Protein AF-0000000078371633 (afdb_homodimer)

Secondary structure (DSSP, 8-state):
---EEEEE---TT-HHHHHHHHHHHTT---EEEE--HHHHHHHGGGSGGG-S-EEEETTTEEEE-HHHHHHHHHHHHT-S-SSHHHHHHHHHHHHHHHHHHHHTGGGTSPP-TTHHHHHHHIIIIIHHHHHHHHHHHHHHH--SBTTBSS--HHHHHHHHHHHHHTSS-STTS-TTGGGG-HHHHHHHHHHHTSHHHHHHHHHH--/---EEEEE---TT-HHHHHHHHHHHTT---EEEE--HHHHHHHGGGSGGG-S-EEEETTTEEEE-HHHHHHHHHHHHT-S-SSHHHHHHHHHHHHHHHHHHHHTGGGTSPP-TTHHHHHHHIIIIIHHHHHHHHHHHHHHH--SBTTBSS--HHHHHHHHHHHHHTSS-STTS-TTGGGG-HHHHHHHHHHHTSHHHHHHHHHH--

InterPro domains:
  IPR004045 Glutathione S-transferase, N-terminal [PF02798] (5-74)
  IPR004045 Glutathione S-transferase, N-terminal [PS50404] (2-81)
  IPR004046 Glutathione S-transferase, C-terminal [PF14497] (103-203)
  IPR010987 Glutathione S-transferase, C-terminal-like [PS50405] (82-206)
  IPR036249 Thioredoxin-like superfamily [SSF52833] (2-77)
  IPR036282 Glutathione S-transferase, C-terminal domain superfamily [SSF47616] (82-202)
  IPR040079 Glutathione transferase family [SFLDS00019] (1-203)
  IPR050213 Glutathione S-transferase superfamily [PTHR11571] (1-202)

Radius of gyration: 20.32 Å; Cα contacts (8 Å, |Δi|>4): 648; chains: 2; bounding box: 53×60×46 Å

Sequence (412 aa):
MPSYKLTYFDIKGGRGDSIRLALHHGGIPFTYERLSFEQFGKVKDSMPFGQLPVLTVDDKNAIPQEGAILRYVGRLTGAYSNDKEKALSQDIMLGFGDDMYTTASAFFGPEHPGKETLKKLSIEERIPKTFGNLDKYLAKKGTTFSAGNELSVADFKLYTIITLFKSGMLHGLSADIVEKYPHVSKLYQAIDTHETVTSWKENEAKMPSYKLTYFDIKGGRGDSIRLALHHGGIPFTYERLSFEQFGKVKDSMPFGQLPVLTVDDKNAIPQEGAILRYVGRLTGAYSNDKEKALSQDIMLGFGDDMYTTASAFFGPEHPGKETLKKLSIEERIPKTFGNLDKYLAKKGTTFSAGNELSVADFKLYTIITLFKSGMLHGLSADIVEKYPHVSKLYQAIDTHETVTSWKENEAK

Organism: NCBI:txid1165861

Nearest PDB structures (foldseek):
  2vct-assembly1_B  TM=7.884E-01  e=1.275E-10  Homo sapiens
  1gsd-assembly1_A  TM=7.695E-01  e=7.367E-11  Homo sapiens
  1ydk-assembly1_B  TM=7.737E-01  e=9.454E-11  Homo sapiens
  5ld0-assembly1_A-2  TM=7.828E-01  e=4.018E-10  Homo sapiens
  8bhc-assembly1_D  TM=7.524E-01  e=1.998E-10  Homo sapiens

Foldseek 3Di:
DKAKEWEDADAQLDLSQLLLLLCLLQVHDYHYHHDDPVRLVVCQVVAVVSDDTWMDINNPDTDHDSLRSQCVSCVVRVQQPPDPLLNVLLVVLQVLLVQLVVLLVLQPDDDDPCSVVSLVCSQPPRNLVSLVVQLVVLVVPPAQARRHPDHHSSLSSLLSSLCNQLVCPSPPHHNCSNVVRVSSVSNNVSVCPDPSNVVSCVVVVD/DKAKEWEDADAQLDLSQLLLLLCLLQVHDYHYHHDDPVRLVVCQVVAVVSDDTWMDINNHDTDHDSLRSQCVSCVVRVQQPPPPLLNVLLVVLQVLLVQLVVLLVLQPDDDDPCSVVSLVCSQPPRNLVSLVVQLVQLVVPPAQARRHPDHHSSLSSLLSSLCNQLVCPSPPHHNCSNVVRVSSVSNNVSVCPDPSNVVSCVVVVD

Structure (mmCIF, N/CA/C/O backbone):
data_AF-0000000078371633-model_v1
#
loop_
_entity.id
_entity.type
_entity.pdbx_description
1 polymer 'Glutathione S-transferase'
#
loop_
_atom_site.group_PDB
_atom_site.id
_atom_site.type_symbol
_atom_site.label_atom_id
_atom_site.label_alt_id
_atom_site.label_comp_id
_atom_site.label_asym_id
_atom_site.label_entity_id
_atom_site.label_seq_id
_atom_site.pdbx_PDB_ins_code
_atom_site.Cartn_x
_atom_site.Cartn_y
_atom_site.Cartn_z
_atom_site.occupancy
_atom_site.B_iso_or_equiv
_atom_site.auth_seq_id
_atom_site.auth_comp_id
_atom_site.auth_asym_id
_atom_site.auth_atom_id
_atom_site.pdbx_PDB_model_num
ATOM 1 N N . MET A 1 1 ? 6.848 19.656 -22.688 1 84.44 1 MET A N 1
ATOM 2 C CA . MET A 1 1 ? 6.695 19.062 -21.359 1 84.44 1 MET A CA 1
ATOM 3 C C . MET A 1 1 ? 5.406 18.266 -21.266 1 84.44 1 MET A C 1
ATOM 5 O O . MET A 1 1 ? 4.402 18.609 -21.891 1 84.44 1 MET A O 1
ATOM 9 N N . PRO A 1 2 ? 5.449 17.109 -20.578 1 93.31 2 PRO A N 1
ATOM 10 C CA . PRO A 1 2 ? 4.215 16.328 -20.5 1 93.31 2 PRO A CA 1
ATOM 11 C C . PRO A 1 2 ? 3.072 17.094 -19.828 1 93.31 2 PRO A C 1
ATOM 13 O O . PRO A 1 2 ? 3.318 18 -19.031 1 93.31 2 PRO A O 1
ATOM 16 N N . SER A 1 3 ? 1.892 16.828 -20.266 1 97.5 3 SER A N 1
ATOM 17 C CA . SER A 1 3 ? 0.713 17.312 -19.562 1 97.5 3 SER A CA 1
ATOM 18 C C . SER A 1 3 ? 0.245 16.328 -18.5 1 97.5 3 SER A C 1
ATOM 20 O O . SER A 1 3 ? 0.292 15.117 -18.703 1 97.5 3 SER A O 1
ATOM 22 N N . TYR A 1 4 ? -0.146 16.875 -17.375 1 98.38 4 TYR A N 1
ATOM 23 C CA . TYR A 1 4 ? -0.592 16.047 -16.266 1 98.38 4 TYR A CA 1
ATOM 24 C C . TYR A 1 4 ? -2.025 16.375 -15.875 1 98.38 4 TYR A C 1
ATOM 26 O O . TYR A 1 4 ? -2.387 17.547 -15.773 1 98.38 4 TYR A O 1
ATOM 34 N N . LYS A 1 5 ? -2.848 15.336 -15.703 1 98.69 5 LYS A N 1
ATOM 35 C CA . LYS A 1 5 ? -4.191 15.453 -15.148 1 98.69 5 LYS A CA 1
ATOM 36 C C . LYS A 1 5 ? -4.398 14.484 -13.984 1 98.69 5 LYS A C 1
ATOM 38 O O . LYS A 1 5 ? -4.266 13.266 -14.156 1 98.69 5 LYS A O 1
ATOM 43 N N . LEU A 1 6 ? -4.648 15.031 -12.836 1 98.69 6 LEU A N 1
ATOM 44 C CA . LEU A 1 6 ? -4.977 14.211 -11.68 1 98.69 6 LEU A CA 1
ATOM 45 C C . LEU A 1 6 ? -6.484 14.117 -11.484 1 98.69 6 LEU A C 1
ATOM 47 O O . LEU A 1 6 ? -7.172 15.141 -11.414 1 98.69 6 LEU A O 1
ATOM 51 N N . THR A 1 7 ? -7.012 12.914 -11.492 1 98.75 7 THR A N 1
ATOM 52 C CA . THR A 1 7 ? -8.43 12.664 -11.258 1 98.75 7 THR A CA 1
ATOM 53 C C . THR A 1 7 ? -8.641 12.047 -9.875 1 98.75 7 THR A C 1
ATOM 55 O O . THR A 1 7 ? -8.07 11 -9.562 1 98.75 7 THR A O 1
ATOM 58 N N . TYR A 1 8 ? -9.391 12.719 -9.047 1 98.31 8 TYR A N 1
ATOM 59 C CA . TYR A 1 8 ? -9.711 12.234 -7.711 1 98.31 8 TYR A CA 1
ATOM 60 C C . TYR A 1 8 ? -10.961 12.922 -7.168 1 98.31 8 TYR A C 1
ATOM 62 O O . TYR A 1 8 ? -11.68 13.594 -7.91 1 98.31 8 TYR A O 1
ATOM 70 N N . PHE A 1 9 ? -11.336 12.586 -5.941 1 97.12 9 PHE A N 1
ATOM 71 C CA . PHE A 1 9 ? -12.492 13.18 -5.281 1 97.12 9 PHE A CA 1
ATOM 72 C C . PHE A 1 9 ? -12.117 14.469 -4.57 1 97.12 9 PHE A C 1
ATOM 74 O O . PHE A 1 9 ? -10.938 14.82 -4.5 1 97.12 9 PHE A O 1
ATOM 81 N N . ASP A 1 10 ? -13.156 15.141 -4.172 1 92.25 10 ASP A N 1
ATOM 82 C CA . ASP A 1 10 ? -12.961 16.328 -3.344 1 92.25 10 ASP A CA 1
ATOM 83 C C . ASP A 1 10 ? -13 15.977 -1.858 1 92.25 10 ASP A C 1
ATOM 85 O O . ASP A 1 10 ? -13.953 16.328 -1.16 1 92.25 10 ASP A O 1
ATOM 89 N N . ILE A 1 11 ? -11.984 15.352 -1.382 1 93.25 11 ILE A N 1
ATOM 90 C CA . ILE A 1 11 ? -11.891 14.906 0.004 1 93.25 11 ILE A CA 1
ATOM 91 C C . ILE A 1 11 ? -10.648 15.523 0.659 1 93.25 11 ILE A C 1
ATOM 93 O O . ILE A 1 11 ? -9.523 15.289 0.214 1 93.25 11 ILE A O 1
ATOM 97 N N . LYS A 1 12 ? -10.898 16.297 1.702 1 93.69 12 LYS A N 1
ATOM 98 C CA . LYS A 1 12 ? -9.773 16.828 2.451 1 93.69 12 LYS A CA 1
ATOM 99 C C . LYS A 1 12 ? -8.961 15.719 3.102 1 93.69 12 LYS A C 1
ATOM 101 O O . LYS A 1 12 ? -9.492 14.93 3.883 1 93.69 12 LYS A O 1
ATOM 106 N N . GLY A 1 13 ? -7.758 15.609 2.713 1 96.5 13 GLY A N 1
ATOM 107 C CA . GLY A 1 13 ? -6.898 14.578 3.264 1 96.5 13 GLY A CA 1
ATOM 108 C C . GLY A 1 13 ? -6.969 13.273 2.494 1 96.5 13 GLY A C 1
ATOM 109 O O . GLY A 1 13 ? -6.383 12.266 2.906 1 96.5 13 GLY A O 1
ATOM 110 N N . GLY A 1 14 ? -7.711 13.289 1.4 1 97.19 14 GLY A N 1
ATOM 111 C CA . GLY A 1 14 ? -7.762 12.102 0.563 1 97.19 14 GLY A CA 1
ATOM 112 C C . GLY A 1 14 ? -6.453 11.82 -0.154 1 97.19 14 GLY A C 1
ATOM 113 O O . GLY A 1 14 ? -5.539 12.648 -0.131 1 97.19 14 GLY A O 1
ATOM 114 N N . ARG A 1 15 ? -6.395 10.688 -0.831 1 98.25 15 ARG A N 1
ATOM 115 C CA . ARG A 1 15 ? -5.176 10.203 -1.476 1 98.25 15 ARG A CA 1
ATOM 116 C C . ARG A 1 15 ? -4.746 11.133 -2.605 1 98.25 15 ARG A C 1
ATOM 118 O O . ARG A 1 15 ? -3.578 11.141 -2.996 1 98.25 15 ARG A O 1
ATOM 125 N N . GLY A 1 16 ? -5.66 11.906 -3.15 1 98.31 16 GLY A N 1
ATOM 126 C CA . GLY A 1 16 ? -5.309 12.875 -4.18 1 98.31 16 GLY A CA 1
ATOM 127 C C . GLY A 1 16 ? -4.453 14.016 -3.658 1 98.31 16 GLY A C 1
ATOM 128 O O . GLY A 1 16 ? -3.654 14.586 -4.402 1 98.31 16 GLY A O 1
ATOM 129 N N . ASP A 1 17 ? -4.598 14.367 -2.389 1 98.12 17 ASP A N 1
ATOM 130 C CA . ASP A 1 17 ? -3.932 15.531 -1.817 1 98.12 17 ASP A CA 1
ATOM 131 C C . ASP A 1 17 ? -2.422 15.32 -1.738 1 98.12 17 ASP A C 1
ATOM 133 O O . ASP A 1 17 ? -1.645 16.25 -1.928 1 98.12 17 ASP A O 1
ATOM 137 N N . SER A 1 18 ? -1.98 14.109 -1.413 1 98.75 18 SER A N 1
ATOM 138 C CA . SER A 1 18 ? -0.547 13.844 -1.363 1 98.75 18 SER A CA 1
ATOM 139 C C . SER A 1 18 ? 0.094 14.008 -2.738 1 98.75 18 SER A C 1
ATOM 141 O O . SER A 1 18 ? 1.216 14.508 -2.85 1 98.75 18 SER A O 1
ATOM 143 N N . ILE A 1 19 ? -0.622 13.617 -3.777 1 98.81 19 ILE A N 1
ATOM 144 C CA . ILE A 1 19 ? -0.132 13.727 -5.148 1 98.81 19 ILE A CA 1
ATOM 145 C C . ILE A 1 19 ? -0.083 15.195 -5.562 1 98.81 19 ILE A C 1
ATOM 147 O O . ILE A 1 19 ? 0.892 15.641 -6.172 1 98.81 19 ILE A O 1
ATOM 151 N N . ARG A 1 20 ? -1.123 15.938 -5.168 1 98.19 20 ARG A N 1
ATOM 152 C CA . ARG A 1 20 ? -1.128 17.375 -5.445 1 98.19 20 ARG A CA 1
ATOM 153 C C . ARG A 1 20 ? 0.054 18.062 -4.773 1 98.19 20 ARG A C 1
ATOM 155 O O . ARG A 1 20 ? 0.713 18.906 -5.383 1 98.19 20 ARG A O 1
ATOM 162 N N . LEU A 1 21 ? 0.318 17.734 -3.582 1 98.12 21 LEU A N 1
ATOM 163 C CA . LEU A 1 21 ? 1.449 18.281 -2.852 1 98.12 21 LEU A CA 1
ATOM 164 C C . LEU A 1 21 ? 2.764 17.953 -3.551 1 98.12 21 LEU A C 1
ATOM 166 O O . LEU A 1 21 ? 3.639 18.828 -3.672 1 98.12 21 LEU A O 1
ATOM 170 N N . ALA A 1 22 ? 2.928 16.688 -3.992 1 98.5 22 ALA A N 1
ATOM 171 C CA . ALA A 1 22 ? 4.148 16.266 -4.676 1 98.5 22 ALA A CA 1
ATOM 172 C C . ALA A 1 22 ? 4.352 17.062 -5.965 1 98.5 22 ALA A C 1
ATOM 174 O O . ALA A 1 22 ? 5.465 17.516 -6.254 1 98.5 22 ALA A O 1
ATOM 175 N N . LEU A 1 23 ? 3.26 17.219 -6.762 1 98.38 23 LEU A N 1
ATOM 176 C CA . LEU A 1 23 ? 3.334 17.984 -8 1 98.38 23 LEU A CA 1
ATOM 177 C C . LEU A 1 23 ? 3.674 19.438 -7.715 1 98.38 23 LEU A C 1
ATOM 179 O O . LEU A 1 23 ? 4.523 20.031 -8.391 1 98.38 23 LEU A O 1
ATOM 183 N N . HIS A 1 24 ? 3.078 19.984 -6.707 1 97.81 24 HIS A N 1
ATOM 184 C CA . HIS A 1 24 ? 3.336 21.359 -6.297 1 97.81 24 HIS A CA 1
ATOM 185 C C . HIS A 1 24 ? 4.785 21.547 -5.859 1 97.81 24 HIS A C 1
ATOM 187 O O . HIS A 1 24 ? 5.438 22.516 -6.25 1 97.81 24 HIS A O 1
ATOM 193 N N . HIS A 1 25 ? 5.234 20.625 -5.094 1 97.12 25 HIS A N 1
ATOM 194 C CA . HIS A 1 25 ? 6.613 20.656 -4.625 1 97.12 25 HIS A CA 1
ATOM 195 C C . HIS A 1 25 ? 7.59 20.75 -5.789 1 97.12 25 HIS A C 1
ATOM 197 O O . HIS A 1 25 ? 8.609 21.438 -5.688 1 97.12 25 HIS A O 1
ATOM 203 N N . GLY A 1 26 ? 7.312 20.094 -6.852 1 96.81 26 GLY A N 1
ATOM 204 C CA . GLY A 1 26 ? 8.18 20.062 -8.016 1 96.81 26 GLY A CA 1
ATOM 205 C C . GLY A 1 26 ? 7.898 21.188 -9 1 96.81 26 GLY A C 1
ATOM 206 O O . GLY A 1 26 ? 8.578 21.312 -10.016 1 96.81 26 GLY A O 1
ATOM 207 N N . GLY A 1 27 ? 6.879 22.016 -8.68 1 96.81 27 GLY A N 1
ATOM 208 C CA . GLY A 1 27 ? 6.496 23.062 -9.609 1 96.81 27 GLY A CA 1
ATOM 209 C C . GLY A 1 27 ? 5.914 22.531 -10.906 1 96.81 27 GLY A C 1
ATOM 210 O O . GLY A 1 27 ? 6.113 23.109 -11.969 1 96.81 27 GLY A O 1
ATOM 211 N N . ILE A 1 28 ? 5.281 21.406 -10.898 1 97.69 28 ILE A N 1
ATOM 212 C CA . ILE A 1 28 ? 4.734 20.766 -12.086 1 97.69 28 ILE A CA 1
ATOM 213 C C . ILE A 1 28 ? 3.273 21.172 -12.266 1 97.69 28 ILE A C 1
ATOM 215 O O . ILE A 1 28 ? 2.422 20.812 -11.445 1 97.69 28 ILE A O 1
ATOM 219 N N . PRO A 1 29 ? 2.975 21.906 -13.289 1 97.25 29 PRO A N 1
ATOM 220 C CA . PRO A 1 29 ? 1.57 22.234 -13.547 1 97.25 29 PRO A CA 1
ATOM 221 C C . PRO A 1 29 ? 0.725 21 -13.859 1 97.25 29 PRO A C 1
ATOM 223 O O . PRO A 1 29 ? 1.202 20.062 -14.516 1 97.25 29 PRO A O 1
ATOM 226 N N . PHE A 1 30 ? -0.494 21.078 -13.414 1 97.69 30 PHE A N 1
ATOM 227 C CA . PHE A 1 30 ? -1.407 19.969 -13.688 1 97.69 30 PHE A CA 1
ATOM 228 C C . PHE A 1 30 ? -2.855 20.438 -13.633 1 97.69 30 PHE A C 1
ATOM 230 O O . PHE A 1 30 ? -3.156 21.484 -13.047 1 97.69 30 PHE A O 1
ATOM 237 N N . THR A 1 31 ? -3.686 19.641 -14.273 1 97.62 31 THR A N 1
ATOM 238 C CA . THR A 1 31 ? -5.129 19.797 -14.133 1 97.62 31 THR A CA 1
ATOM 239 C C . THR A 1 31 ? -5.684 18.844 -13.086 1 97.62 31 THR A C 1
ATOM 241 O O . THR A 1 31 ? -5.285 17.672 -13.031 1 97.62 31 THR A O 1
ATOM 244 N N . TYR A 1 32 ? -6.512 19.391 -12.266 1 96.81 32 TYR A N 1
ATOM 245 C CA . TYR A 1 32 ? -7.168 18.547 -11.266 1 96.81 32 TYR A CA 1
ATOM 246 C C . TYR A 1 32 ? -8.633 18.328 -11.625 1 96.81 32 TYR A C 1
ATOM 248 O O . TYR A 1 32 ? -9.43 19.266 -11.633 1 96.81 32 TYR A O 1
ATOM 256 N N . GLU A 1 33 ? -8.953 17.125 -11.953 1 97.81 33 GLU A N 1
ATOM 257 C CA . GLU A 1 33 ? -10.344 16.734 -12.203 1 97.81 33 GLU A CA 1
ATOM 258 C C . GLU A 1 33 ? -10.984 16.156 -10.945 1 97.81 33 GLU A C 1
ATOM 260 O O . GLU A 1 33 ? -10.688 15.023 -10.555 1 97.81 33 GLU A O 1
ATOM 265 N N . ARG A 1 34 ? -11.828 16.938 -10.359 1 97.44 34 ARG A N 1
ATOM 266 C CA . ARG A 1 34 ? -12.562 16.516 -9.164 1 97.44 34 ARG A CA 1
ATOM 267 C C . ARG A 1 34 ? -13.875 15.836 -9.547 1 97.44 34 ARG A C 1
ATOM 269 O O . ARG A 1 34 ? -14.711 16.422 -10.234 1 97.44 34 ARG A O 1
ATOM 276 N N . LEU A 1 35 ? -14.031 14.602 -9.148 1 97.81 35 LEU A N 1
ATOM 277 C CA . LEU A 1 35 ? -15.25 13.867 -9.445 1 97.81 35 LEU A CA 1
ATOM 278 C C . LEU A 1 35 ? -16.094 13.688 -8.195 1 97.81 35 LEU A C 1
ATOM 280 O O . LEU A 1 35 ? -15.57 13.414 -7.113 1 97.81 35 LEU A O 1
ATOM 284 N N . SER A 1 36 ? -17.406 13.859 -8.375 1 96.31 36 SER A N 1
ATOM 285 C CA . SER A 1 36 ? -18.328 13.352 -7.363 1 96.31 36 SER A CA 1
ATOM 286 C C . SER A 1 36 ? -18.422 11.828 -7.41 1 96.31 36 SER A C 1
ATOM 288 O O . SER A 1 36 ? -18 11.203 -8.383 1 96.31 36 SER A O 1
ATOM 290 N N . PHE A 1 37 ? -18.969 11.266 -6.383 1 93.44 37 PHE A N 1
ATOM 291 C CA . PHE A 1 37 ? -19.156 9.82 -6.367 1 93.44 37 PHE A CA 1
ATOM 292 C C . PHE A 1 37 ? -20.078 9.383 -7.508 1 93.44 37 PHE A C 1
ATOM 294 O O . PHE A 1 37 ? -19.875 8.32 -8.094 1 93.44 37 PHE A O 1
ATOM 301 N N . GLU A 1 38 ? -21.047 10.195 -7.789 1 95 38 GLU A N 1
ATOM 302 C CA . GLU A 1 38 ? -21.953 9.906 -8.891 1 95 38 GLU A CA 1
ATOM 303 C C . GLU A 1 38 ? -21.234 9.93 -10.234 1 95 38 GLU A C 1
ATOM 305 O O . GLU A 1 38 ? -21.422 9.031 -11.055 1 95 38 GLU A O 1
ATOM 310 N N . GLN A 1 39 ? -20.438 10.953 -10.445 1 97.44 39 GLN A N 1
ATOM 311 C CA . GLN A 1 39 ? -19.656 11.055 -11.68 1 97.44 39 GLN A CA 1
ATOM 312 C C . GLN A 1 39 ? -18.688 9.883 -11.812 1 97.44 39 GLN A C 1
ATOM 314 O O . GLN A 1 39 ? -18.531 9.32 -12.898 1 97.44 39 GLN A O 1
ATOM 319 N N . PHE A 1 40 ? -18.094 9.555 -10.719 1 97.12 40 PHE A N 1
ATOM 320 C CA . PHE A 1 40 ? -17.156 8.43 -10.719 1 97.12 40 PHE A CA 1
ATOM 321 C C . PHE A 1 40 ? -17.859 7.141 -11.125 1 97.12 40 PHE A C 1
ATOM 323 O O . PHE A 1 40 ? -17.312 6.336 -11.875 1 97.12 40 PHE A O 1
ATOM 330 N N . GLY A 1 41 ? -19.047 6.902 -10.578 1 95.75 41 GLY A N 1
ATOM 331 C CA . GLY A 1 41 ? -19.828 5.723 -10.938 1 95.75 41 GLY A CA 1
ATOM 332 C C . GLY A 1 41 ? -19.984 5.555 -12.438 1 95.75 41 GLY A C 1
ATOM 333 O O . GLY A 1 41 ? -20.031 4.43 -12.938 1 95.75 41 GLY A O 1
ATOM 334 N N . LYS A 1 42 ? -19.984 6.641 -13.203 1 97.25 42 LYS A N 1
ATOM 335 C CA . LYS A 1 42 ? -20.203 6.625 -14.648 1 97.25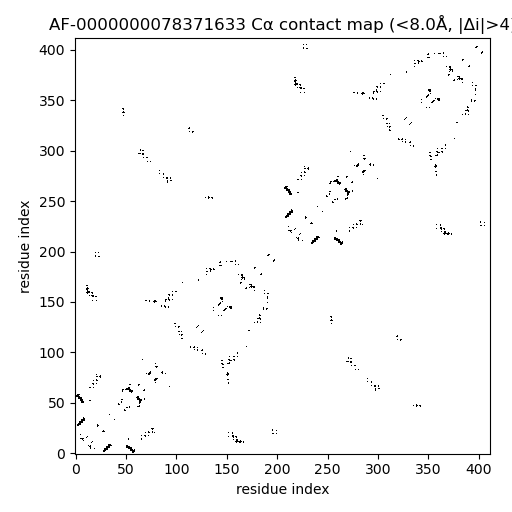 42 LYS A CA 1
ATOM 336 C C . LYS A 1 42 ? -18.922 6.312 -15.406 1 97.25 42 LYS A C 1
ATOM 338 O O . LYS A 1 42 ? -18.969 5.848 -16.547 1 97.25 42 LYS A O 1
ATOM 343 N N . VAL A 1 43 ? -17.766 6.582 -14.773 1 97 43 VAL A N 1
ATOM 344 C CA . VAL A 1 43 ? -16.516 6.457 -15.523 1 97 43 VAL A CA 1
ATOM 345 C C . VAL A 1 43 ? -15.633 5.387 -14.883 1 97 43 VAL A C 1
ATOM 347 O O . VAL A 1 43 ? -14.531 5.117 -15.359 1 97 43 VAL A O 1
ATOM 350 N N . LYS A 1 44 ? -16.094 4.762 -13.812 1 96.25 44 LYS A N 1
ATOM 351 C CA . LYS A 1 44 ? -15.32 3.822 -13.008 1 96.25 44 LYS A CA 1
ATOM 352 C C . LYS A 1 44 ? -14.727 2.717 -13.875 1 96.25 44 LYS A C 1
ATOM 354 O O . LYS A 1 44 ? -13.578 2.312 -13.672 1 96.25 44 LYS A O 1
ATOM 359 N N . ASP A 1 45 ? -15.438 2.223 -14.844 1 94.56 45 ASP A N 1
ATOM 360 C CA . ASP A 1 45 ? -15.008 1.098 -15.664 1 94.56 45 ASP A CA 1
ATOM 361 C C . ASP A 1 45 ? -13.883 1.51 -16.609 1 94.56 45 ASP A C 1
ATOM 363 O O . ASP A 1 45 ? -13.188 0.657 -17.172 1 94.56 45 ASP A O 1
ATOM 367 N N . SER A 1 46 ? -13.727 2.799 -16.797 1 95 46 SER A N 1
ATOM 368 C CA . SER A 1 46 ? -12.664 3.281 -17.672 1 95 46 SER A CA 1
ATOM 369 C C . SER A 1 46 ? -11.383 3.547 -16.875 1 95 46 SER A C 1
ATOM 371 O O . SER A 1 46 ? -10.312 3.746 -17.469 1 95 46 SER A O 1
ATOM 373 N N . MET A 1 47 ? -11.461 3.572 -15.578 1 97.31 47 MET A N 1
ATOM 374 C CA . MET A 1 47 ? -10.297 3.812 -14.734 1 97.31 47 MET A CA 1
ATOM 375 C C . MET A 1 47 ? -9.5 2.529 -14.539 1 97.31 47 MET A C 1
ATOM 377 O O . MET A 1 47 ? -10.07 1.448 -14.398 1 97.31 47 MET A O 1
ATOM 381 N N . PRO A 1 48 ? -8.172 2.688 -14.516 1 97.62 48 PRO A N 1
ATOM 382 C CA . PRO A 1 48 ? -7.406 1.506 -14.117 1 97.62 48 PRO A CA 1
ATOM 383 C C . PRO A 1 48 ? -7.867 0.925 -12.781 1 97.62 48 PRO A C 1
ATOM 385 O O . PRO A 1 48 ? -8.031 1.663 -11.805 1 97.62 48 PRO A O 1
ATOM 388 N N . PHE A 1 49 ? -8.164 -0.342 -12.75 1 97.94 49 PHE A N 1
ATOM 389 C CA . PHE A 1 49 ? -8.625 -1.107 -11.594 1 97.94 49 PHE A CA 1
ATOM 390 C C . PHE A 1 49 ? -9.938 -0.552 -11.062 1 97.94 49 PHE A C 1
ATOM 392 O O . PHE A 1 49 ? -10.32 -0.828 -9.922 1 97.94 49 PHE A O 1
ATOM 399 N N . GLY A 1 50 ? -10.586 0.39 -11.82 1 96.75 50 GLY A N 1
ATOM 400 C CA . GLY A 1 50 ? -11.852 0.957 -11.383 1 96.75 50 GLY A CA 1
ATOM 401 C C . GLY A 1 50 ? -11.719 1.816 -10.141 1 96.75 50 GLY A C 1
ATOM 402 O O . GLY A 1 50 ? -12.648 1.895 -9.336 1 96.75 50 GLY A O 1
ATOM 403 N N . GLN A 1 51 ? -10.562 2.41 -9.945 1 96.88 51 GLN A N 1
ATOM 404 C CA . GLN A 1 51 ? -10.312 3.158 -8.719 1 96.88 51 GLN A CA 1
ATOM 405 C C . GLN A 1 51 ? -9.68 4.516 -9.023 1 96.88 51 GLN A C 1
ATOM 407 O O . GLN A 1 51 ? -9.211 4.75 -10.133 1 96.88 51 GLN A O 1
ATOM 412 N N . LEU A 1 52 ? -9.742 5.379 -8.133 1 97.88 52 LEU A N 1
ATOM 413 C CA . LEU A 1 52 ? -9.016 6.641 -8.07 1 97.88 52 LEU A CA 1
ATOM 414 C C . LEU A 1 52 ? -8.078 6.672 -6.863 1 97.88 52 LEU A C 1
ATOM 416 O O . LEU A 1 52 ? -8.289 5.941 -5.891 1 97.88 52 LEU A O 1
ATOM 420 N N . PRO A 1 53 ? -6.996 7.441 -6.934 1 98.62 53 PRO A N 1
ATOM 421 C CA . PRO A 1 53 ? -6.582 8.461 -7.902 1 98.62 53 PRO A CA 1
ATOM 422 C C . PRO A 1 53 ? -5.965 7.859 -9.164 1 98.62 53 PRO A C 1
ATOM 424 O O . PRO A 1 53 ? -5.473 6.727 -9.133 1 98.62 53 PRO A O 1
ATOM 427 N N . VAL A 1 54 ? -6.074 8.633 -10.234 1 98.88 54 VAL A N 1
ATOM 428 C CA . VAL A 1 54 ? -5.395 8.336 -11.484 1 98.88 54 VAL A CA 1
ATOM 429 C C . VAL A 1 54 ? -4.664 9.586 -11.984 1 98.88 54 VAL A C 1
ATOM 431 O O . VAL A 1 54 ? -5.246 10.672 -12.047 1 98.88 54 VAL A O 1
ATOM 434 N N . LEU A 1 55 ? -3.381 9.516 -12.203 1 98.88 55 LEU A N 1
ATOM 435 C CA . LEU A 1 55 ? -2.609 10.547 -12.875 1 98.88 55 LEU A CA 1
ATOM 436 C C . LEU A 1 55 ? -2.43 10.227 -14.352 1 98.88 55 LEU A C 1
ATOM 438 O O . LEU A 1 55 ? -1.75 9.258 -14.703 1 98.88 55 LEU A O 1
ATOM 442 N N . THR A 1 56 ? -3.055 11 -15.203 1 98.69 56 THR A N 1
ATOM 443 C CA . THR A 1 56 ? -2.939 10.805 -16.641 1 98.69 56 THR A CA 1
ATOM 444 C C . THR A 1 56 ? -1.838 11.688 -17.219 1 98.69 56 THR A C 1
ATOM 446 O O . THR A 1 56 ? -1.821 12.898 -17 1 98.69 56 THR A O 1
ATOM 449 N N . VAL A 1 57 ? -0.889 11.047 -17.922 1 98.19 57 VAL A N 1
ATOM 450 C CA . VAL A 1 57 ? 0.237 11.75 -18.531 1 98.19 57 VAL A CA 1
ATOM 451 C C . VAL A 1 57 ? 0.037 11.828 -20.047 1 98.19 57 VAL A C 1
ATOM 453 O O . VAL A 1 57 ? -0.202 10.812 -20.703 1 98.19 57 VAL A O 1
ATOM 456 N N . ASP A 1 58 ? 0.127 12.977 -20.672 1 97.25 58 ASP A N 1
ATOM 457 C CA . ASP A 1 58 ? -0.014 13.266 -22.094 1 97.25 58 ASP A CA 1
ATOM 458 C C . ASP A 1 58 ? -1.325 12.703 -22.641 1 97.25 58 ASP A C 1
ATOM 460 O O . ASP A 1 58 ? -1.349 12.094 -23.719 1 97.25 58 ASP A O 1
ATOM 464 N N . ASP A 1 59 ? -2.311 12.695 -21.875 1 91.06 59 ASP A N 1
ATOM 465 C CA . ASP A 1 59 ? -3.684 12.328 -22.219 1 91.06 59 ASP A CA 1
ATOM 466 C C . ASP A 1 59 ? -3.773 10.859 -22.625 1 91.06 59 ASP A C 1
ATOM 468 O O . ASP A 1 59 ? -4.766 10.438 -23.219 1 91.06 59 ASP A O 1
ATOM 472 N N . LYS A 1 60 ? -2.838 10.078 -22.375 1 90.31 60 LYS A N 1
ATOM 473 C CA . LYS A 1 60 ? -2.854 8.695 -22.844 1 90.31 60 LYS A CA 1
ATOM 474 C C . LYS A 1 60 ? -2.436 7.727 -21.75 1 90.31 60 LYS A C 1
ATOM 476 O O . LYS A 1 60 ? -3.068 6.688 -21.547 1 90.31 60 LYS A O 1
ATOM 481 N N . ASN A 1 61 ? -1.456 8.094 -20.984 1 95.06 61 ASN A N 1
ATOM 482 C CA . ASN A 1 61 ? -0.9 7.172 -20 1 95.06 61 ASN A CA 1
ATOM 483 C C . ASN A 1 61 ? -1.512 7.383 -18.625 1 95.06 61 ASN A C 1
ATOM 485 O O . ASN A 1 61 ? -1.185 8.359 -17.938 1 95.06 61 ASN A O 1
ATOM 489 N N . ALA A 1 62 ? -2.43 6.5 -18.188 1 98 62 ALA A N 1
ATOM 490 C CA . ALA A 1 62 ? -3.102 6.598 -16.891 1 98 62 ALA A CA 1
ATOM 491 C C . ALA A 1 62 ? -2.363 5.789 -15.828 1 98 62 ALA A C 1
ATOM 493 O O . ALA A 1 62 ? -2.299 4.562 -15.906 1 98 62 ALA A O 1
ATOM 494 N N . ILE A 1 63 ? -1.851 6.465 -14.875 1 98.69 63 ILE A N 1
ATOM 495 C CA . ILE A 1 63 ? -1.121 5.84 -13.781 1 98.69 63 ILE A CA 1
ATOM 496 C C . ILE A 1 63 ? -2.029 5.719 -12.562 1 98.69 63 ILE A C 1
ATOM 498 O O . ILE A 1 63 ? -2.486 6.727 -12.016 1 98.69 63 ILE A O 1
ATOM 502 N N . PRO A 1 64 ? -2.324 4.473 -12.141 1 98.75 64 PRO A N 1
ATOM 503 C CA . PRO A 1 64 ? -3.104 4.254 -10.922 1 98.75 64 PRO A CA 1
ATOM 504 C C . PRO A 1 64 ? -2.227 4.086 -9.68 1 98.75 64 PRO A C 1
ATOM 506 O O . PRO A 1 64 ? -0.998 4.086 -9.789 1 98.75 64 PRO A O 1
ATOM 509 N N . GLN A 1 65 ? -2.859 3.887 -8.547 1 98.81 65 GLN A N 1
ATOM 510 C CA . GLN A 1 65 ? -2.209 3.598 -7.27 1 98.81 65 GLN A CA 1
ATOM 511 C C . GLN A 1 65 ? -1.46 4.82 -6.746 1 98.81 65 GLN A C 1
ATOM 513 O O . GLN A 1 65 ? -0.445 5.223 -7.316 1 98.81 65 GLN A O 1
ATOM 518 N N . GLU A 1 66 ? -1.912 5.336 -5.66 1 98.88 66 GLU A N 1
ATOM 519 C CA . GLU A 1 66 ? -1.325 6.527 -5.051 1 98.88 66 GLU A CA 1
ATOM 520 C C . GLU A 1 66 ? 0.179 6.359 -4.859 1 98.88 66 GLU A C 1
ATOM 522 O O . GLU A 1 66 ? 0.958 7.242 -5.227 1 98.88 66 GLU A O 1
ATOM 527 N N . GLY A 1 67 ? 0.59 5.172 -4.238 1 98.88 67 GLY A N 1
ATOM 528 C CA . GLY A 1 67 ? 2.004 4.949 -3.982 1 98.88 67 GLY A CA 1
ATOM 529 C C . GLY A 1 67 ? 2.848 4.965 -5.242 1 98.88 67 GLY A C 1
ATOM 530 O O . GLY A 1 67 ? 3.959 5.496 -5.246 1 98.88 67 GLY A O 1
ATOM 531 N N . ALA A 1 68 ? 2.348 4.387 -6.34 1 98.94 68 ALA A N 1
ATOM 532 C CA . ALA A 1 68 ? 3.043 4.402 -7.621 1 98.94 68 ALA A CA 1
ATOM 533 C C . ALA A 1 68 ? 3.152 5.82 -8.172 1 98.94 68 ALA A C 1
ATOM 535 O O . ALA A 1 68 ? 4.215 6.23 -8.648 1 98.94 68 ALA A O 1
ATOM 536 N N . ILE A 1 69 ? 2.064 6.582 -8.062 1 98.94 69 ILE A N 1
ATOM 537 C CA . ILE A 1 69 ? 2.033 7.957 -8.555 1 98.94 69 ILE A CA 1
ATOM 538 C C . ILE A 1 69 ? 3.023 8.812 -7.77 1 98.94 69 ILE A C 1
ATOM 540 O O . ILE A 1 69 ? 3.783 9.586 -8.352 1 98.94 69 ILE A O 1
ATOM 544 N N . LEU A 1 70 ? 3.039 8.617 -6.484 1 98.94 70 LEU A N 1
ATOM 545 C CA . LEU A 1 70 ? 3.926 9.406 -5.633 1 98.94 70 LEU A CA 1
ATOM 546 C C . LEU A 1 70 ? 5.387 9.109 -5.953 1 98.94 70 LEU A C 1
ATOM 548 O O . LEU A 1 70 ? 6.215 10.016 -6 1 98.94 70 LEU A O 1
ATOM 552 N N . ARG A 1 71 ? 5.727 7.855 -6.148 1 98.88 71 ARG A N 1
ATOM 553 C CA . ARG A 1 71 ? 7.102 7.523 -6.508 1 98.88 71 ARG A CA 1
ATOM 554 C C . ARG A 1 71 ? 7.445 8.062 -7.895 1 98.88 71 ARG A C 1
ATOM 556 O O . ARG A 1 71 ? 8.555 8.539 -8.117 1 98.88 71 ARG A O 1
ATOM 563 N N . TYR A 1 72 ? 6.5 7.996 -8.836 1 98.75 72 TYR A N 1
ATOM 564 C CA . TYR A 1 72 ? 6.695 8.547 -10.18 1 98.75 72 TYR A CA 1
ATOM 565 C C . TYR A 1 72 ? 6.977 10.039 -10.117 1 98.75 72 TYR A C 1
ATOM 567 O O . TYR A 1 72 ? 8.008 10.508 -10.609 1 98.75 72 TYR A O 1
ATOM 575 N N . VAL A 1 73 ? 6.133 10.805 -9.43 1 98.75 73 VAL A N 1
ATOM 576 C CA . VAL A 1 73 ? 6.281 12.25 -9.32 1 98.75 73 VAL A CA 1
ATOM 577 C C . VAL A 1 73 ? 7.52 12.578 -8.484 1 98.75 73 VAL A C 1
ATOM 579 O O . VAL A 1 73 ? 8.25 13.523 -8.797 1 98.75 73 VAL A O 1
ATOM 582 N N . GLY A 1 74 ? 7.656 11.781 -7.441 1 98.62 74 GLY A N 1
ATOM 583 C CA . GLY A 1 74 ? 8.812 11.984 -6.586 1 98.62 74 GLY A CA 1
ATOM 584 C C . GLY A 1 74 ? 10.133 11.875 -7.332 1 98.62 74 GLY A C 1
ATOM 585 O O . GLY A 1 74 ? 11.07 12.617 -7.055 1 98.62 74 GLY A O 1
ATOM 586 N N . ARG A 1 75 ? 10.266 10.891 -8.258 1 97.75 75 ARG A N 1
ATOM 587 C CA . ARG A 1 75 ? 11.469 10.742 -9.07 1 97.75 75 ARG A CA 1
ATOM 588 C C . ARG A 1 75 ? 11.672 11.961 -9.969 1 97.75 75 ARG A C 1
ATOM 590 O O . ARG A 1 75 ? 12.805 12.367 -10.227 1 97.75 75 ARG A O 1
ATOM 597 N N . LEU A 1 76 ? 10.562 12.578 -10.414 1 96.38 76 LEU A N 1
ATOM 598 C CA . LEU A 1 76 ? 10.641 13.758 -11.266 1 96.38 76 LEU A CA 1
ATOM 599 C C . LEU A 1 76 ? 11.109 14.977 -10.469 1 96.38 76 LEU A C 1
ATOM 601 O O . LEU A 1 76 ? 11.781 15.852 -11.016 1 96.38 76 LEU A O 1
ATOM 605 N N . THR A 1 77 ? 10.789 15.031 -9.18 1 96.31 77 THR A N 1
ATOM 606 C CA . THR A 1 77 ? 10.93 16.266 -8.414 1 96.31 77 THR A CA 1
ATOM 607 C C . THR A 1 77 ? 12.07 16.141 -7.41 1 96.31 77 THR A C 1
ATOM 609 O O . THR A 1 77 ? 12.445 17.141 -6.773 1 96.31 77 THR A O 1
ATOM 612 N N . GLY A 1 78 ? 12.555 14.945 -7.219 1 96.12 78 GLY A N 1
ATOM 613 C CA . GLY A 1 78 ? 13.578 14.695 -6.215 1 96.12 78 GLY A CA 1
ATOM 614 C C . GLY A 1 78 ? 13.008 14.383 -4.844 1 96.12 78 GLY A C 1
ATOM 615 O O . GLY A 1 78 ? 13.758 14.211 -3.883 1 96.12 78 GLY A O 1
ATOM 616 N N . ALA A 1 79 ? 11.734 14.266 -4.77 1 98.25 79 ALA A N 1
ATOM 617 C CA . ALA A 1 79 ? 11.078 14.031 -3.486 1 98.25 79 ALA A CA 1
ATOM 618 C C . ALA A 1 79 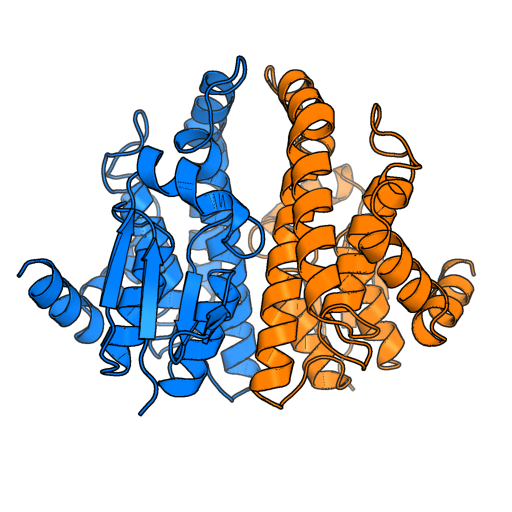? 11.039 12.539 -3.158 1 98.25 79 ALA A C 1
ATOM 620 O O . ALA A 1 79 ? 10.609 12.148 -2.07 1 98.25 79 ALA A O 1
ATOM 621 N N . TYR A 1 80 ? 11.391 11.688 -4.086 1 98.56 80 TYR A N 1
ATOM 622 C CA . TYR A 1 80 ? 11.711 10.281 -3.869 1 98.56 80 TYR A CA 1
ATOM 623 C C . TYR A 1 80 ? 13.18 10 -4.172 1 98.56 80 TYR A C 1
ATOM 625 O O . TYR A 1 80 ? 13.641 10.219 -5.297 1 98.56 80 TYR A O 1
ATOM 633 N N . SER A 1 81 ? 13.898 9.516 -3.213 1 97.69 81 SER A N 1
ATOM 634 C CA . SER A 1 81 ? 15.359 9.531 -3.264 1 97.69 81 SER A CA 1
ATOM 635 C C . SER A 1 81 ? 15.891 8.43 -4.18 1 97.69 81 SER A C 1
ATOM 637 O O . SER A 1 81 ? 15.336 7.332 -4.227 1 97.69 81 SER A O 1
ATOM 639 N N . ASN A 1 82 ? 16.984 8.734 -4.855 1 94.5 82 ASN A N 1
ATOM 640 C CA . ASN A 1 82 ? 17.734 7.73 -5.617 1 94.5 82 ASN A CA 1
ATOM 641 C C . ASN A 1 82 ? 18.703 6.969 -4.73 1 94.5 82 ASN A C 1
ATOM 643 O O . ASN A 1 82 ? 19.25 5.945 -5.145 1 94.5 82 ASN A O 1
ATOM 647 N N . ASP A 1 83 ? 18.922 7.516 -3.543 1 96.69 83 ASP A N 1
ATOM 648 C CA . ASP A 1 83 ? 19.719 6.789 -2.562 1 96.69 83 ASP A CA 1
ATOM 649 C C . ASP A 1 83 ? 18.938 5.617 -1.971 1 96.69 83 ASP A C 1
ATOM 651 O O . ASP A 1 83 ? 17.844 5.809 -1.433 1 96.69 83 ASP A O 1
ATOM 655 N N . LYS A 1 84 ? 19.484 4.441 -2.041 1 96.25 84 LYS A N 1
ATOM 656 C CA . LYS A 1 84 ? 18.766 3.219 -1.705 1 96.25 84 LYS A CA 1
ATOM 657 C C . LYS A 1 84 ? 18.328 3.219 -0.241 1 96.25 84 LYS A C 1
ATOM 659 O O . LYS A 1 84 ? 17.25 2.736 0.093 1 96.25 84 LYS A O 1
ATOM 664 N N . GLU A 1 85 ? 19.156 3.748 0.626 1 96.81 85 GLU A N 1
ATOM 665 C CA . GLU A 1 85 ? 18.812 3.777 2.045 1 96.81 85 GLU A CA 1
ATOM 666 C C . GLU A 1 85 ? 17.703 4.785 2.32 1 96.81 85 GLU A C 1
ATOM 668 O O . GLU A 1 85 ? 16.766 4.5 3.082 1 96.81 85 GLU A O 1
ATOM 673 N N . LYS A 1 86 ? 17.828 5.988 1.738 1 98 86 LYS A N 1
ATOM 674 C CA . LYS A 1 86 ? 16.781 7 1.882 1 98 86 LYS A CA 1
ATOM 675 C C . LYS A 1 86 ? 15.469 6.523 1.27 1 98 86 LYS A C 1
ATOM 677 O O . LYS A 1 86 ? 14.398 6.699 1.861 1 98 86 LYS A O 1
ATOM 682 N N . ALA A 1 87 ? 15.602 5.867 0.107 1 98.44 87 ALA A N 1
ATOM 683 C CA . ALA A 1 87 ? 14.406 5.336 -0.553 1 98.44 87 ALA A CA 1
ATOM 684 C C . ALA A 1 87 ? 13.734 4.277 0.311 1 98.44 87 ALA A C 1
ATOM 686 O O . ALA A 1 87 ? 12.5 4.234 0.401 1 98.44 87 ALA A O 1
ATOM 687 N N . LEU A 1 88 ? 14.508 3.43 0.951 1 98.62 88 LEU A N 1
ATOM 688 C CA . LEU A 1 88 ? 13.953 2.414 1.842 1 98.62 88 LEU A CA 1
ATOM 689 C C . LEU A 1 88 ? 13.164 3.057 2.975 1 98.62 88 LEU A C 1
ATOM 691 O O . LEU A 1 88 ? 12.039 2.637 3.268 1 98.62 88 LEU A O 1
ATOM 695 N N . SER A 1 89 ? 13.734 4.082 3.584 1 98.62 89 SER A N 1
ATOM 696 C CA . SER A 1 89 ? 13.047 4.785 4.66 1 98.62 89 SER A CA 1
ATOM 697 C C . SER A 1 89 ? 11.734 5.395 4.168 1 98.62 89 SER A C 1
ATOM 699 O O . SER A 1 89 ? 10.719 5.34 4.863 1 98.62 89 SER A O 1
ATOM 701 N N . GLN A 1 90 ? 11.766 5.93 2.98 1 98.94 90 GLN A N 1
ATOM 702 C CA . GLN A 1 90 ? 10.562 6.508 2.391 1 98.94 90 GLN A CA 1
ATOM 703 C C . GLN A 1 90 ? 9.531 5.43 2.086 1 98.94 90 GLN A C 1
ATOM 705 O O . GLN A 1 90 ? 8.336 5.613 2.352 1 98.94 90 GLN A O 1
ATOM 710 N N . ASP A 1 91 ? 9.969 4.281 1.578 1 98.94 91 ASP A N 1
ATOM 711 C CA . ASP A 1 91 ? 9.07 3.182 1.24 1 98.94 91 ASP A CA 1
ATOM 712 C C . ASP A 1 91 ? 8.383 2.631 2.488 1 98.94 91 ASP A C 1
ATOM 714 O O . ASP A 1 91 ? 7.207 2.256 2.443 1 98.94 91 ASP A O 1
ATOM 718 N N . ILE A 1 92 ? 9.125 2.582 3.584 1 98.88 92 ILE A N 1
ATOM 719 C CA . ILE A 1 92 ? 8.547 2.131 4.848 1 98.88 92 ILE A CA 1
ATOM 720 C C . ILE A 1 92 ? 7.395 3.049 5.246 1 98.88 92 ILE A C 1
ATOM 722 O O . ILE A 1 92 ? 6.293 2.578 5.535 1 98.88 92 ILE A O 1
ATOM 726 N N . MET A 1 93 ? 7.586 4.312 5.16 1 98.94 93 MET A N 1
ATOM 727 C CA . MET A 1 93 ? 6.594 5.273 5.637 1 98.94 93 MET A CA 1
ATOM 728 C C . MET A 1 93 ? 5.43 5.383 4.656 1 98.94 93 MET A C 1
ATOM 730 O O . MET A 1 93 ? 4.289 5.598 5.062 1 98.94 93 MET A O 1
ATOM 734 N N . LEU A 1 94 ? 5.727 5.23 3.307 1 98.94 94 LEU A N 1
ATOM 735 C CA . LEU A 1 94 ? 4.648 5.148 2.328 1 98.94 94 LEU A CA 1
ATOM 736 C C . LEU A 1 94 ? 3.729 3.969 2.629 1 98.94 94 LEU A C 1
ATOM 738 O O . LEU A 1 94 ? 2.504 4.109 2.6 1 98.94 94 LEU A O 1
ATOM 742 N N . GLY A 1 95 ? 4.359 2.836 2.924 1 98.81 95 GLY A N 1
ATOM 743 C CA . GLY A 1 95 ? 3.574 1.668 3.291 1 98.81 95 GLY A CA 1
ATOM 744 C C . GLY A 1 95 ? 2.74 1.88 4.539 1 98.81 95 GLY A C 1
ATOM 745 O O . GLY A 1 95 ? 1.571 1.489 4.586 1 98.81 95 GLY A O 1
ATOM 746 N N . PHE A 1 96 ? 3.336 2.555 5.523 1 98.88 96 PHE A N 1
ATOM 747 C CA . PHE A 1 96 ? 2.598 2.811 6.754 1 98.88 96 PHE A CA 1
ATOM 748 C C . PHE A 1 96 ? 1.441 3.771 6.504 1 98.88 96 PHE A C 1
ATOM 750 O O . PHE A 1 96 ? 0.38 3.645 7.117 1 98.88 96 PHE A O 1
ATOM 757 N N . GLY A 1 97 ? 1.636 4.758 5.652 1 98.81 97 GLY A N 1
ATOM 758 C CA . GLY A 1 97 ? 0.541 5.625 5.25 1 98.81 97 GLY A CA 1
ATOM 759 C C . GLY A 1 97 ? -0.65 4.863 4.699 1 98.81 97 GLY A C 1
ATOM 760 O O . GLY A 1 97 ? -1.8 5.215 4.977 1 98.81 97 GLY A O 1
ATOM 761 N N . ASP A 1 98 ? -0.385 3.838 3.879 1 98.62 98 ASP A N 1
ATOM 762 C CA . ASP A 1 98 ? -1.457 2.99 3.367 1 98.62 98 ASP A CA 1
ATOM 763 C C . ASP A 1 98 ? -2.209 2.309 4.508 1 98.62 98 ASP A C 1
ATOM 765 O O . ASP A 1 98 ? -3.432 2.166 4.453 1 98.62 98 ASP A O 1
ATOM 769 N N . ASP A 1 99 ? -1.444 1.86 5.539 1 98 99 ASP A N 1
ATOM 770 C CA . ASP A 1 99 ? -2.08 1.252 6.707 1 98 99 ASP A CA 1
ATOM 771 C C . ASP A 1 99 ? -3.045 2.229 7.375 1 98 99 ASP A C 1
ATOM 773 O O . ASP A 1 99 ? -4.141 1.841 7.789 1 98 99 ASP A O 1
ATOM 777 N N . MET A 1 100 ? -2.621 3.453 7.492 1 98.38 100 MET A N 1
ATOM 778 C CA . MET A 1 100 ? -3.469 4.457 8.133 1 98.38 100 MET A CA 1
ATOM 779 C C . MET A 1 100 ? -4.742 4.688 7.324 1 98.38 100 MET A C 1
ATOM 781 O O . MET A 1 100 ? -5.836 4.75 7.887 1 98.38 100 MET A O 1
ATOM 785 N N . TYR A 1 101 ? -4.621 4.781 5.996 1 98 101 TYR A N 1
ATOM 786 C CA . TYR A 1 101 ? -5.805 4.949 5.156 1 98 101 TYR A CA 1
ATOM 787 C C . TYR A 1 101 ? -6.746 3.76 5.297 1 98 101 TYR A C 1
ATOM 789 O O . TYR A 1 101 ? -7.969 3.924 5.281 1 98 101 TYR A O 1
ATOM 797 N N . THR A 1 102 ? -6.188 2.578 5.43 1 96.19 102 THR A N 1
ATOM 798 C CA . THR A 1 102 ? -6.996 1.374 5.578 1 96.19 102 THR A CA 1
ATOM 799 C C . THR A 1 102 ? -7.867 1.457 6.828 1 96.19 102 THR A C 1
ATOM 801 O O . THR A 1 102 ? -9.016 1.005 6.824 1 96.19 102 THR A O 1
ATOM 804 N N . THR A 1 103 ? -7.391 2.061 7.941 1 95.94 103 THR A N 1
ATOM 805 C CA . THR A 1 103 ? -8.156 2.156 9.18 1 95.94 103 THR A CA 1
ATOM 806 C C . THR A 1 103 ? -9.359 3.072 9 1 95.94 103 THR A C 1
ATOM 808 O O . THR A 1 103 ? -10.32 3.004 9.773 1 95.94 103 THR A O 1
ATOM 811 N N . ALA A 1 104 ? -9.305 3.959 7.98 1 96.25 104 ALA A N 1
ATOM 812 C CA . ALA A 1 104 ? -10.383 4.922 7.754 1 96.25 104 ALA A CA 1
ATOM 813 C C . ALA A 1 104 ? -11.359 4.418 6.691 1 96.25 104 ALA A C 1
ATOM 815 O O . ALA A 1 104 ? -12.359 5.07 6.402 1 96.25 104 ALA A O 1
ATOM 816 N N . SER A 1 105 ? -11.125 3.236 6.094 1 92.81 105 SER A N 1
ATOM 817 C CA . SER A 1 105 ? -11.828 2.775 4.902 1 92.81 105 SER A CA 1
ATOM 818 C C . SER A 1 105 ? -13.312 2.594 5.176 1 92.81 105 SER A C 1
ATOM 820 O O . SER A 1 105 ? -14.141 2.785 4.281 1 92.81 105 SER A O 1
ATOM 822 N N . ALA A 1 106 ? -13.703 2.24 6.418 1 90.75 106 ALA A N 1
ATOM 823 C CA . ALA A 1 106 ? -15.094 1.978 6.773 1 90.75 106 ALA A CA 1
ATOM 824 C C . ALA A 1 106 ? -15.945 3.232 6.605 1 90.75 106 ALA A C 1
ATOM 826 O O . ALA A 1 106 ? -17.172 3.143 6.438 1 90.75 106 ALA A O 1
ATOM 827 N N . PHE A 1 107 ? -15.32 4.422 6.586 1 94.06 107 PHE A N 1
ATOM 828 C CA . PHE A 1 107 ? -16.047 5.688 6.504 1 94.06 107 PHE A CA 1
ATOM 829 C C . PHE A 1 107 ? -16.422 6 5.062 1 94.06 107 PHE A C 1
ATOM 831 O O . PHE A 1 107 ? -17.312 6.816 4.812 1 94.06 107 PHE A O 1
ATOM 838 N N . PHE A 1 108 ? -15.789 5.41 4.047 1 89.44 108 PHE A N 1
ATOM 839 C CA . PHE A 1 108 ? -15.906 5.859 2.666 1 89.44 108 PHE A CA 1
ATOM 840 C C . PHE A 1 108 ? -16.5 4.766 1.792 1 89.44 108 PHE A C 1
ATOM 842 O O . PHE A 1 108 ? -16.891 5.016 0.648 1 89.44 108 PHE A O 1
ATOM 849 N N . GLY A 1 109 ? -16.734 3.576 2.248 1 81.31 109 GLY A N 1
ATOM 850 C CA . GLY A 1 109 ? -17.281 2.496 1.442 1 81.31 109 GLY A CA 1
ATOM 851 C C . GLY A 1 109 ? -18.797 2.48 1.417 1 81.31 109 GLY A C 1
ATOM 852 O O . GLY A 1 109 ? -19.438 3.311 2.059 1 81.31 109 GLY A O 1
ATOM 853 N N . PRO A 1 110 ? -19.297 1.665 0.569 1 83.56 110 PRO A N 1
ATOM 854 C CA . PRO A 1 110 ? -20.75 1.532 0.478 1 83.56 110 PRO A CA 1
ATOM 855 C C . PRO A 1 110 ? -21.375 1.077 1.79 1 83.56 110 PRO A C 1
ATOM 857 O O . PRO A 1 110 ? -20.703 0.492 2.639 1 83.56 110 PRO A O 1
ATOM 860 N N . GLU A 1 111 ? -22.688 1.373 1.871 1 88.62 111 GLU A N 1
ATOM 861 C CA . GLU A 1 111 ? -23.422 0.934 3.051 1 88.62 111 GLU A CA 1
ATOM 862 C C . GLU A 1 111 ? -23.578 -0.584 3.072 1 88.62 111 GLU A C 1
ATOM 864 O O . GLU A 1 111 ? -23.812 -1.204 2.033 1 88.62 111 GLU A O 1
ATOM 869 N N . HIS A 1 112 ? -23.359 -1.119 4.258 1 86.81 112 HIS A N 1
ATOM 870 C CA . HIS A 1 112 ? -23.594 -2.537 4.508 1 86.81 112 HIS A CA 1
ATOM 871 C C . HIS A 1 112 ? -23.844 -2.803 5.988 1 86.81 112 HIS A C 1
ATOM 873 O O . HIS A 1 112 ? -23.516 -1.966 6.836 1 86.81 112 HIS A O 1
ATOM 879 N N . PRO A 1 113 ? -24.516 -3.912 6.32 1 86.25 113 PRO A N 1
ATOM 880 C CA . PRO A 1 113 ? -24.938 -4.168 7.699 1 86.25 113 PRO A CA 1
ATOM 881 C C . PRO A 1 113 ? -23.781 -4.102 8.695 1 86.25 113 PRO A C 1
ATOM 883 O O . PRO A 1 113 ? -24 -3.816 9.875 1 86.25 113 PRO A O 1
ATOM 886 N N . GLY A 1 114 ? -22.625 -4.211 8.344 1 87.38 114 GLY A N 1
ATOM 887 C CA . GLY A 1 114 ? -21.484 -4.223 9.242 1 87.38 114 GLY A CA 1
ATOM 888 C C . GLY A 1 114 ? -20.719 -2.914 9.25 1 87.38 114 GLY A C 1
ATOM 889 O O . GLY A 1 114 ? -19.734 -2.768 9.992 1 87.38 114 GLY A O 1
ATOM 890 N N . LYS A 1 115 ? -21.203 -1.92 8.609 1 91.69 115 LYS A N 1
ATOM 891 C CA . LYS A 1 115 ? -20.438 -0.691 8.414 1 91.69 115 LYS A CA 1
ATOM 892 C C . LYS A 1 115 ? -20.297 0.078 9.719 1 91.69 115 LYS A C 1
ATOM 894 O O . LYS A 1 115 ? -19.188 0.515 10.07 1 91.69 115 LYS A O 1
ATOM 899 N N . GLU A 1 116 ? -21.375 0.234 10.461 1 93.12 116 GLU A N 1
ATOM 900 C CA . GLU A 1 116 ? -21.328 0.995 11.703 1 93.12 116 GLU A CA 1
ATOM 901 C C . GLU A 1 116 ? -20.438 0.309 12.734 1 93.12 116 GLU A C 1
ATOM 903 O O . GLU A 1 116 ? -19.719 0.975 13.477 1 93.12 116 GLU A O 1
ATOM 908 N N . THR A 1 117 ? -20.516 -0.99 12.758 1 91.25 117 THR A N 1
ATOM 909 C CA . THR A 1 117 ? -19.641 -1.747 13.648 1 91.25 117 THR A CA 1
ATOM 910 C C . THR A 1 117 ? -18.172 -1.522 13.289 1 91.25 117 THR A C 1
ATOM 912 O O . THR A 1 117 ? -17.328 -1.343 14.172 1 91.25 117 THR A O 1
ATOM 915 N N . LEU A 1 118 ? -17.906 -1.459 12.055 1 90.81 118 LEU A N 1
ATOM 916 C CA . LEU A 1 118 ? -16.547 -1.27 11.586 1 90.81 118 LEU A CA 1
ATOM 917 C C . LEU A 1 118 ? -16.047 0.137 11.898 1 90.81 118 LEU A C 1
ATOM 919 O O . LEU A 1 118 ? -14.883 0.322 12.266 1 90.81 118 LEU A O 1
ATOM 923 N N . LYS A 1 119 ? -16.906 1.064 11.703 1 95.25 119 LYS A N 1
ATOM 924 C CA . LYS A 1 119 ? -16.547 2.434 12.062 1 95.25 119 LYS A CA 1
ATOM 925 C C . LYS A 1 119 ? -16.188 2.543 13.539 1 95.25 119 LYS A C 1
ATOM 927 O O . LYS A 1 119 ? -15.188 3.156 13.898 1 95.25 119 LYS A O 1
ATOM 932 N N . LYS A 1 120 ? -17 1.926 14.336 1 95 120 LYS A N 1
ATOM 933 C CA . LYS A 1 120 ? -16.766 1.955 15.781 1 95 120 LYS A CA 1
ATOM 934 C C . LYS A 1 120 ? -15.438 1.29 16.141 1 95 120 LYS A C 1
ATOM 936 O O . LYS A 1 120 ? -14.664 1.829 16.922 1 95 120 LYS A O 1
ATOM 941 N N . LEU A 1 121 ? -15.195 0.153 15.531 1 93.19 121 LEU A N 1
ATOM 942 C CA . LEU A 1 121 ? -13.945 -0.56 15.758 1 93.19 121 LEU A CA 1
ATOM 943 C C . LEU A 1 121 ? -12.75 0.281 15.32 1 93.19 121 LEU A C 1
ATOM 945 O O . LEU A 1 121 ? -11.719 0.298 15.992 1 93.19 121 LEU A O 1
ATOM 949 N N . SER A 1 122 ? -12.922 0.954 14.195 1 95.5 122 SER A N 1
ATOM 950 C CA . SER A 1 122 ? -11.852 1.816 13.703 1 95.5 122 SER A CA 1
ATOM 951 C C . SER A 1 122 ? -11.547 2.945 14.68 1 95.5 122 SER A C 1
ATOM 953 O O . SER A 1 122 ? -10.391 3.188 15.016 1 95.5 122 SER A O 1
ATOM 955 N N . ILE A 1 123 ? -12.586 3.576 15.164 1 96.94 123 ILE A N 1
ATOM 956 C CA . ILE A 1 123 ? -12.461 4.734 16.047 1 96.94 123 ILE A CA 1
ATOM 957 C C . ILE A 1 123 ? -11.867 4.305 17.391 1 96.94 123 ILE A C 1
ATOM 959 O O . ILE A 1 123 ? -10.977 4.969 17.922 1 96.94 123 ILE A O 1
ATOM 963 N N . GLU A 1 124 ? -12.289 3.193 17.859 1 95.62 124 GLU A N 1
ATOM 964 C CA . GLU A 1 124 ? -11.977 2.811 19.234 1 95.62 124 GLU A CA 1
ATOM 965 C C . GLU A 1 124 ? -10.664 2.037 19.297 1 95.62 124 GLU A C 1
ATOM 967 O O . GLU A 1 124 ? -9.977 2.055 20.328 1 95.62 124 GLU A O 1
ATOM 972 N N . GLU A 1 125 ? -10.32 1.417 18.203 1 94.81 125 GLU A N 1
ATOM 973 C CA . GLU A 1 125 ? -9.203 0.489 18.328 1 94.81 125 GLU A CA 1
ATOM 974 C C . GLU A 1 125 ? -8.164 0.739 17.234 1 94.81 125 GLU A C 1
ATOM 976 O O . GLU A 1 125 ? -7.012 1.059 17.531 1 94.81 125 GLU A O 1
ATOM 981 N N . ARG A 1 126 ? -8.586 0.687 16.016 1 94.94 126 ARG A N 1
ATOM 982 C CA . ARG A 1 126 ? -7.621 0.608 14.914 1 94.94 126 ARG A CA 1
ATOM 983 C C . ARG A 1 126 ? -6.867 1.923 14.75 1 94.94 126 ARG A C 1
ATOM 985 O O . ARG A 1 126 ? -5.641 1.928 14.625 1 94.94 126 ARG A O 1
ATOM 992 N N . ILE A 1 127 ? -7.609 3.016 14.727 1 97.88 127 ILE A N 1
ATOM 993 C CA . ILE A 1 127 ? -6.992 4.32 14.516 1 97.88 127 ILE A CA 1
ATOM 994 C C . ILE A 1 127 ? -6.066 4.645 15.688 1 97.88 127 ILE A C 1
ATOM 996 O O . ILE A 1 127 ? -4.887 4.953 15.484 1 97.88 127 ILE A O 1
ATOM 1000 N N . PRO A 1 128 ? -6.469 4.492 16.953 1 97.69 128 PRO A N 1
ATOM 1001 C CA . PRO A 1 128 ? -5.555 4.746 18.078 1 97.69 128 PRO A CA 1
ATOM 1002 C C . PRO A 1 128 ? -4.316 3.855 18.031 1 97.69 128 PRO A C 1
ATOM 1004 O O . PRO A 1 128 ? -3.205 4.328 18.297 1 97.69 128 PRO A O 1
ATOM 1007 N N . LYS A 1 129 ? -4.5 2.611 17.688 1 96.62 129 LYS A N 1
ATOM 1008 C CA . LYS A 1 129 ? -3.377 1.683 17.625 1 96.62 129 LYS A CA 1
ATOM 1009 C C . LYS A 1 129 ? -2.355 2.125 16.578 1 96.62 129 LYS A C 1
ATOM 1011 O O . LYS A 1 129 ? -1.15 2.115 16.828 1 96.62 129 LYS A O 1
ATOM 1016 N N . THR A 1 130 ? -2.84 2.492 15.445 1 97.81 130 THR A N 1
ATOM 1017 C CA . THR A 1 130 ? -1.955 2.9 14.367 1 97.81 130 THR A CA 1
ATOM 1018 C C . THR A 1 130 ? -1.215 4.184 14.727 1 97.81 130 THR A 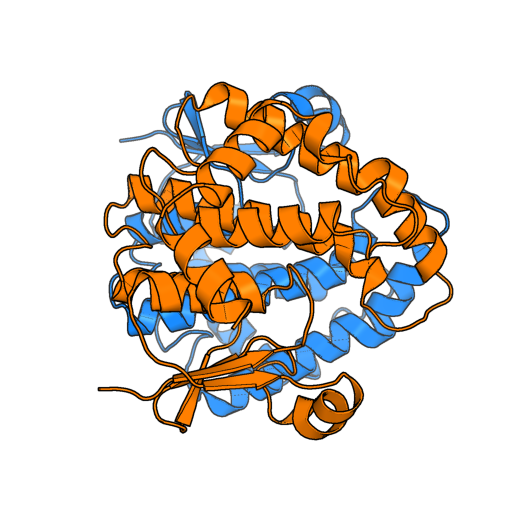C 1
ATOM 1020 O O . THR A 1 130 ? -0.022 4.32 14.445 1 97.81 130 THR A O 1
ATOM 1023 N N . PHE A 1 131 ? -1.875 5.129 15.352 1 98.5 131 PHE A N 1
ATOM 1024 C CA . PHE A 1 131 ? -1.214 6.344 15.812 1 98.5 131 PHE A CA 1
ATOM 1025 C C . PHE A 1 131 ? -0.174 6.02 16.875 1 98.5 131 PHE A C 1
ATOM 1027 O O . PHE A 1 131 ? 0.92 6.586 16.875 1 98.5 131 PHE A O 1
ATOM 1034 N N . GLY A 1 132 ? -0.539 5.137 17.781 1 98.38 132 GLY A N 1
ATOM 1035 C CA . GLY A 1 132 ? 0.417 4.715 18.797 1 98.38 132 GLY A CA 1
ATOM 1036 C C . GLY A 1 132 ? 1.671 4.094 18.203 1 98.38 132 GLY A C 1
ATOM 1037 O O . GLY A 1 132 ? 2.785 4.426 18.609 1 98.38 132 GLY A O 1
ATOM 1038 N N . ASN A 1 133 ? 1.469 3.199 17.281 1 98.12 133 ASN A N 1
ATOM 1039 C CA . ASN A 1 133 ? 2.592 2.557 16.609 1 98.12 133 ASN A CA 1
ATOM 1040 C C . ASN A 1 133 ? 3.469 3.574 15.883 1 98.12 133 ASN A C 1
ATOM 1042 O O . ASN A 1 133 ? 4.695 3.516 15.969 1 98.12 133 ASN A O 1
ATOM 1046 N N . LEU A 1 134 ? 2.828 4.508 15.188 1 98.5 134 LEU A N 1
ATOM 1047 C CA . LEU A 1 134 ? 3.576 5.539 14.477 1 98.5 134 LEU A CA 1
ATOM 1048 C C . LEU A 1 134 ? 4.371 6.402 15.445 1 98.5 134 LEU A C 1
ATOM 1050 O O . LEU A 1 134 ? 5.539 6.715 15.195 1 98.5 134 LEU A O 1
ATOM 1054 N N . ASP A 1 135 ? 3.732 6.773 16.5 1 98.56 135 ASP A N 1
ATOM 1055 C CA . ASP A 1 135 ? 4.371 7.629 17.5 1 98.56 135 ASP A CA 1
ATOM 1056 C C . ASP A 1 135 ? 5.617 6.961 18.078 1 98.56 135 ASP A C 1
ATOM 1058 O O . ASP A 1 135 ? 6.676 7.586 18.172 1 98.56 135 ASP A O 1
ATOM 1062 N N . LYS A 1 136 ? 5.477 5.691 18.406 1 97.62 136 LYS A N 1
ATOM 1063 C CA . LYS A 1 136 ? 6.602 4.922 18.938 1 97.62 136 LYS A CA 1
ATOM 1064 C C . LYS A 1 136 ? 7.719 4.816 17.906 1 97.62 136 LYS A C 1
ATOM 1066 O O . LYS A 1 136 ? 8.898 4.945 18.25 1 97.62 136 LYS A O 1
ATOM 1071 N N . TYR A 1 137 ? 7.352 4.574 16.688 1 97.81 137 TYR A N 1
ATOM 1072 C CA . TYR A 1 137 ? 8.336 4.438 15.617 1 97.81 137 TYR A CA 1
ATOM 1073 C C . TYR A 1 137 ? 9.102 5.734 15.414 1 97.81 137 TYR A C 1
ATOM 1075 O O . TYR A 1 137 ? 10.336 5.73 15.336 1 97.81 137 TYR A O 1
ATOM 1083 N N . LEU A 1 138 ? 8.414 6.852 15.344 1 98.06 138 LEU A N 1
ATOM 1084 C CA . LEU A 1 138 ? 9.016 8.164 15.109 1 98.06 138 LEU A CA 1
ATOM 1085 C C . LEU A 1 138 ? 9.906 8.57 16.281 1 98.06 138 LEU A C 1
ATOM 1087 O O . LEU A 1 138 ? 10.922 9.242 16.094 1 98.06 138 LEU A O 1
ATOM 1091 N N . ALA A 1 139 ? 9.516 8.18 17.469 1 97.31 139 ALA A N 1
ATOM 1092 C CA . ALA A 1 139 ? 10.281 8.5 18.672 1 97.31 139 ALA A CA 1
ATOM 1093 C C . ALA A 1 139 ? 11.695 7.934 18.578 1 97.31 139 ALA A C 1
ATOM 1095 O O . ALA A 1 139 ? 12.641 8.523 19.109 1 97.31 139 ALA A O 1
ATOM 1096 N N . LYS A 1 140 ? 11.883 6.863 17.891 1 95.19 140 LYS A N 1
ATOM 1097 C CA . LYS A 1 140 ? 13.156 6.164 17.812 1 95.19 140 LYS A CA 1
ATOM 1098 C C . LYS A 1 140 ? 14.031 6.738 16.688 1 95.19 140 LYS A C 1
ATOM 1100 O O . LYS A 1 140 ? 15.242 6.488 16.656 1 95.19 140 LYS A O 1
ATOM 1105 N N . LYS A 1 141 ? 13.539 7.418 15.727 1 92.69 141 LYS A N 1
ATOM 1106 C CA . LYS A 1 141 ? 14.266 7.867 14.539 1 92.69 141 LYS A CA 1
ATOM 1107 C C . LYS A 1 141 ? 15.023 9.164 14.812 1 92.69 141 LYS A C 1
ATOM 1109 O O . LYS A 1 141 ? 16.125 9.359 14.312 1 92.69 141 LYS A O 1
ATOM 1114 N N . GLY A 1 142 ? 14.422 10.094 15.547 1 89.06 142 GLY A N 1
ATOM 1115 C CA . GLY A 1 142 ? 15.078 11.359 15.852 1 89.06 142 GLY A CA 1
ATOM 1116 C C . GLY A 1 142 ? 15.258 12.25 14.633 1 89.06 142 GLY A C 1
ATOM 1117 O O . GLY A 1 142 ? 16.172 13.062 14.578 1 89.06 142 GLY A O 1
ATOM 1118 N N . THR A 1 143 ? 14.633 12.086 13.531 1 95.75 143 THR A N 1
ATOM 1119 C CA . THR A 1 143 ? 14.688 12.875 12.305 1 95.75 143 THR A CA 1
ATOM 1120 C C . THR A 1 143 ? 13.594 13.938 12.305 1 95.75 143 THR A C 1
ATOM 1122 O O . THR A 1 143 ? 12.641 13.859 13.078 1 95.75 143 THR A O 1
ATOM 1125 N N . THR A 1 144 ? 13.742 14.93 11.477 1 97.56 144 THR A N 1
ATOM 1126 C CA . THR A 1 144 ? 12.766 16 11.367 1 97.56 144 THR A CA 1
ATOM 1127 C C . THR A 1 144 ? 11.492 15.516 10.688 1 97.56 144 THR A C 1
ATOM 1129 O O . THR A 1 144 ? 10.383 15.852 11.102 1 97.56 144 THR A O 1
ATOM 1132 N N . PHE A 1 145 ? 11.719 14.758 9.641 1 98.69 145 PHE A N 1
ATOM 1133 C CA . PHE A 1 145 ? 10.586 14.242 8.875 1 98.69 145 PHE A CA 1
ATOM 1134 C C . PHE A 1 145 ? 10.484 12.727 9.008 1 98.69 145 PHE A C 1
ATOM 1136 O O . PHE A 1 145 ? 11.258 12.109 9.75 1 98.69 145 PHE A O 1
ATOM 1143 N N . SER A 1 146 ? 9.516 12.117 8.383 1 98.69 146 SER A N 1
ATOM 1144 C CA . SER A 1 146 ? 9.164 10.727 8.648 1 98.69 146 SER A CA 1
ATOM 1145 C C . SER A 1 146 ? 10.25 9.773 8.172 1 98.69 146 SER A C 1
ATOM 1147 O O . SER A 1 146 ? 10.43 8.695 8.734 1 98.69 146 SER A O 1
ATOM 1149 N N . ALA A 1 147 ? 10.938 10.164 7.078 1 98.38 147 ALA A N 1
ATOM 1150 C CA . ALA A 1 147 ? 11.922 9.266 6.469 1 98.38 147 ALA A CA 1
ATOM 1151 C C . ALA A 1 147 ? 13.305 9.898 6.453 1 98.38 147 ALA A C 1
ATOM 1153 O O . ALA A 1 147 ? 14.156 9.523 5.641 1 98.38 147 ALA A O 1
ATOM 1154 N N . GLY A 1 148 ? 13.586 10.828 7.281 1 97.88 148 GLY A N 1
ATOM 1155 C CA . GLY A 1 148 ? 14.852 11.531 7.34 1 97.88 148 GLY A CA 1
ATOM 1156 C C . GLY A 1 148 ? 14.703 13.016 7.617 1 97.88 148 GLY A C 1
ATOM 1157 O O . GLY A 1 148 ? 13.734 13.438 8.25 1 97.88 148 GLY A O 1
ATOM 1158 N N . ASN A 1 149 ? 15.727 13.758 7.176 1 97.88 149 ASN A N 1
ATOM 1159 C CA . ASN A 1 149 ? 15.727 15.18 7.52 1 97.88 149 ASN A CA 1
ATOM 1160 C C . ASN A 1 149 ? 15.383 16.047 6.316 1 97.88 149 ASN A C 1
ATOM 1162 O O . ASN A 1 149 ? 15.523 17.266 6.363 1 97.88 149 ASN A O 1
ATOM 1166 N N . GLU A 1 150 ? 14.992 15.43 5.246 1 97.12 150 GLU A N 1
ATOM 1167 C CA . GLU A 1 150 ? 14.484 16.125 4.066 1 97.12 150 GLU A CA 1
ATOM 1168 C C . GLU A 1 150 ? 13.055 15.703 3.752 1 97.12 150 GLU A C 1
ATOM 1170 O O . GLU A 1 150 ? 12.695 14.531 3.896 1 97.12 150 GLU A O 1
ATOM 1175 N N . LEU A 1 151 ? 12.281 16.734 3.352 1 98.06 151 LEU A N 1
ATOM 1176 C CA . LEU A 1 151 ? 10.898 16.469 2.965 1 98.06 151 LEU A CA 1
ATOM 1177 C C . LEU A 1 151 ? 10.844 15.5 1.786 1 98.06 151 LEU A C 1
ATOM 1179 O O . LEU A 1 151 ? 11.633 15.602 0.851 1 98.06 151 LEU A O 1
ATOM 1183 N N . SER A 1 152 ? 9.93 14.547 1.777 1 98.69 152 SER A N 1
ATOM 1184 C CA . SER A 1 152 ? 9.797 13.539 0.726 1 98.69 152 SER A CA 1
ATOM 1185 C C . SER A 1 152 ? 8.328 13.211 0.461 1 98.69 152 SER A C 1
ATOM 1187 O O . SER A 1 152 ? 7.441 13.719 1.145 1 98.69 152 SER A O 1
ATOM 1189 N N . VAL A 1 153 ? 8.062 12.328 -0.499 1 98.88 153 VAL A N 1
ATOM 1190 C CA . VAL A 1 153 ? 6.707 11.898 -0.841 1 98.88 153 VAL A CA 1
ATOM 1191 C C . VAL A 1 153 ? 6.086 11.156 0.341 1 98.88 153 VAL A C 1
ATOM 1193 O O . VAL A 1 153 ? 4.863 11.156 0.506 1 98.88 153 VAL A O 1
ATOM 1196 N N . ALA A 1 154 ? 6.93 10.516 1.184 1 98.94 154 ALA A N 1
ATOM 1197 C CA . ALA A 1 154 ? 6.418 9.859 2.389 1 98.94 154 ALA A CA 1
ATOM 1198 C C . ALA A 1 154 ? 5.746 10.867 3.314 1 98.94 154 ALA A C 1
ATOM 1200 O O . ALA A 1 154 ? 4.691 10.594 3.885 1 98.94 154 ALA A O 1
ATOM 1201 N N . ASP A 1 155 ? 6.328 12.016 3.426 1 98.94 155 ASP A N 1
ATOM 1202 C CA . ASP A 1 155 ? 5.777 13.055 4.285 1 98.94 155 ASP A CA 1
ATOM 1203 C C . ASP A 1 155 ? 4.477 13.617 3.707 1 98.94 155 ASP A C 1
ATOM 1205 O O . ASP A 1 155 ? 3.549 13.938 4.453 1 98.94 155 ASP A O 1
ATOM 1209 N N . PHE A 1 156 ? 4.398 13.75 2.385 1 98.88 156 PHE A N 1
ATOM 1210 C CA . PHE A 1 156 ? 3.166 14.219 1.765 1 98.88 156 PHE A CA 1
ATOM 1211 C C . PHE A 1 156 ? 2.012 13.273 2.064 1 98.88 156 PHE A C 1
ATOM 1213 O O . PHE A 1 156 ? 0.918 13.711 2.424 1 98.88 156 PHE A O 1
ATOM 1220 N N . LYS A 1 157 ? 2.24 11.984 1.962 1 98.88 157 LYS A N 1
ATOM 1221 C CA . LYS A 1 157 ? 1.195 11 2.23 1 98.88 157 LYS A CA 1
ATOM 1222 C C . LYS A 1 157 ? 0.773 11.031 3.697 1 98.88 157 LYS A C 1
ATOM 1224 O O . LYS A 1 157 ? -0.421 11.062 4.004 1 98.88 157 LYS A O 1
ATOM 1229 N N . LEU A 1 158 ? 1.79 11.039 4.598 1 98.94 158 LEU A N 1
ATOM 1230 C CA . LEU A 1 158 ? 1.477 11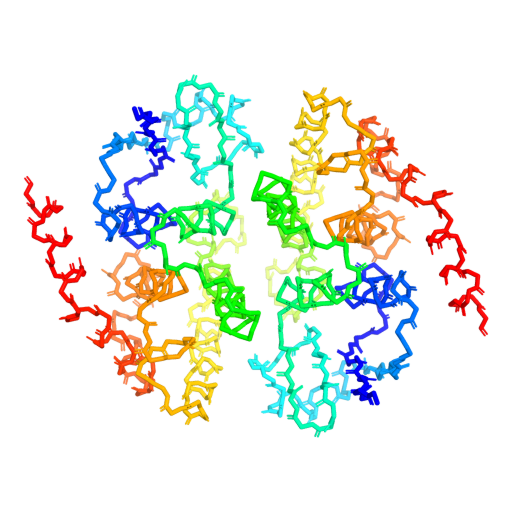.039 6.02 1 98.94 158 LEU A CA 1
ATOM 1231 C C . LEU A 1 158 ? 0.764 12.32 6.426 1 98.94 158 LEU A C 1
ATOM 1233 O O . LEU A 1 158 ? -0.179 12.289 7.219 1 98.94 158 LEU A O 1
ATOM 1237 N N . TYR A 1 159 ? 1.186 13.406 5.875 1 98.88 159 TYR A N 1
ATOM 1238 C CA . TYR A 1 159 ? 0.531 14.68 6.156 1 98.88 159 TYR A CA 1
ATOM 1239 C C . TYR A 1 159 ? -0.943 14.633 5.773 1 98.88 159 TYR A C 1
ATOM 1241 O O . TYR A 1 159 ? -1.807 15.055 6.551 1 98.88 159 TYR A O 1
ATOM 1249 N N . THR A 1 160 ? -1.254 14.125 4.641 1 98.62 160 THR A N 1
ATOM 1250 C CA . THR A 1 160 ? -2.611 14.141 4.105 1 98.62 160 THR A CA 1
ATOM 1251 C C . THR A 1 160 ? -3.51 13.188 4.895 1 98.62 160 THR A C 1
ATOM 1253 O O . THR A 1 160 ? -4.629 13.547 5.266 1 98.62 160 THR A O 1
ATOM 1256 N N . ILE A 1 161 ? -3.021 12 5.219 1 98.75 161 ILE A N 1
ATOM 1257 C CA . ILE A 1 161 ? -3.859 11.055 5.953 1 98.75 161 ILE A CA 1
ATOM 1258 C C . ILE A 1 161 ? -4.078 11.555 7.379 1 98.75 161 ILE A C 1
ATOM 1260 O O . ILE A 1 161 ? -5.168 11.398 7.938 1 98.75 161 ILE A O 1
ATOM 1264 N N . ILE A 1 162 ? -3.027 12.148 8.008 1 98.75 162 ILE A N 1
ATOM 1265 C CA . ILE A 1 162 ? -3.199 12.719 9.336 1 98.75 162 ILE A CA 1
ATOM 1266 C C . ILE A 1 162 ? -4.184 13.883 9.273 1 98.75 162 ILE A C 1
ATOM 1268 O O . ILE A 1 162 ? -5.027 14.039 10.164 1 98.75 162 ILE A O 1
ATOM 1272 N N . THR A 1 163 ? -4.109 14.711 8.219 1 98.31 163 THR A N 1
ATOM 1273 C CA . THR A 1 163 ? -5.07 15.789 7.996 1 98.31 163 THR A CA 1
ATOM 1274 C C . THR A 1 163 ? -6.492 15.242 7.906 1 98.31 163 THR A C 1
ATOM 1276 O O . THR A 1 163 ? -7.418 15.812 8.484 1 98.31 163 THR A O 1
ATOM 1279 N N . LEU A 1 164 ? -6.695 14.133 7.23 1 98.06 164 LEU A N 1
ATOM 1280 C CA . LEU A 1 164 ? -8.008 13.5 7.145 1 98.06 164 LEU A CA 1
ATOM 1281 C C . LEU A 1 164 ? -8.531 13.156 8.531 1 98.06 164 LEU A C 1
ATOM 1283 O O . LEU A 1 164 ? -9.68 13.477 8.859 1 98.06 164 LEU A O 1
ATOM 1287 N N . PHE A 1 165 ? -7.668 12.555 9.391 1 98.12 165 PHE A N 1
ATOM 1288 C CA . PHE A 1 165 ? -8.078 12.094 10.711 1 98.12 165 PHE A CA 1
ATOM 1289 C C . PHE A 1 165 ? -8.422 13.273 11.617 1 98.12 165 PHE A C 1
ATOM 1291 O O . PHE A 1 165 ? -9.289 13.156 12.484 1 98.12 165 PHE A O 1
ATOM 1298 N N . LYS A 1 166 ? -7.809 14.375 11.398 1 96.38 166 LYS A N 1
ATOM 1299 C CA . LYS A 1 166 ? -8.062 15.508 12.289 1 96.38 166 LYS A CA 1
ATOM 1300 C C . LYS A 1 166 ? -9.031 16.5 11.648 1 96.38 166 LYS A C 1
ATOM 1302 O O . LYS A 1 166 ? -9.266 17.578 12.195 1 96.38 166 LYS A O 1
ATOM 1307 N N . SER A 1 167 ? -9.609 16.203 10.539 1 95.62 167 SER A N 1
ATOM 1308 C CA . SER A 1 167 ? -10.414 17.125 9.742 1 95.62 167 SER A CA 1
ATOM 1309 C C . SER A 1 167 ? -11.789 17.344 10.375 1 95.62 167 SER A C 1
ATOM 1311 O O . SER A 1 167 ? -12.484 18.312 10.039 1 95.62 167 SER A O 1
ATOM 1313 N N . GLY A 1 168 ? -12.281 16.406 11.148 1 94.88 168 GLY A N 1
ATOM 1314 C CA . GLY A 1 168 ? -13.625 16.438 11.695 1 94.88 168 GLY A CA 1
ATOM 1315 C C . GLY A 1 168 ? -14.648 15.766 10.797 1 94.88 168 GLY A C 1
ATOM 1316 O O . GLY A 1 168 ? -15.82 15.633 11.164 1 94.88 168 GLY A O 1
ATOM 1317 N N . MET A 1 169 ? -14.211 15.234 9.688 1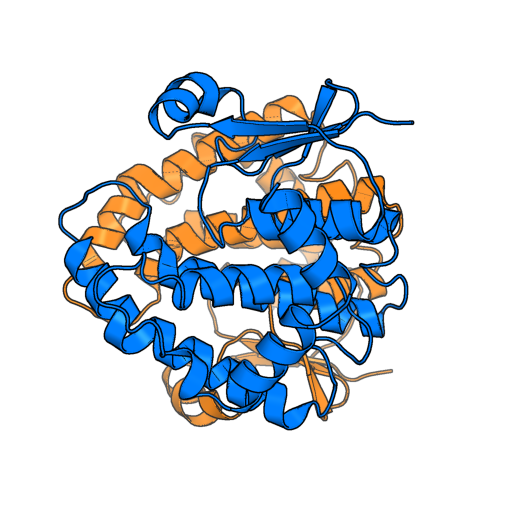 93.75 169 MET A N 1
ATOM 1318 C CA . MET A 1 169 ? -15.148 14.672 8.719 1 93.75 169 MET A CA 1
ATOM 1319 C C . MET A 1 169 ? -15.492 13.227 9.078 1 93.75 169 MET A C 1
ATOM 1321 O O . MET A 1 169 ? -16.5 12.695 8.609 1 93.75 169 MET A O 1
ATOM 1325 N N . LEU A 1 170 ? -14.602 12.594 9.844 1 95.75 170 LEU A N 1
ATOM 1326 C CA . LEU A 1 170 ? -14.875 11.227 10.281 1 95.75 170 LEU A CA 1
ATOM 1327 C C . LEU A 1 170 ? -15.719 11.219 11.547 1 95.75 170 LEU A C 1
ATOM 1329 O O . LEU A 1 170 ? -15.188 11.266 12.656 1 95.75 170 LEU A O 1
ATOM 1333 N N . HIS A 1 171 ? -17 11.117 11.328 1 93.81 171 HIS A N 1
ATOM 1334 C CA . HIS A 1 171 ? -17.953 11.234 12.43 1 93.81 171 HIS A CA 1
ATOM 1335 C C . HIS A 1 171 ? -17.609 10.266 13.555 1 93.81 171 HIS A C 1
ATOM 1337 O O . HIS A 1 171 ? -17.438 9.062 13.312 1 93.81 171 HIS A O 1
ATOM 1343 N N . GLY A 1 172 ? -17.531 10.812 14.742 1 95.19 172 GLY A N 1
ATOM 1344 C CA . GLY A 1 172 ? -17.25 10 15.914 1 95.19 172 GLY A CA 1
ATOM 1345 C C . GLY A 1 172 ? -15.781 10.039 16.328 1 95.19 172 GLY A C 1
ATOM 1346 O O . GLY A 1 172 ? -15.438 9.664 17.453 1 95.19 172 GLY A O 1
ATOM 1347 N N . LEU A 1 173 ? -14.945 10.438 15.43 1 96.25 173 LEU A N 1
ATOM 1348 C CA . LEU A 1 173 ? -13.523 10.57 15.742 1 96.25 173 LEU A CA 1
ATOM 1349 C C . LEU A 1 173 ? -13.195 11.984 16.188 1 96.25 173 LEU A C 1
ATOM 1351 O O . LEU A 1 173 ? -13.562 12.961 15.523 1 96.25 173 LEU A O 1
ATOM 1355 N N . SER A 1 174 ? -12.492 12.07 17.312 1 95.56 174 SER A N 1
ATOM 1356 C CA . SER A 1 174 ? -12.094 13.383 17.812 1 95.56 174 SER A CA 1
ATOM 1357 C C . SER A 1 174 ? -11.133 14.07 16.844 1 95.56 174 SER A C 1
ATOM 1359 O O . SER A 1 174 ? -10.148 13.469 16.406 1 95.56 174 SER A O 1
ATOM 1361 N N . ALA A 1 175 ? -11.32 15.328 16.594 1 94.75 175 ALA A N 1
ATOM 1362 C CA . ALA A 1 175 ? -10.445 16.109 15.719 1 94.75 175 ALA A CA 1
ATOM 1363 C C . ALA A 1 175 ? -9.094 16.359 16.375 1 94.75 175 ALA A C 1
ATOM 1365 O O . ALA A 1 175 ? -8.133 16.766 15.711 1 94.75 175 ALA A O 1
ATOM 1366 N N . ASP A 1 176 ? -8.977 16.094 17.688 1 95.94 176 ASP A N 1
ATOM 1367 C CA . ASP A 1 176 ? -7.734 16.328 18.422 1 95.94 176 ASP A CA 1
ATOM 1368 C C . ASP A 1 176 ? -6.969 15.031 18.625 1 95.94 176 ASP A C 1
ATOM 1370 O O . ASP A 1 176 ? -6.066 14.969 19.469 1 95.94 176 ASP A O 1
ATOM 1374 N N . ILE A 1 177 ? -7.297 14.031 17.906 1 96.25 177 ILE A N 1
ATOM 1375 C CA . ILE A 1 177 ? -6.738 12.703 18.094 1 96.25 177 ILE A CA 1
ATOM 1376 C C . ILE A 1 177 ? -5.215 12.766 18.016 1 96.25 177 ILE A C 1
ATOM 1378 O O . ILE A 1 177 ? -4.516 12.078 18.766 1 96.25 177 ILE A O 1
ATOM 1382 N N . VAL A 1 178 ? -4.684 13.578 17.172 1 97.12 178 VAL A N 1
ATOM 1383 C CA . VAL A 1 178 ? -3.258 13.641 16.891 1 97.12 178 VAL A CA 1
ATOM 1384 C C . VAL A 1 178 ? -2.504 14.188 18.094 1 97.12 178 VAL A C 1
ATOM 1386 O O . VAL A 1 178 ? -1.351 13.82 18.328 1 97.12 178 VAL A O 1
ATOM 1389 N N . GLU A 1 179 ? -3.139 15.016 18.891 1 96.94 179 GLU A N 1
ATOM 1390 C CA . GLU A 1 179 ? -2.512 15.672 20.031 1 96.94 179 GLU A CA 1
ATOM 1391 C C . GLU A 1 179 ? -2.1 14.656 21.094 1 96.94 179 GLU A C 1
ATOM 1393 O O . GLU A 1 179 ? -1.241 14.938 21.938 1 96.94 179 GLU A O 1
ATOM 1398 N N . LYS A 1 180 ? -2.662 13.5 21.094 1 97.38 180 LYS A N 1
ATOM 1399 C CA . LYS A 1 180 ? -2.363 12.453 22.062 1 97.38 180 LYS A CA 1
ATOM 1400 C C . LYS A 1 180 ? -1.038 11.766 21.75 1 97.38 180 LYS A C 1
ATOM 1402 O O . LYS A 1 180 ? -0.516 11 22.562 1 97.38 180 LYS A O 1
ATOM 1407 N N . TYR A 1 181 ? -0.506 12.07 20.594 1 98.5 181 TYR A N 1
ATOM 1408 C CA . TYR A 1 181 ? 0.705 11.422 20.094 1 98.5 181 TYR A CA 1
ATOM 1409 C C . TYR A 1 181 ? 1.771 12.453 19.75 1 98.5 181 TYR A C 1
ATOM 1411 O O . TYR A 1 181 ? 1.853 12.906 18.609 1 98.5 181 TYR A O 1
ATOM 1419 N N . PRO A 1 182 ? 2.627 12.734 20.688 1 98.31 182 PRO A N 1
ATOM 1420 C CA . PRO A 1 182 ? 3.506 13.906 20.594 1 98.31 182 PRO A CA 1
ATOM 1421 C C . PRO A 1 182 ? 4.434 13.844 19.391 1 98.31 182 PRO A C 1
ATOM 1423 O O . PRO A 1 182 ? 4.703 14.875 18.766 1 98.31 182 PRO A O 1
ATOM 1426 N N . HIS A 1 183 ? 5.012 12.688 19.062 1 98.62 183 HIS A N 1
ATOM 1427 C CA . HIS A 1 183 ? 5.945 12.617 17.938 1 98.62 183 HIS A CA 1
ATOM 1428 C C . HIS A 1 183 ? 5.215 12.711 16.609 1 98.62 183 HIS A C 1
ATOM 1430 O O . HIS A 1 183 ? 5.77 13.211 15.625 1 98.62 183 HIS A O 1
ATOM 1436 N N . VAL A 1 184 ? 3.963 12.211 16.562 1 98.69 184 VAL A N 1
ATOM 1437 C CA . VAL A 1 184 ? 3.141 12.391 15.375 1 98.69 184 VAL A CA 1
ATOM 1438 C C . VAL A 1 184 ? 2.783 13.867 15.203 1 98.69 184 VAL A C 1
ATOM 1440 O O . VAL A 1 184 ? 2.85 14.398 14.094 1 98.69 184 VAL A O 1
ATOM 1443 N N . SER A 1 185 ? 2.383 14.469 16.312 1 98.5 185 SER A N 1
ATOM 1444 C CA . SER A 1 185 ? 2.064 15.891 16.297 1 98.5 185 SER A CA 1
ATOM 1445 C C . SER A 1 185 ? 3.254 16.719 15.812 1 98.5 185 SER A C 1
ATOM 1447 O O . SER A 1 185 ? 3.098 17.625 15 1 98.5 185 SER A O 1
ATOM 1449 N N . LYS A 1 186 ? 4.41 16.406 16.312 1 98.44 186 LYS A N 1
ATOM 1450 C CA . LYS A 1 186 ? 5.629 17.109 15.906 1 98.44 186 LYS A CA 1
ATOM 1451 C C . LYS A 1 186 ? 5.895 16.953 14.414 1 98.44 186 LYS A C 1
ATOM 1453 O O . LYS A 1 186 ? 6.238 17.922 13.734 1 98.44 186 LYS A O 1
ATOM 1458 N N . LEU A 1 187 ? 5.777 15.734 13.906 1 98.75 187 LEU A N 1
ATOM 1459 C CA . LEU A 1 187 ? 5.953 15.492 12.477 1 98.75 187 LEU A CA 1
ATOM 1460 C C . LEU A 1 187 ? 4.969 16.328 11.656 1 98.75 187 LEU A C 1
ATOM 1462 O O . LEU A 1 187 ? 5.363 17 10.703 1 98.75 187 LEU A O 1
ATOM 1466 N N . TYR A 1 188 ? 3.705 16.25 12.047 1 98.69 188 TYR A N 1
ATOM 1467 C CA . TYR A 1 188 ? 2.67 16.984 11.32 1 98.69 188 TYR A CA 1
ATOM 1468 C C . TYR A 1 188 ? 2.99 18.469 11.273 1 98.69 188 TYR A C 1
ATOM 1470 O O . TYR A 1 188 ? 2.893 19.094 10.219 1 98.69 188 TYR A O 1
ATOM 1478 N N . GLN A 1 189 ? 3.334 19.016 12.352 1 98.5 189 GLN A N 1
ATOM 1479 C CA . GLN A 1 189 ? 3.645 20.438 12.438 1 98.5 189 GLN A CA 1
ATOM 1480 C C . GLN A 1 189 ? 4.848 20.797 11.57 1 98.5 189 GLN A C 1
ATOM 1482 O O . GLN A 1 189 ? 4.863 21.844 10.914 1 98.5 189 GLN A O 1
ATOM 1487 N N . ALA A 1 190 ? 5.891 19.953 11.609 1 98.62 190 ALA A N 1
ATOM 1488 C CA . ALA A 1 190 ? 7.07 20.172 10.781 1 98.62 190 ALA A CA 1
ATOM 1489 C C . ALA A 1 190 ? 6.699 20.25 9.305 1 98.62 190 ALA A C 1
ATOM 1491 O O . ALA A 1 190 ? 7.195 21.125 8.578 1 98.62 190 ALA A O 1
ATOM 1492 N N . ILE A 1 191 ? 5.809 19.375 8.867 1 98.75 191 ILE A N 1
ATOM 1493 C CA . ILE A 1 191 ? 5.391 19.359 7.465 1 98.75 191 ILE A CA 1
ATOM 1494 C C . ILE A 1 191 ? 4.477 20.562 7.191 1 98.75 191 ILE A C 1
ATOM 1496 O O . ILE A 1 191 ? 4.645 21.25 6.188 1 98.75 191 ILE A O 1
ATOM 1500 N N . ASP A 1 192 ? 3.562 20.812 8.07 1 98.38 192 ASP A N 1
ATOM 1501 C CA . ASP A 1 192 ? 2.531 21.828 7.922 1 98.38 192 ASP A CA 1
ATOM 1502 C C . ASP A 1 192 ? 3.154 23.219 7.785 1 98.38 192 ASP A C 1
ATOM 1504 O O . ASP A 1 192 ? 2.598 24.094 7.117 1 98.38 192 ASP A O 1
ATOM 1508 N N . THR A 1 193 ? 4.258 23.422 8.383 1 98.19 193 THR A N 1
ATOM 1509 C CA . THR A 1 193 ? 4.883 24.734 8.398 1 98.19 193 THR A CA 1
ATOM 1510 C C . THR A 1 193 ? 5.984 24.828 7.344 1 98.19 193 THR A C 1
ATOM 1512 O O . THR A 1 193 ? 6.605 25.875 7.176 1 98.19 193 THR A O 1
ATOM 1515 N N . HIS A 1 194 ? 6.324 23.719 6.73 1 98.06 194 HIS A N 1
ATOM 1516 C CA . HIS A 1 194 ? 7.301 23.75 5.648 1 98.06 194 HIS A CA 1
ATOM 1517 C C . HIS A 1 194 ? 6.824 24.641 4.5 1 98.06 194 HIS A C 1
ATOM 1519 O O . HIS A 1 194 ? 5.637 24.656 4.176 1 98.06 194 HIS A O 1
ATOM 1525 N N . GLU A 1 195 ? 7.715 25.312 3.809 1 97 195 GLU A N 1
ATOM 1526 C CA . GLU A 1 195 ? 7.398 26.281 2.77 1 97 195 GLU A CA 1
ATOM 1527 C C . GLU A 1 195 ? 6.578 25.656 1.649 1 97 195 GLU A C 1
ATOM 1529 O O . GLU A 1 195 ? 5.68 26.297 1.098 1 97 195 GLU A O 1
ATOM 1534 N N . THR A 1 196 ? 6.875 24.422 1.273 1 96.69 196 THR A N 1
ATOM 1535 C CA . THR A 1 196 ? 6.137 23.734 0.227 1 96.69 196 THR A CA 1
ATOM 1536 C C . THR A 1 196 ? 4.656 23.641 0.583 1 96.69 196 THR A C 1
ATOM 1538 O O . THR A 1 196 ? 3.793 23.906 -0.253 1 96.69 196 THR A O 1
ATOM 1541 N N . VAL A 1 197 ? 4.371 23.281 1.782 1 97.81 197 VAL A N 1
ATOM 1542 C CA . VAL A 1 197 ? 3 23.016 2.203 1 97.81 197 VAL A CA 1
ATOM 1543 C C . VAL A 1 197 ? 2.275 24.344 2.453 1 97.81 197 VAL A C 1
ATOM 1545 O O . VAL A 1 197 ? 1.112 24.5 2.076 1 97.81 197 VAL A O 1
ATOM 1548 N N . THR A 1 198 ? 2.949 25.281 3.043 1 97.62 198 THR A N 1
ATOM 1549 C CA . THR A 1 198 ? 2.318 26.578 3.27 1 97.62 198 THR A CA 1
ATOM 1550 C C . THR A 1 198 ? 1.976 27.25 1.943 1 97.62 198 THR A C 1
ATOM 1552 O O . THR A 1 198 ? 0.895 27.828 1.795 1 97.62 198 THR A O 1
ATOM 1555 N N . SER A 1 199 ? 2.875 27.172 0.999 1 97.12 199 SER A N 1
ATOM 1556 C CA . SER A 1 199 ? 2.611 27.734 -0.318 1 97.12 199 SER A CA 1
ATOM 1557 C C . SER A 1 199 ? 1.476 27 -1.021 1 97.12 199 SER A C 1
ATOM 1559 O O . SER A 1 199 ? 0.653 27.625 -1.699 1 97.12 199 SER A O 1
ATOM 1561 N N . TRP A 1 200 ? 1.465 25.703 -0.878 1 96.69 200 TRP A N 1
ATOM 1562 C CA . TRP A 1 200 ? 0.397 24.906 -1.458 1 96.69 200 TRP A CA 1
ATOM 1563 C C . TRP A 1 200 ? -0.96 25.312 -0.893 1 96.69 200 TRP A C 1
ATOM 1565 O O . TRP A 1 200 ? -1.927 25.469 -1.641 1 96.69 200 TRP A O 1
ATOM 1575 N N . LYS A 1 201 ? -1.052 25.469 0.417 1 95.56 201 LYS A N 1
ATOM 1576 C CA . LYS A 1 201 ? -2.293 25.859 1.084 1 95.56 201 LYS A CA 1
ATOM 1577 C C . LYS A 1 201 ? -2.764 27.234 0.626 1 95.56 201 LYS A C 1
ATOM 1579 O O . LYS A 1 201 ? -3.965 27.469 0.488 1 95.56 201 LYS A O 1
ATOM 1584 N N . GLU A 1 202 ? -1.85 28.078 0.365 1 92.69 202 GLU A N 1
ATOM 1585 C CA . GLU A 1 202 ? -2.178 29.406 -0.105 1 92.69 202 GLU A CA 1
ATOM 1586 C C . GLU A 1 202 ? -2.744 29.375 -1.521 1 92.69 202 GLU A C 1
ATOM 1588 O O . GLU A 1 202 ? -3.643 30.156 -1.856 1 92.69 202 GLU A O 1
ATOM 1593 N N . ASN A 1 203 ? -2.236 28.438 -2.295 1 87.5 203 ASN A N 1
ATOM 1594 C CA . ASN A 1 203 ? -2.697 28.297 -3.674 1 87.5 203 ASN A CA 1
ATOM 1595 C C . ASN A 1 203 ? -4.051 27.594 -3.744 1 87.5 203 ASN A C 1
ATOM 1597 O O . ASN A 1 203 ? -4.84 27.859 -4.656 1 87.5 203 ASN A O 1
ATOM 1601 N N . GLU A 1 204 ? -4.199 26.547 -2.926 1 76.31 204 GLU A N 1
ATOM 1602 C CA . GLU A 1 204 ? -5.465 25.828 -2.889 1 76.31 204 GLU A CA 1
ATOM 1603 C C . GLU A 1 204 ? -6.586 26.703 -2.336 1 76.31 204 GLU A C 1
ATOM 1605 O O . GLU A 1 204 ? -7.75 26.531 -2.705 1 76.31 204 GLU A O 1
ATOM 1610 N N . ALA A 1 205 ? -6.18 27.375 -1.295 1 59.09 205 ALA A N 1
ATOM 1611 C CA . ALA A 1 205 ? -7.109 28.344 -0.716 1 59.09 205 ALA A CA 1
ATOM 1612 C C . ALA A 1 205 ? -7.508 29.406 -1.739 1 59.09 205 ALA A C 1
ATOM 1614 O O . ALA A 1 205 ? -8.586 29.984 -1.646 1 59.09 205 ALA A O 1
ATOM 1615 N N . LYS A 1 206 ? -6.746 29.547 -2.809 1 51.25 206 LYS A N 1
ATOM 1616 C CA . LYS A 1 206 ? -7.121 30.5 -3.842 1 51.25 206 LYS A CA 1
ATOM 1617 C C . LYS A 1 206 ? -8.039 29.859 -4.879 1 51.25 206 LYS A C 1
ATOM 1619 O O . LYS A 1 206 ? -8.969 30.5 -5.367 1 51.25 206 LYS A O 1
ATOM 1624 N N . MET B 1 1 ? 29.156 -10.516 4.262 1 84.62 1 MET B N 1
ATOM 1625 C CA . MET B 1 1 ? 27.812 -10.336 3.727 1 84.62 1 MET B CA 1
ATOM 1626 C C . MET B 1 1 ? 26.797 -10.172 4.848 1 84.62 1 MET B C 1
ATOM 1628 O O . MET B 1 1 ? 26.953 -10.758 5.922 1 84.62 1 MET B O 1
ATOM 1632 N N . PRO B 1 2 ? 25.797 -9.281 4.656 1 93.5 2 PRO B N 1
ATOM 1633 C CA . PRO B 1 2 ? 24.828 -9.117 5.742 1 93.5 2 PRO B CA 1
ATOM 1634 C C . PRO B 1 2 ? 24.062 -10.398 6.051 1 93.5 2 PRO B C 1
ATOM 1636 O O . PRO B 1 2 ? 23.938 -11.273 5.191 1 93.5 2 PRO B O 1
ATOM 1639 N N . SER B 1 3 ? 23.719 -10.555 7.285 1 97.56 3 SER B N 1
ATOM 1640 C CA . SER B 1 3 ? 22.812 -11.625 7.668 1 97.56 3 SER B CA 1
ATOM 1641 C C . SER B 1 3 ? 21.359 -11.164 7.594 1 97.56 3 SER B C 1
ATOM 1643 O O . SER B 1 3 ? 21.047 -10.023 7.934 1 97.56 3 SER B O 1
ATOM 1645 N N . TYR B 1 4 ? 20.516 -12.047 7.113 1 98.38 4 TYR B N 1
ATOM 1646 C CA . TYR B 1 4 ? 19.109 -11.719 6.969 1 98.38 4 TYR B CA 1
ATOM 1647 C C . TYR B 1 4 ? 18.234 -12.688 7.77 1 98.38 4 TYR B C 1
ATOM 1649 O O . TYR B 1 4 ? 18.453 -13.906 7.734 1 98.38 4 TYR B O 1
ATOM 1657 N N . LYS B 1 5 ? 17.281 -12.148 8.523 1 98.69 5 LYS B N 1
ATOM 1658 C CA . LYS B 1 5 ? 16.234 -12.914 9.203 1 98.69 5 LYS B CA 1
ATOM 1659 C C . LYS B 1 5 ? 14.852 -12.383 8.867 1 98.69 5 LYS B C 1
ATOM 1661 O O . LYS B 1 5 ? 14.547 -11.219 9.117 1 98.69 5 LYS B O 1
ATOM 1666 N N . LEU B 1 6 ? 14.062 -13.211 8.266 1 98.69 6 LEU B N 1
ATOM 1667 C CA . LEU B 1 6 ? 12.672 -12.867 7.992 1 98.69 6 LEU B CA 1
ATOM 1668 C C . LEU B 1 6 ? 11.75 -13.445 9.062 1 98.69 6 LEU B C 1
ATOM 1670 O O . LEU B 1 6 ? 11.789 -14.648 9.336 1 98.69 6 LEU B O 1
ATOM 1674 N N . THR B 1 7 ? 11.016 -12.586 9.727 1 98.75 7 THR B N 1
ATOM 1675 C CA . THR B 1 7 ? 10.039 -13 10.734 1 98.75 7 THR B CA 1
ATOM 1676 C C . THR B 1 7 ? 8.617 -12.836 10.203 1 98.75 7 THR B C 1
ATOM 1678 O O . THR B 1 7 ? 8.227 -11.734 9.789 1 98.75 7 THR B O 1
ATOM 1681 N N . TYR B 1 8 ? 7.895 -13.914 10.148 1 98.25 8 TYR B N 1
ATOM 1682 C CA . TYR B 1 8 ? 6.508 -13.906 9.688 1 98.25 8 TYR B CA 1
ATOM 1683 C C . TYR B 1 8 ? 5.762 -15.133 10.18 1 98.25 8 TYR B C 1
ATOM 1685 O O . TYR B 1 8 ? 6.254 -15.859 11.055 1 98.25 8 TYR B O 1
ATOM 1693 N N . PHE B 1 9 ? 4.504 -15.266 9.789 1 97.06 9 PHE B N 1
ATOM 1694 C CA . PHE B 1 9 ? 3.668 -16.406 10.172 1 97.06 9 PHE B CA 1
ATOM 1695 C C . PHE B 1 9 ? 3.828 -17.547 9.18 1 97.06 9 PHE B C 1
ATOM 1697 O O . PHE B 1 9 ? 4.504 -17.406 8.156 1 97.06 9 PHE B O 1
ATOM 1704 N N . ASP B 1 10 ? 3.273 -18.641 9.602 1 92.19 10 ASP B N 1
ATOM 1705 C CA . ASP B 1 10 ? 3.213 -19.797 8.703 1 92.19 10 ASP B CA 1
ATOM 1706 C C . ASP B 1 10 ? 1.901 -19.812 7.918 1 92.19 10 ASP B C 1
ATOM 1708 O O . ASP B 1 10 ? 1.036 -20.656 8.164 1 92.19 10 ASP B O 1
ATOM 1712 N N . ILE B 1 11 ? 1.784 -18.938 6.984 1 93.12 11 ILE B N 1
ATOM 1713 C CA . ILE B 1 11 ? 0.581 -18.781 6.172 1 93.12 11 ILE B CA 1
ATOM 1714 C C . ILE B 1 11 ? 0.93 -18.969 4.695 1 93.12 11 ILE B C 1
ATOM 1716 O O . ILE B 1 11 ? 1.731 -18.203 4.145 1 93.12 11 ILE B O 1
ATOM 1720 N N . LYS B 1 12 ? 0.313 -19.969 4.109 1 93.62 12 LYS B N 1
ATOM 1721 C CA . LYS B 1 12 ? 0.506 -20.156 2.674 1 93.62 12 LYS B CA 1
ATOM 1722 C C . LYS B 1 12 ? -0.057 -18.969 1.893 1 93.62 12 LYS B C 1
ATOM 1724 O O . LYS B 1 12 ? -1.241 -18.656 2.01 1 93.62 12 LYS B O 1
ATOM 1729 N N . GLY B 1 13 ? 0.784 -18.312 1.213 1 96.38 13 GLY B N 1
ATOM 1730 C CA . GLY B 1 13 ? 0.35 -17.156 0.438 1 96.38 13 GLY B CA 1
ATOM 1731 C C . GLY B 1 13 ? 0.377 -15.859 1.228 1 96.38 13 GLY B C 1
ATOM 1732 O O . GLY B 1 13 ? -0.072 -14.82 0.74 1 96.38 13 GLY B O 1
ATOM 1733 N N . GLY B 1 14 ? 0.871 -15.945 2.451 1 97.12 14 GLY B N 1
ATOM 1734 C CA . GLY B 1 14 ? 1.007 -14.734 3.242 1 97.12 14 GLY B CA 1
ATOM 1735 C C . GLY B 1 14 ? 2.084 -13.805 2.721 1 97.12 14 GLY B C 1
ATOM 1736 O O . GLY B 1 14 ? 2.85 -14.164 1.826 1 97.12 14 GLY B O 1
ATOM 1737 N N . ARG B 1 15 ? 2.166 -12.625 3.309 1 98.19 15 ARG B N 1
ATOM 1738 C CA . ARG B 1 15 ? 3.059 -11.562 2.861 1 98.19 15 ARG B CA 1
ATOM 1739 C C . ARG B 1 15 ? 4.52 -11.969 3.01 1 98.19 15 ARG B C 1
ATOM 1741 O O . ARG B 1 15 ? 5.395 -11.43 2.334 1 98.19 15 ARG B O 1
ATOM 1748 N N . GLY B 1 16 ? 4.812 -12.914 3.881 1 98.31 16 GLY B N 1
ATOM 1749 C CA . GLY B 1 16 ? 6.172 -13.406 4.023 1 98.31 16 GLY B CA 1
ATOM 1750 C C . GLY B 1 16 ? 6.656 -14.188 2.814 1 98.31 16 GLY B C 1
ATOM 1751 O O . GLY B 1 16 ? 7.852 -14.211 2.523 1 98.31 16 GLY B O 1
ATOM 1752 N N . ASP B 1 17 ? 5.746 -14.828 2.092 1 98.06 17 ASP B N 1
ATOM 1753 C CA . ASP B 1 17 ? 6.105 -15.711 0.987 1 98.06 17 ASP B CA 1
ATOM 1754 C C . ASP B 1 17 ? 6.695 -14.922 -0.179 1 98.06 17 ASP B C 1
ATOM 1756 O O . ASP B 1 17 ? 7.605 -15.398 -0.863 1 98.06 17 ASP B O 1
ATOM 1760 N N . SER B 1 18 ? 6.168 -13.742 -0.448 1 98.69 18 SER B N 1
ATOM 1761 C CA . SE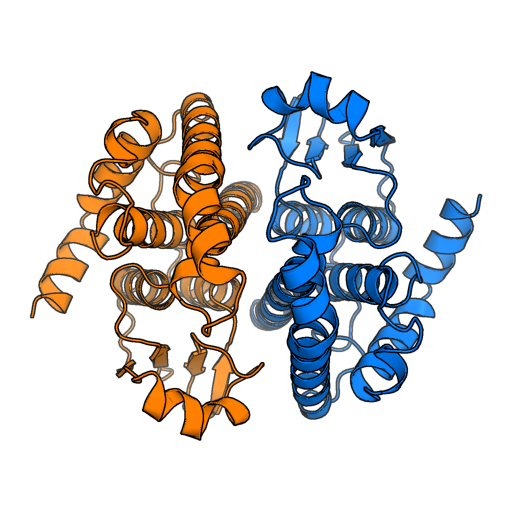R B 1 18 ? 6.719 -12.93 -1.526 1 98.69 18 SER B CA 1
ATOM 1762 C C . SER B 1 18 ? 8.156 -12.516 -1.231 1 98.69 18 SER B C 1
ATOM 1764 O O . SER B 1 18 ? 8.992 -12.477 -2.135 1 98.69 18 SER B O 1
ATOM 1766 N N . ILE B 1 19 ? 8.445 -12.234 0.029 1 98.75 19 ILE B N 1
ATOM 1767 C CA . ILE B 1 19 ? 9.789 -11.844 0.448 1 98.75 19 ILE B CA 1
ATOM 1768 C C . ILE B 1 19 ? 10.734 -13.039 0.345 1 98.75 19 ILE B C 1
ATOM 1770 O O . ILE B 1 19 ? 11.859 -12.906 -0.138 1 98.75 19 ILE B O 1
ATOM 1774 N N . ARG B 1 20 ? 10.227 -14.211 0.75 1 98.12 20 ARG B N 1
ATOM 1775 C CA . ARG B 1 20 ? 11.023 -15.422 0.616 1 98.12 20 ARG B CA 1
ATOM 1776 C C . ARG B 1 20 ? 11.359 -15.695 -0.846 1 98.12 20 ARG B C 1
ATOM 1778 O O . ARG B 1 20 ? 12.5 -16.047 -1.17 1 98.12 20 ARG B O 1
ATOM 1785 N N . LEU B 1 21 ? 10.438 -15.547 -1.696 1 98.12 21 LEU B N 1
ATOM 1786 C CA . LEU B 1 21 ? 10.648 -15.734 -3.127 1 98.12 21 LEU B CA 1
ATOM 1787 C C . LEU B 1 21 ? 11.695 -14.758 -3.652 1 98.12 21 LEU B C 1
ATOM 1789 O O . LEU B 1 21 ? 12.57 -15.141 -4.438 1 98.12 21 LEU B O 1
ATOM 1793 N N . ALA B 1 22 ? 11.609 -13.477 -3.242 1 98.5 22 ALA B N 1
ATOM 1794 C CA . ALA B 1 22 ? 12.562 -12.461 -3.686 1 98.5 22 ALA B CA 1
ATOM 1795 C C . ALA B 1 22 ? 13.977 -12.805 -3.238 1 98.5 22 ALA B C 1
ATOM 1797 O O . ALA B 1 22 ? 14.93 -12.688 -4.02 1 98.5 22 ALA B O 1
ATOM 1798 N N . LEU B 1 23 ? 14.117 -13.211 -1.95 1 98.31 23 LEU B N 1
ATOM 1799 C CA . LEU B 1 23 ? 15.422 -13.602 -1.427 1 98.31 23 LEU B CA 1
ATOM 1800 C C . LEU B 1 23 ? 15.969 -14.82 -2.168 1 98.31 23 LEU B C 1
ATOM 1802 O O . LEU B 1 23 ? 17.141 -14.852 -2.543 1 98.31 23 LEU B O 1
ATOM 1806 N N . HIS B 1 24 ? 15.117 -15.758 -2.436 1 97.75 24 HIS B N 1
ATOM 1807 C CA . HIS B 1 24 ? 15.492 -16.969 -3.172 1 97.75 24 HIS B CA 1
ATOM 1808 C C . HIS B 1 24 ? 15.93 -16.625 -4.59 1 97.75 24 HIS B C 1
ATOM 1810 O O . HIS B 1 24 ? 16.953 -17.141 -5.066 1 97.75 24 HIS B O 1
ATOM 1816 N N . HIS B 1 25 ? 15.18 -15.789 -5.191 1 97.12 25 HIS B N 1
ATOM 1817 C CA . HIS B 1 25 ? 15.5 -15.344 -6.543 1 97.12 25 HIS B CA 1
ATOM 1818 C C . HIS B 1 25 ? 16.922 -14.789 -6.621 1 97.12 25 HIS B C 1
ATOM 1820 O O . HIS B 1 25 ? 17.609 -14.992 -7.613 1 97.12 25 HIS B O 1
ATOM 1826 N N . GLY B 1 26 ? 17.328 -14.086 -5.629 1 96.75 26 GLY B N 1
ATOM 1827 C CA . GLY B 1 26 ? 18.641 -13.453 -5.594 1 96.75 26 GLY B CA 1
ATOM 1828 C C . GLY B 1 26 ? 19.719 -14.359 -5.031 1 96.75 26 GLY B C 1
ATOM 1829 O O . GLY B 1 26 ? 20.891 -13.969 -4.973 1 96.75 26 GLY B O 1
ATOM 1830 N N . GLY B 1 27 ? 19.312 -15.57 -4.609 1 96.81 27 GLY B N 1
ATOM 1831 C CA . GLY B 1 27 ? 20.281 -16.453 -3.979 1 96.81 27 GLY B CA 1
ATOM 1832 C C . GLY B 1 27 ? 20.781 -15.938 -2.641 1 96.81 27 GLY B C 1
ATOM 1833 O O . GLY B 1 27 ? 21.938 -16.156 -2.283 1 96.81 27 GLY B O 1
ATOM 1834 N N . ILE B 1 28 ? 20.016 -15.211 -1.919 1 97.69 28 ILE B N 1
ATOM 1835 C CA . ILE B 1 28 ? 20.391 -14.609 -0.648 1 97.69 28 ILE B CA 1
ATOM 1836 C C . ILE B 1 28 ? 19.984 -15.523 0.502 1 97.69 28 ILE B C 1
ATOM 1838 O O . ILE B 1 28 ? 18.797 -15.734 0.749 1 97.69 28 ILE B O 1
ATOM 1842 N N . PRO B 1 29 ? 20.938 -16.078 1.185 1 97.25 29 PRO B N 1
ATOM 1843 C CA . PRO B 1 29 ? 20.594 -16.891 2.354 1 97.25 29 PRO B CA 1
ATOM 1844 C C . PRO B 1 29 ? 19.922 -16.078 3.459 1 97.25 29 PRO B C 1
ATOM 1846 O O . PRO B 1 29 ? 20.281 -14.922 3.68 1 97.25 29 PRO B O 1
ATOM 1849 N N . PHE B 1 30 ? 19.016 -16.75 4.113 1 97.69 30 PHE B N 1
ATOM 1850 C CA . PHE B 1 30 ? 18.328 -16.094 5.219 1 97.69 30 PHE B CA 1
ATOM 1851 C C . PHE B 1 30 ? 17.781 -17.109 6.207 1 97.69 30 PHE B C 1
ATOM 1853 O O . PHE B 1 30 ? 17.609 -18.281 5.867 1 97.69 30 PHE B O 1
ATOM 1860 N N . THR B 1 31 ? 17.531 -16.594 7.395 1 97.62 31 THR B N 1
ATOM 1861 C CA . THR B 1 31 ? 16.797 -17.359 8.391 1 97.62 31 THR B CA 1
ATOM 1862 C C . THR B 1 31 ? 15.32 -16.969 8.398 1 97.62 31 THR B C 1
ATOM 1864 O O . THR B 1 31 ? 14.992 -15.781 8.305 1 97.62 31 THR B O 1
ATOM 1867 N N . TYR B 1 32 ? 14.516 -17.953 8.438 1 96.81 32 TYR B N 1
ATOM 1868 C CA . TYR B 1 32 ? 13.086 -17.703 8.523 1 96.81 32 TYR B CA 1
ATOM 1869 C C . TYR B 1 32 ? 12.555 -18.016 9.914 1 96.81 32 TYR B C 1
ATOM 1871 O O . TYR B 1 32 ? 12.57 -19.172 10.344 1 96.81 32 TYR B O 1
ATOM 1879 N N . GLU B 1 33 ? 12.156 -17.016 10.617 1 97.75 33 GLU B N 1
ATOM 1880 C CA . GLU B 1 33 ? 11.516 -17.172 11.914 1 97.75 33 GLU B CA 1
ATOM 1881 C C . GLU B 1 33 ? 10 -17.203 11.781 1 97.75 33 GLU B C 1
ATOM 1883 O O . GLU B 1 33 ? 9.375 -16.156 11.555 1 97.75 33 GLU B O 1
ATOM 1888 N N . ARG B 1 34 ? 9.453 -18.359 11.906 1 97.38 34 ARG B N 1
ATOM 1889 C CA . ARG B 1 34 ? 8.008 -18.562 11.852 1 97.38 34 ARG B CA 1
ATOM 1890 C C . ARG B 1 34 ? 7.383 -18.406 13.234 1 97.38 34 ARG B C 1
ATOM 1892 O O . ARG B 1 34 ? 7.75 -19.125 14.164 1 97.38 34 ARG B O 1
ATOM 1899 N N . LEU B 1 35 ? 6.488 -17.453 13.375 1 97.81 35 LEU B N 1
ATOM 1900 C CA . LEU B 1 35 ? 5.82 -17.234 14.656 1 97.81 35 LEU B CA 1
ATOM 1901 C C . LEU B 1 35 ? 4.367 -17.688 14.594 1 97.81 35 LEU B C 1
ATOM 1903 O O . LEU B 1 35 ? 3.684 -17.469 13.594 1 97.81 35 LEU B O 1
ATOM 1907 N N . SER B 1 36 ? 3.932 -18.344 15.672 1 96.25 36 SER B N 1
ATOM 1908 C CA . SER B 1 36 ? 2.496 -18.484 15.883 1 96.25 36 SER B CA 1
ATOM 1909 C C . SER B 1 36 ? 1.866 -17.172 16.312 1 96.25 36 SER B C 1
ATOM 1911 O O . SER B 1 36 ? 2.572 -16.234 16.688 1 96.25 36 SER B O 1
ATOM 1913 N N . PHE B 1 37 ? 0.589 -17.109 16.234 1 93.31 37 PHE B N 1
ATOM 1914 C CA . PHE B 1 37 ? -0.107 -15.906 16.672 1 93.31 37 PHE B CA 1
ATOM 1915 C C . PHE B 1 37 ? 0.145 -15.648 18.156 1 93.31 37 PHE B C 1
ATOM 1917 O O . PHE B 1 37 ? 0.261 -14.5 18.578 1 93.31 37 PHE B O 1
ATOM 1924 N N . GLU B 1 38 ? 0.211 -16.719 18.906 1 95 38 GLU B N 1
ATOM 1925 C CA . GLU B 1 38 ? 0.497 -16.594 20.328 1 95 38 GLU B CA 1
ATOM 1926 C C . GLU B 1 38 ? 1.896 -16.031 20.562 1 95 38 GLU B C 1
ATOM 1928 O O . GLU B 1 38 ? 2.078 -15.133 21.391 1 95 38 GLU B O 1
ATOM 1933 N N . GLN B 1 39 ? 2.867 -16.578 19.875 1 97.44 39 GLN B N 1
ATOM 1934 C CA . GLN B 1 39 ? 4.238 -16.094 19.984 1 97.44 39 GLN B CA 1
ATOM 1935 C C . GLN B 1 39 ? 4.336 -14.625 19.562 1 97.44 39 GLN B C 1
ATOM 1937 O O . GLN B 1 39 ? 5.023 -13.836 20.219 1 97.44 39 GLN B O 1
ATOM 1942 N N . PHE B 1 40 ? 3.656 -14.312 18.5 1 97 40 PHE B N 1
ATOM 1943 C CA . PHE B 1 40 ? 3.652 -12.938 18.031 1 97 40 PHE B CA 1
ATOM 1944 C C . PHE B 1 40 ? 3.094 -11.992 19.094 1 97 40 PHE B C 1
ATOM 1946 O O . PHE B 1 40 ? 3.613 -10.898 19.297 1 97 40 PHE B O 1
ATOM 1953 N N . GLY B 1 41 ? 1.991 -12.383 19.75 1 95.69 41 GLY B N 1
ATOM 1954 C CA . GLY B 1 41 ? 1.412 -11.578 20.797 1 95.69 41 GLY B CA 1
ATOM 1955 C C . GLY B 1 41 ? 2.416 -11.18 21.875 1 95.69 41 GLY B C 1
ATOM 1956 O O . GLY B 1 41 ? 2.324 -10.094 22.438 1 95.69 41 GLY B O 1
ATOM 1957 N N . LYS B 1 42 ? 3.463 -11.969 22.078 1 97.19 42 LYS B N 1
ATOM 1958 C CA . LYS B 1 42 ? 4.457 -11.742 23.125 1 97.19 42 LYS B CA 1
ATOM 1959 C C . LYS B 1 42 ? 5.547 -10.789 22.656 1 97.19 42 LYS B C 1
ATOM 1961 O O . LYS B 1 42 ? 6.215 -10.148 23.469 1 97.19 42 LYS B O 1
ATOM 1966 N N . VAL B 1 43 ? 5.73 -10.695 21.328 1 96.94 43 VAL B N 1
ATOM 1967 C CA . VAL B 1 43 ? 6.867 -9.922 20.828 1 96.94 43 VAL B CA 1
ATOM 1968 C C . VAL B 1 43 ? 6.371 -8.742 20 1 96.94 43 VAL B C 1
ATOM 1970 O O . VAL B 1 43 ? 7.172 -7.957 19.484 1 96.94 43 VAL B O 1
ATOM 1973 N N . LYS B 1 44 ? 5.066 -8.594 19.844 1 96.19 44 LYS B N 1
ATOM 1974 C CA . LYS B 1 44 ? 4.441 -7.609 18.969 1 96.19 44 LYS B CA 1
ATOM 1975 C C . LYS B 1 44 ? 4.953 -6.203 19.266 1 96.19 44 LYS B C 1
ATOM 1977 O O . LYS B 1 44 ? 5.191 -5.414 18.344 1 96.19 44 LYS B O 1
ATOM 1982 N N . ASP B 1 45 ? 5.156 -5.855 20.5 1 94.44 45 ASP B N 1
ATOM 1983 C CA . ASP B 1 45 ? 5.551 -4.508 20.891 1 94.44 45 ASP B CA 1
ATOM 1984 C C . ASP B 1 45 ? 7 -4.219 20.516 1 94.44 45 ASP B C 1
ATOM 1986 O O . ASP B 1 45 ? 7.422 -3.062 20.5 1 94.44 45 ASP B O 1
ATOM 1990 N N . SER B 1 46 ? 7.734 -5.273 20.219 1 94.88 46 SER B N 1
ATOM 1991 C CA . SER B 1 46 ? 9.125 -5.086 19.812 1 94.88 46 SER B CA 1
ATOM 1992 C C . SER B 1 46 ? 9.25 -4.957 18.297 1 94.88 46 SER B C 1
ATOM 1994 O O . SER B 1 46 ? 10.297 -4.574 17.781 1 94.88 46 SER B O 1
ATOM 1996 N N . MET B 1 47 ? 8.219 -5.285 17.578 1 97.25 47 MET B N 1
ATOM 1997 C CA . MET B 1 47 ? 8.227 -5.184 16.109 1 97.25 47 MET B CA 1
ATOM 1998 C C . MET B 1 47 ? 7.969 -3.75 15.672 1 97.25 47 MET B C 1
ATOM 2000 O O . MET B 1 47 ? 7.172 -3.039 16.281 1 97.25 47 MET B O 1
ATOM 2004 N N . PRO B 1 48 ? 8.633 -3.379 14.547 1 97.31 48 PRO B N 1
ATOM 2005 C CA . PRO B 1 48 ? 8.219 -2.092 13.984 1 97.31 48 PRO B CA 1
ATOM 2006 C C . PRO B 1 48 ? 6.719 -2.031 13.695 1 97.31 48 PRO B C 1
ATOM 2008 O O . PRO B 1 48 ? 6.164 -2.959 13.094 1 97.31 48 PRO B O 1
ATOM 2011 N N . PHE B 1 49 ? 6.055 -1.042 14.164 1 97.81 49 PHE B N 1
ATOM 2012 C CA . PHE B 1 49 ? 4.629 -0.779 14.008 1 97.81 49 PHE B CA 1
ATOM 2013 C C . PHE B 1 49 ? 3.799 -1.918 14.586 1 97.81 49 PHE B C 1
ATOM 2015 O O . PHE B 1 49 ? 2.625 -2.076 14.242 1 97.81 49 PHE B O 1
ATOM 2022 N N . GLY B 1 50 ? 4.449 -2.857 15.328 1 96.62 50 GLY B N 1
ATOM 2023 C CA . GLY B 1 50 ? 3.719 -3.967 15.922 1 96.62 50 GLY B CA 1
ATOM 2024 C C . GLY B 1 50 ? 3.162 -4.934 14.891 1 96.62 50 GLY B C 1
ATOM 2025 O O . GLY B 1 50 ? 2.121 -5.555 15.109 1 96.62 50 GLY B O 1
ATOM 2026 N N . GLN B 1 51 ? 3.805 -5.043 13.75 1 96.81 51 GLN B N 1
ATOM 2027 C CA . GLN B 1 51 ? 3.279 -5.859 12.664 1 96.81 51 GLN B CA 1
ATOM 2028 C C . GLN B 1 51 ? 4.367 -6.746 12.062 1 96.81 51 GLN B C 1
ATOM 2030 O O . GLN B 1 51 ? 5.555 -6.535 12.312 1 96.81 51 GLN B O 1
ATOM 2035 N N . LEU B 1 52 ? 3.994 -7.723 11.406 1 97.81 52 LEU B N 1
ATOM 2036 C CA . LEU B 1 52 ? 4.812 -8.562 10.539 1 97.81 52 LEU B CA 1
ATOM 2037 C C . LEU B 1 52 ? 4.34 -8.469 9.086 1 97.81 52 LEU B C 1
ATOM 2039 O O . LEU B 1 52 ? 3.189 -8.125 8.828 1 97.81 52 LEU B O 1
ATOM 2043 N N . PRO B 1 53 ? 5.25 -8.695 8.133 1 98.62 53 PRO B N 1
ATOM 2044 C CA . PRO B 1 53 ? 6.617 -9.219 8.18 1 98.62 53 PRO B CA 1
ATOM 2045 C C . PRO B 1 53 ? 7.641 -8.164 8.578 1 98.62 53 PRO B C 1
ATOM 2047 O O . PRO B 1 53 ? 7.395 -6.969 8.422 1 98.62 53 PRO B O 1
ATOM 2050 N N . VAL B 1 54 ? 8.734 -8.664 9.141 1 98.88 54 VAL B N 1
ATOM 2051 C CA . VAL B 1 54 ? 9.914 -7.859 9.43 1 98.88 54 VAL B CA 1
ATOM 2052 C C . VAL B 1 54 ? 11.164 -8.562 8.898 1 98.88 54 VAL B C 1
ATOM 2054 O O . VAL B 1 54 ? 11.375 -9.75 9.164 1 98.88 54 VAL B O 1
ATOM 2057 N N . LEU B 1 55 ? 11.922 -7.934 8.055 1 98.88 55 LEU B N 1
ATOM 2058 C CA . LEU B 1 55 ? 13.242 -8.398 7.645 1 98.88 55 LEU B CA 1
ATOM 2059 C C . LEU B 1 55 ? 14.336 -7.715 8.461 1 98.88 55 LEU B C 1
ATOM 2061 O O . LEU B 1 55 ? 14.539 -6.504 8.352 1 98.88 55 LEU B O 1
ATOM 2065 N N . THR B 1 56 ? 15.016 -8.477 9.281 1 98.69 56 THR B N 1
ATOM 2066 C CA . THR B 1 56 ? 16.094 -7.945 10.102 1 98.69 56 THR B CA 1
ATOM 2067 C C . THR B 1 56 ? 17.453 -8.156 9.414 1 98.69 56 THR B C 1
ATOM 2069 O O . THR B 1 56 ? 17.766 -9.273 9.008 1 98.69 56 THR B O 1
ATOM 2072 N N . VAL B 1 57 ? 18.188 -7.062 9.234 1 98.19 57 VAL B N 1
ATOM 2073 C CA . VAL B 1 57 ? 19.5 -7.094 8.586 1 98.19 57 VAL B CA 1
ATOM 2074 C C . VAL B 1 57 ? 20.609 -6.926 9.633 1 98.19 57 VAL B C 1
ATOM 2076 O O . VAL B 1 57 ? 20.578 -5.98 10.422 1 98.19 57 VAL B O 1
ATOM 2079 N N . ASP B 1 58 ? 21.594 -7.77 9.695 1 97.25 58 ASP B N 1
ATOM 2080 C CA . ASP B 1 58 ? 22.734 -7.781 10.602 1 97.25 58 ASP B CA 1
ATOM 2081 C C . ASP B 1 58 ? 22.297 -7.703 12.055 1 97.25 58 ASP B C 1
ATOM 2083 O O . ASP B 1 58 ? 22.859 -6.945 12.844 1 97.25 58 ASP B O 1
ATOM 2087 N N . ASP B 1 59 ? 21.234 -8.258 12.352 1 91.25 59 ASP B N 1
ATOM 2088 C CA . ASP B 1 59 ? 20.672 -8.422 13.695 1 91.25 59 ASP B CA 1
ATOM 2089 C C . ASP B 1 59 ? 20.344 -7.062 14.312 1 91.25 59 ASP B C 1
ATOM 2091 O O . ASP B 1 59 ? 20.156 -6.961 15.531 1 91.25 59 ASP B O 1
ATOM 2095 N N . LYS B 1 60 ? 20.266 -6.039 13.602 1 90.44 60 LYS B N 1
ATOM 2096 C CA . LYS B 1 60 ? 20.078 -4.715 14.18 1 90.44 60 LYS B CA 1
ATOM 2097 C C . LYS B 1 60 ? 19.031 -3.924 13.398 1 90.44 60 LYS B C 1
ATOM 2099 O O . LYS B 1 60 ? 18.156 -3.293 13.992 1 90.44 60 LYS B O 1
ATOM 2104 N N . ASN B 1 61 ? 19.062 -4.016 12.117 1 95 61 ASN B N 1
ATOM 2105 C CA . ASN B 1 61 ? 18.188 -3.184 11.289 1 95 61 ASN B CA 1
ATOM 2106 C C . ASN B 1 61 ? 16.922 -3.92 10.898 1 95 61 ASN B C 1
ATOM 2108 O O . ASN B 1 61 ? 16.938 -4.789 10.023 1 95 61 ASN B O 1
ATOM 2112 N N . ALA B 1 62 ? 15.781 -3.598 11.547 1 98 62 ALA B N 1
ATOM 2113 C CA . ALA B 1 62 ? 14.492 -4.234 11.281 1 98 62 ALA B CA 1
ATOM 2114 C C . ALA B 1 62 ? 13.695 -3.447 10.25 1 98 62 ALA B C 1
ATOM 2116 O O . ALA B 1 62 ? 13.266 -2.32 10.516 1 98 62 ALA B O 1
ATOM 2117 N N . ILE B 1 63 ? 13.492 -4.039 9.133 1 98.69 63 ILE B N 1
ATOM 2118 C CA . ILE B 1 63 ? 12.742 -3.418 8.047 1 98.69 63 ILE B CA 1
ATOM 2119 C C . ILE B 1 63 ? 11.305 -3.943 8.039 1 98.69 63 ILE B C 1
ATOM 2121 O O . ILE B 1 63 ? 11.078 -5.141 7.848 1 98.69 63 ILE B O 1
ATOM 2125 N N . PRO B 1 64 ? 10.328 -3.035 8.281 1 98.75 64 PRO B N 1
ATOM 2126 C CA . PRO B 1 64 ? 8.914 -3.42 8.195 1 98.75 64 PRO B CA 1
ATOM 2127 C C . PRO B 1 64 ? 8.32 -3.176 6.809 1 98.75 64 PRO B C 1
ATOM 2129 O O . PRO B 1 64 ? 9 -2.652 5.922 1 98.75 64 PRO B O 1
ATOM 2132 N N . GLN B 1 65 ? 7.059 -3.5 6.656 1 98.75 65 GLN B N 1
ATOM 2133 C CA . GLN B 1 65 ? 6.273 -3.248 5.453 1 98.75 65 GLN B CA 1
ATOM 2134 C C . GLN B 1 65 ? 6.734 -4.137 4.301 1 98.75 65 GLN B C 1
ATOM 2136 O O . GLN B 1 65 ? 7.832 -3.955 3.768 1 98.75 65 GLN B O 1
ATOM 2141 N N . GLU B 1 66 ? 5.883 -5.016 3.895 1 98.88 66 GLU B N 1
ATOM 2142 C CA . GLU B 1 66 ? 6.188 -5.961 2.822 1 98.88 66 GLU B CA 1
ATOM 2143 C C . GLU B 1 66 ? 6.703 -5.238 1.581 1 98.88 66 GLU B C 1
ATOM 2145 O O . GLU B 1 66 ? 7.723 -5.625 1.011 1 98.88 66 GLU B O 1
ATOM 2150 N N . GLY B 1 67 ? 5.941 -4.152 1.15 1 98.88 67 GLY B N 1
ATOM 2151 C CA . GLY B 1 67 ? 6.34 -3.428 -0.047 1 98.88 67 GLY B CA 1
ATOM 2152 C C . GLY B 1 67 ? 7.73 -2.83 0.052 1 98.88 67 GLY B C 1
ATOM 2153 O O . GLY B 1 67 ? 8.492 -2.848 -0.918 1 98.88 67 GLY B O 1
ATOM 2154 N N . ALA B 1 68 ? 8.094 -2.287 1.214 1 98.94 68 ALA B N 1
ATOM 2155 C CA . ALA B 1 68 ? 9.43 -1.744 1.441 1 98.94 68 ALA B CA 1
ATOM 2156 C C . ALA B 1 68 ? 10.484 -2.846 1.385 1 98.94 68 ALA B C 1
ATOM 2158 O O . ALA B 1 68 ? 11.539 -2.676 0.764 1 98.94 68 ALA B O 1
ATOM 2159 N N . ILE B 1 69 ? 10.188 -3.988 1.999 1 98.94 69 ILE B N 1
ATOM 2160 C CA . ILE B 1 69 ? 11.117 -5.117 2.027 1 98.94 69 ILE B CA 1
ATOM 2161 C C . ILE B 1 69 ? 11.336 -5.637 0.609 1 98.94 69 ILE B C 1
ATOM 2163 O O . ILE B 1 69 ? 12.477 -5.891 0.206 1 98.94 69 ILE B O 1
ATOM 2167 N N . LEU B 1 70 ? 10.273 -5.734 -0.132 1 98.94 70 LEU B N 1
ATOM 2168 C CA . LEU B 1 70 ? 10.375 -6.25 -1.493 1 98.94 70 LEU B CA 1
ATOM 2169 C C . LEU B 1 70 ? 11.203 -5.32 -2.369 1 98.94 70 LEU B C 1
ATOM 2171 O O . LEU B 1 70 ? 12.016 -5.781 -3.174 1 98.94 70 LEU B O 1
ATOM 2175 N N . ARG B 1 71 ? 11.008 -4.023 -2.25 1 98.88 71 ARG B N 1
ATOM 2176 C CA . ARG B 1 71 ? 11.82 -3.092 -3.023 1 98.88 71 ARG B CA 1
ATOM 2177 C C . ARG B 1 71 ? 13.273 -3.131 -2.572 1 98.88 71 ARG B C 1
ATOM 2179 O O . ARG B 1 71 ? 14.188 -3.059 -3.396 1 98.88 71 ARG B O 1
ATOM 2186 N N . TYR B 1 72 ? 13.516 -3.262 -1.258 1 98.75 72 TYR B N 1
ATOM 2187 C CA . TYR B 1 72 ? 14.867 -3.381 -0.722 1 98.75 72 TYR B CA 1
ATOM 2188 C C . TYR B 1 72 ? 15.57 -4.605 -1.293 1 98.75 72 TYR B C 1
ATOM 2190 O O . TYR B 1 72 ? 16.641 -4.488 -1.889 1 98.75 72 TYR B O 1
ATOM 2198 N N . VAL B 1 73 ? 14.945 -5.781 -1.217 1 98.75 73 VAL B N 1
ATOM 2199 C CA . VAL B 1 73 ? 15.523 -7.027 -1.707 1 98.75 73 VAL B CA 1
ATOM 2200 C C . VAL B 1 73 ? 15.617 -6.992 -3.23 1 98.75 73 VAL B C 1
ATOM 2202 O O . VAL B 1 73 ? 16.609 -7.461 -3.811 1 98.75 73 VAL B O 1
ATOM 2205 N N . GLY B 1 74 ? 14.555 -6.445 -3.793 1 98.62 74 GLY B N 1
ATOM 2206 C CA . GLY B 1 74 ? 14.547 -6.332 -5.242 1 98.62 74 GLY B CA 1
ATOM 2207 C C . GLY B 1 74 ? 15.719 -5.535 -5.789 1 98.62 74 GLY B C 1
ATOM 2208 O O . GLY B 1 74 ? 16.266 -5.871 -6.84 1 98.62 74 GLY B O 1
ATOM 2209 N N . ARG B 1 75 ? 16.078 -4.414 -5.121 1 97.75 75 ARG B N 1
ATOM 2210 C CA . ARG B 1 75 ? 17.234 -3.617 -5.531 1 97.75 75 ARG B CA 1
ATOM 2211 C C . ARG B 1 75 ? 18.531 -4.422 -5.41 1 97.75 75 ARG B C 1
ATOM 2213 O O . ARG B 1 75 ? 19.438 -4.262 -6.219 1 97.75 75 ARG B O 1
ATOM 2220 N N . LEU B 1 76 ? 18.594 -5.32 -4.41 1 96.31 76 LEU B N 1
ATOM 2221 C CA . LEU B 1 76 ? 19.766 -6.156 -4.207 1 96.31 76 LEU B CA 1
ATOM 2222 C C . LEU B 1 76 ? 19.891 -7.211 -5.305 1 96.31 76 LEU B C 1
ATOM 2224 O O . LEU B 1 76 ? 21 -7.594 -5.688 1 96.31 76 LEU B O 1
ATOM 2228 N N . THR B 1 77 ? 18.75 -7.664 -5.848 1 96.31 77 THR B N 1
ATOM 2229 C CA . THR B 1 77 ? 18.75 -8.867 -6.676 1 96.31 77 THR B CA 1
ATOM 2230 C C . THR B 1 77 ? 18.469 -8.516 -8.141 1 96.31 77 THR B C 1
ATOM 2232 O O . THR B 1 77 ? 18.562 -9.367 -9.016 1 96.31 77 THR B O 1
ATOM 2235 N N . GLY B 1 78 ? 18.062 -7.285 -8.359 1 96.12 78 GLY B N 1
ATOM 2236 C CA . GLY B 1 78 ? 17.688 -6.863 -9.703 1 96.12 78 GLY B CA 1
ATOM 2237 C C . GLY B 1 78 ? 16.219 -7.117 -10.023 1 96.12 78 GLY B C 1
ATOM 2238 O O . GLY B 1 78 ? 15.781 -6.871 -11.148 1 96.12 78 GLY B O 1
ATOM 2239 N N . ALA B 1 79 ? 15.5 -7.555 -9.062 1 98.25 79 ALA B N 1
ATOM 2240 C CA . ALA B 1 79 ? 14.094 -7.887 -9.273 1 98.25 79 ALA B CA 1
ATOM 2241 C C . ALA B 1 79 ? 13.211 -6.652 -9.125 1 98.25 79 ALA B C 1
ATOM 2243 O O . ALA B 1 79 ? 12 -6.719 -9.359 1 98.25 79 ALA B O 1
ATOM 2244 N N . TYR B 1 80 ? 13.75 -5.555 -8.672 1 98.56 80 TYR B N 1
ATOM 2245 C CA . TYR B 1 80 ? 13.156 -4.223 -8.75 1 98.56 80 TYR B CA 1
ATOM 2246 C C . TYR B 1 80 ? 13.992 -3.312 -9.648 1 98.56 80 TYR B C 1
ATOM 2248 O O . TYR B 1 80 ? 15.172 -3.08 -9.375 1 98.56 80 TYR B O 1
ATOM 2256 N N . SER B 1 81 ? 13.406 -2.789 -10.664 1 97.69 81 SER B N 1
ATOM 2257 C CA . SER B 1 81 ? 14.156 -2.193 -11.758 1 97.69 81 SER B CA 1
ATOM 2258 C C . SER B 1 81 ? 14.672 -0.809 -11.391 1 97.69 81 SER B C 1
ATOM 2260 O O . SER B 1 81 ? 13.992 -0.049 -10.695 1 97.69 81 SER B O 1
ATOM 2262 N N . ASN B 1 82 ? 15.859 -0.49 -11.891 1 94.56 82 ASN B N 1
ATOM 2263 C CA . ASN B 1 82 ? 16.391 0.862 -11.789 1 94.56 82 ASN B CA 1
ATOM 2264 C C . ASN B 1 82 ? 15.883 1.755 -12.914 1 94.56 82 ASN B C 1
ATOM 2266 O O . ASN B 1 82 ? 16.047 2.975 -12.875 1 94.56 82 ASN B O 1
ATOM 2270 N N . ASP B 1 83 ? 15.297 1.116 -13.922 1 96.69 83 ASP B N 1
ATOM 2271 C CA . ASP B 1 83 ? 14.633 1.881 -14.977 1 96.69 83 ASP B CA 1
ATOM 2272 C C . ASP B 1 83 ? 13.312 2.473 -14.477 1 96.69 83 ASP B C 1
ATOM 2274 O O . ASP B 1 83 ? 12.445 1.744 -14 1 96.69 83 ASP B O 1
ATOM 2278 N N . LYS B 1 84 ? 13.156 3.748 -14.602 1 96.31 84 LYS B N 1
ATOM 2279 C CA . LYS B 1 84 ? 12.047 4.465 -13.984 1 96.31 84 LYS B CA 1
ATOM 2280 C C . LYS B 1 84 ? 10.703 3.979 -14.531 1 96.31 84 LYS B C 1
ATOM 2282 O O . LYS B 1 84 ? 9.719 3.893 -13.797 1 96.31 84 LYS B O 1
ATOM 2287 N N . GLU B 1 85 ? 10.648 3.668 -15.797 1 96.81 85 GLU B N 1
ATOM 2288 C CA . GLU B 1 85 ? 9.398 3.203 -16.391 1 96.81 85 GLU B CA 1
ATOM 2289 C C . GLU B 1 85 ? 9.055 1.793 -15.906 1 96.81 85 GLU B C 1
ATOM 2291 O O . GLU B 1 85 ? 7.898 1.503 -15.594 1 96.81 85 GLU B O 1
ATOM 2296 N N . LYS B 1 86 ? 10.062 0.907 -15.922 1 98 86 LYS B N 1
ATOM 2297 C CA . LYS B 1 86 ? 9.852 -0.449 -15.422 1 98 86 LYS B CA 1
ATOM 2298 C C . LYS B 1 86 ? 9.492 -0.439 -13.938 1 98 86 LYS B C 1
ATOM 2300 O O . LYS B 1 86 ? 8.586 -1.16 -13.508 1 98 86 LYS B O 1
ATOM 2305 N N . ALA B 1 87 ? 10.18 0.445 -13.195 1 98.44 87 ALA B N 1
ATOM 2306 C CA . ALA B 1 87 ? 9.891 0.568 -11.766 1 98.44 87 ALA B CA 1
ATOM 2307 C C . ALA B 1 87 ? 8.461 1.045 -11.539 1 98.44 87 ALA B C 1
ATOM 2309 O O . ALA B 1 87 ? 7.777 0.56 -10.633 1 98.44 87 ALA B O 1
ATOM 2310 N N . LEU B 1 88 ? 7.996 1.975 -12.344 1 98.62 88 LEU B N 1
ATOM 2311 C CA . LEU B 1 88 ? 6.625 2.463 -12.234 1 98.62 88 LEU B CA 1
ATOM 2312 C C . LEU B 1 88 ? 5.629 1.326 -12.438 1 98.62 88 LEU B C 1
ATOM 2314 O O . LEU B 1 88 ? 4.684 1.179 -11.656 1 98.62 88 LEU B O 1
ATOM 2318 N N . SER B 1 89 ? 5.852 0.528 -13.461 1 98.62 89 SER B N 1
ATOM 2319 C CA . SER B 1 89 ? 4.973 -0.608 -13.719 1 98.62 89 SER B CA 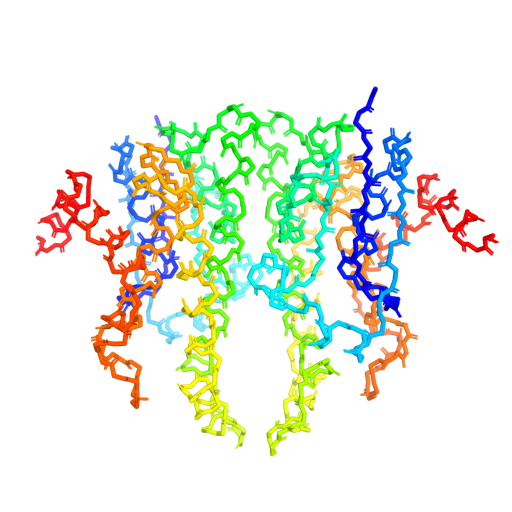1
ATOM 2320 C C . SER B 1 89 ? 4.965 -1.58 -12.539 1 98.62 89 SER B C 1
ATOM 2322 O O . SER B 1 89 ? 3.912 -2.096 -12.164 1 98.62 89 SER B O 1
ATOM 2324 N N . GLN B 1 90 ? 6.117 -1.792 -11.969 1 98.88 90 GLN B N 1
ATOM 2325 C CA . GLN B 1 90 ? 6.227 -2.672 -10.812 1 98.88 90 GLN B CA 1
ATOM 2326 C C . GLN B 1 90 ? 5.516 -2.074 -9.602 1 98.88 90 GLN B C 1
ATOM 2328 O O . GLN B 1 90 ? 4.805 -2.779 -8.883 1 98.88 90 GLN B O 1
ATOM 2333 N N . ASP B 1 91 ? 5.656 -0.761 -9.391 1 98.94 91 ASP B N 1
ATOM 2334 C CA . ASP B 1 91 ? 5.031 -0.081 -8.258 1 98.94 91 ASP B CA 1
ATOM 2335 C C . ASP B 1 91 ? 3.508 -0.136 -8.359 1 98.94 91 ASP B C 1
ATOM 2337 O O . ASP B 1 91 ? 2.818 -0.273 -7.348 1 98.94 91 ASP B O 1
ATOM 2341 N N . ILE B 1 92 ? 3.002 -0.025 -9.578 1 98.88 92 ILE B N 1
ATOM 2342 C CA . ILE B 1 92 ? 1.563 -0.126 -9.797 1 98.88 92 ILE B CA 1
ATOM 2343 C C . ILE B 1 92 ? 1.067 -1.496 -9.344 1 98.88 92 ILE B C 1
ATOM 2345 O O . ILE B 1 92 ? 0.116 -1.59 -8.562 1 98.88 92 ILE B O 1
ATOM 2349 N N . MET B 1 93 ? 1.745 -2.523 -9.703 1 98.94 93 MET B N 1
ATOM 2350 C CA . MET B 1 93 ? 1.287 -3.883 -9.422 1 98.94 93 MET B CA 1
ATOM 2351 C C . MET B 1 93 ? 1.523 -4.246 -7.961 1 98.94 93 MET B C 1
ATOM 2353 O O . MET B 1 93 ? 0.742 -4.992 -7.367 1 98.94 93 MET B O 1
ATOM 2357 N N . LEU B 1 94 ? 2.645 -3.703 -7.352 1 98.94 94 LEU B N 1
ATOM 2358 C CA . LEU B 1 94 ? 2.844 -3.861 -5.918 1 98.94 94 LEU B CA 1
ATOM 2359 C C . LEU B 1 94 ? 1.683 -3.254 -5.137 1 98.94 94 LEU B C 1
ATOM 2361 O O . LEU B 1 94 ? 1.167 -3.873 -4.203 1 98.94 94 LEU B O 1
ATOM 2365 N N . GLY B 1 95 ? 1.294 -2.055 -5.555 1 98.81 95 GLY B N 1
ATOM 2366 C CA . GLY B 1 95 ? 0.15 -1.415 -4.926 1 98.81 95 GLY B CA 1
ATOM 2367 C C . GLY B 1 95 ? -1.134 -2.209 -5.074 1 98.81 95 GLY B C 1
ATOM 2368 O O . GLY B 1 95 ? -1.895 -2.352 -4.113 1 98.81 95 GLY B O 1
ATOM 2369 N N . PHE B 1 96 ? -1.326 -2.771 -6.266 1 98.88 96 PHE B N 1
ATOM 2370 C CA . PHE B 1 96 ? -2.533 -3.559 -6.488 1 98.88 96 PHE B CA 1
ATOM 2371 C C . PHE B 1 96 ? -2.51 -4.832 -5.652 1 98.88 96 PHE B C 1
ATOM 2373 O O . PHE B 1 96 ? -3.551 -5.285 -5.172 1 98.88 96 PHE B O 1
ATOM 2380 N N . GLY B 1 97 ? -1.35 -5.449 -5.496 1 98.81 97 GLY B N 1
ATOM 2381 C CA . GLY B 1 97 ? -1.216 -6.582 -4.594 1 98.81 97 GLY B CA 1
ATOM 2382 C C . GLY B 1 97 ? -1.679 -6.277 -3.182 1 98.81 97 GLY B C 1
ATOM 2383 O O . GLY B 1 97 ? -2.309 -7.121 -2.535 1 98.81 97 GLY B O 1
ATOM 2384 N N . ASP B 1 98 ? -1.339 -5.086 -2.684 1 98.62 98 ASP B N 1
ATOM 2385 C CA . ASP B 1 98 ? -1.815 -4.664 -1.369 1 98.62 98 ASP B CA 1
ATOM 2386 C C . ASP B 1 98 ? -3.34 -4.613 -1.329 1 98.62 98 ASP B C 1
ATOM 2388 O O . ASP B 1 98 ? -3.953 -4.98 -0.325 1 98.62 98 ASP B O 1
ATOM 2392 N N . ASP B 1 99 ? -3.947 -4.117 -2.443 1 98 99 ASP B N 1
ATOM 2393 C CA . ASP B 1 99 ? -5.406 -4.086 -2.521 1 98 99 ASP B CA 1
ATOM 2394 C C . ASP B 1 99 ? -5.992 -5.488 -2.387 1 98 99 ASP B C 1
ATOM 2396 O O . ASP B 1 99 ? -7 -5.684 -1.706 1 98 99 ASP B O 1
ATOM 2400 N N . MET B 1 100 ? -5.375 -6.426 -3.045 1 98.38 100 MET B N 1
ATOM 2401 C CA . MET B 1 100 ? -5.871 -7.797 -2.988 1 98.38 100 MET B CA 1
ATOM 2402 C C . MET B 1 100 ? -5.773 -8.352 -1.572 1 98.38 100 MET B C 1
ATOM 2404 O O . MET B 1 100 ? -6.715 -8.977 -1.078 1 98.38 100 MET B O 1
ATOM 2408 N N . TYR B 1 101 ? -4.648 -8.109 -0.883 1 98 101 TYR B N 1
ATOM 2409 C CA . TYR B 1 101 ? -4.504 -8.57 0.495 1 98 101 TYR B CA 1
ATOM 2410 C C . TYR B 1 101 ? -5.559 -7.934 1.394 1 98 101 TYR B C 1
ATOM 2412 O O . TYR B 1 101 ? -6.074 -8.578 2.311 1 98 101 TYR B O 1
ATOM 2420 N N . THR B 1 102 ? -5.879 -6.684 1.138 1 96.19 102 THR B N 1
ATOM 2421 C CA . THR B 1 102 ? -6.879 -5.977 1.933 1 96.19 102 THR B CA 1
ATOM 2422 C C . THR B 1 102 ? -8.234 -6.676 1.84 1 96.19 102 THR B C 1
ATOM 2424 O O . THR B 1 102 ? -8.977 -6.742 2.824 1 96.19 102 THR B O 1
ATOM 2427 N N . THR B 1 103 ? -8.609 -7.254 0.676 1 96.06 103 THR B N 1
ATOM 2428 C CA . THR B 1 103 ? -9.898 -7.918 0.508 1 96.06 103 THR B CA 1
ATOM 2429 C C . THR B 1 103 ? -9.969 -9.188 1.356 1 96.06 103 THR B C 1
ATOM 2431 O O . THR B 1 103 ? -11.055 -9.68 1.653 1 96.06 103 THR B O 1
ATOM 2434 N N . ALA B 1 104 ? -8.797 -9.727 1.736 1 96.38 104 ALA B N 1
ATOM 2435 C CA . ALA B 1 104 ? -8.742 -10.977 2.498 1 96.38 104 ALA B CA 1
ATOM 2436 C C . ALA B 1 104 ? -8.602 -10.695 3.992 1 96.38 104 ALA B C 1
ATOM 2438 O O . ALA B 1 104 ? -8.602 -11.625 4.805 1 96.38 104 ALA B O 1
ATOM 2439 N N . SER B 1 105 ? -8.508 -9.438 4.422 1 92.75 105 SER B N 1
ATOM 2440 C CA . SER B 1 105 ? -8.117 -9.062 5.777 1 92.75 105 SER B CA 1
ATOM 2441 C C . SER B 1 105 ? -9.117 -9.57 6.805 1 92.75 105 SER B C 1
ATOM 2443 O O . SER B 1 105 ? -8.75 -9.891 7.938 1 92.75 105 SER B O 1
ATOM 2445 N N . ALA B 1 106 ? -10.414 -9.672 6.438 1 90.75 106 ALA B N 1
ATOM 2446 C CA . ALA B 1 106 ? -11.469 -10.086 7.359 1 90.75 106 ALA B CA 1
ATOM 2447 C C . ALA B 1 106 ? -11.242 -11.508 7.848 1 90.75 106 ALA B C 1
ATOM 2449 O O . ALA B 1 106 ? -11.734 -11.898 8.906 1 90.75 106 ALA B O 1
ATOM 2450 N N . PHE B 1 107 ? -10.438 -12.312 7.121 1 94.06 107 PHE B N 1
ATOM 2451 C CA . PHE B 1 107 ? -10.211 -13.711 7.453 1 94.06 107 PHE B CA 1
ATOM 2452 C C . PHE B 1 107 ? -9.148 -13.844 8.539 1 94.06 107 PHE B C 1
ATOM 2454 O O . PHE B 1 107 ? -9.055 -14.883 9.195 1 94.06 107 PHE B O 1
ATOM 2461 N N . PHE B 1 108 ? -8.305 -12.836 8.781 1 89.56 108 PHE B N 1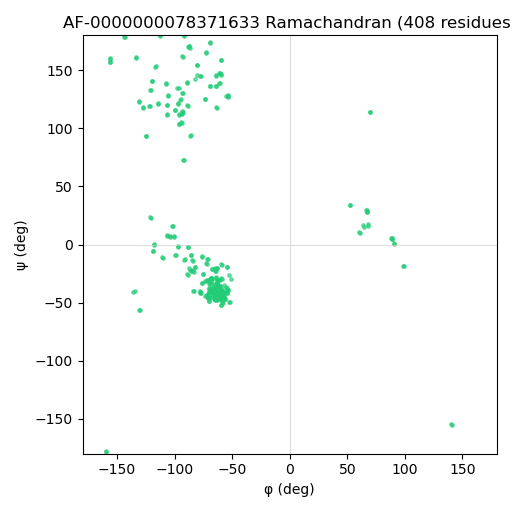
ATOM 2462 C CA . PHE B 1 108 ? -7.113 -12.992 9.609 1 89.56 108 PHE B CA 1
ATOM 2463 C C . PHE B 1 108 ? -7.172 -12.078 10.828 1 89.56 108 PHE B C 1
ATOM 2465 O O . PHE B 1 108 ? -6.367 -12.219 11.75 1 89.56 108 PHE B O 1
ATOM 2472 N N . GLY B 1 109 ? -8.109 -11.219 10.984 1 81.25 109 GLY B N 1
ATOM 2473 C CA . GLY B 1 109 ? -8.188 -10.312 12.117 1 81.25 109 GLY B CA 1
ATOM 2474 C C . GLY B 1 109 ? -8.914 -10.906 13.305 1 81.25 109 GLY B C 1
ATOM 2475 O O . GLY B 1 109 ? -9.391 -12.047 13.242 1 81.25 109 GLY B O 1
ATOM 2476 N N . PRO B 1 110 ? -8.828 -10.203 14.367 1 83.38 110 PRO B N 1
ATOM 2477 C CA . PRO B 1 110 ? -9.523 -10.656 15.578 1 83.38 110 PRO B CA 1
ATOM 2478 C C . PRO B 1 110 ? -11.031 -10.781 15.375 1 83.38 110 PRO B C 1
ATOM 2480 O O . PRO B 1 110 ? -11.586 -10.172 14.469 1 83.38 110 PRO B O 1
ATOM 2483 N N . GLU B 1 111 ? -11.609 -11.586 16.266 1 88.56 111 GLU B N 1
ATOM 2484 C CA . GLU B 1 111 ? -13.062 -11.742 16.219 1 88.56 111 GLU B CA 1
ATOM 2485 C C . GLU B 1 111 ? -13.773 -10.461 16.656 1 88.56 111 GLU B C 1
ATOM 2487 O O . GLU B 1 111 ? -13.328 -9.789 17.578 1 88.56 111 GLU B O 1
ATOM 2492 N N . HIS B 1 112 ? -14.797 -10.156 15.883 1 86.75 112 HIS B N 1
ATOM 2493 C CA . HIS B 1 112 ? -15.68 -9.047 16.219 1 86.75 112 HIS B CA 1
ATOM 2494 C C . HIS B 1 112 ? -17.062 -9.219 15.578 1 86.75 112 HIS B C 1
ATOM 2496 O O . HIS B 1 112 ? -17.219 -10.016 14.656 1 86.75 112 HIS B O 1
ATOM 2502 N N . PRO B 1 113 ? -18.094 -8.57 16.141 1 86.31 113 PRO B N 1
ATOM 2503 C CA . PRO B 1 113 ? -19.469 -8.805 15.703 1 86.31 113 PRO B CA 1
ATOM 2504 C C . PRO B 1 113 ? -19.656 -8.609 14.203 1 86.31 113 PRO B C 1
ATOM 2506 O O . PRO B 1 113 ? -20.547 -9.203 13.602 1 86.31 113 PRO B O 1
ATOM 2509 N N . GLY B 1 114 ? -18.859 -7.977 13.531 1 87.44 114 GLY B N 1
ATOM 2510 C CA . GLY B 1 114 ? -19 -7.695 12.109 1 87.44 114 GLY B CA 1
ATOM 2511 C C . GLY B 1 114 ? -18.109 -8.547 11.234 1 87.44 114 GLY B C 1
ATOM 2512 O O . GLY B 1 114 ? -18.141 -8.438 10.008 1 87.44 114 GLY B O 1
ATOM 2513 N N . LYS B 1 115 ? -17.438 -9.492 11.797 1 91.5 115 LYS B N 1
ATOM 2514 C CA . LYS B 1 115 ? -16.422 -10.227 11.062 1 91.5 115 LYS B CA 1
ATOM 2515 C C . LYS B 1 115 ? -17.047 -11.133 10.008 1 91.5 115 LYS B C 1
ATOM 2517 O O . LYS B 1 115 ? -16.594 -11.148 8.852 1 91.5 115 LYS B O 1
ATOM 2522 N N . GLU B 1 116 ? -18.078 -11.875 10.367 1 93.06 116 GLU B N 1
ATOM 2523 C CA . GLU B 1 116 ? -18.703 -12.797 9.422 1 93.06 116 GLU B CA 1
ATOM 2524 C C . GLU B 1 116 ? -19.344 -12.039 8.266 1 93.06 116 GLU B C 1
ATOM 2526 O O . GLU B 1 116 ? -19.297 -12.492 7.117 1 93.06 116 GLU B O 1
ATOM 2531 N N . THR B 1 117 ? -19.938 -10.922 8.586 1 91.25 117 THR B N 1
ATOM 2532 C CA . THR B 1 117 ? -20.516 -10.086 7.535 1 91.25 117 THR B CA 1
ATOM 2533 C C . THR B 1 117 ? -19.422 -9.602 6.57 1 91.25 117 THR B C 1
ATOM 2535 O O . THR B 1 117 ? -19.625 -9.609 5.355 1 91.25 117 THR B O 1
ATOM 2538 N N . LEU B 1 118 ? -18.312 -9.289 7.09 1 90.88 118 LEU B N 1
ATOM 2539 C CA . LEU B 1 118 ? -17.219 -8.797 6.277 1 90.88 118 LEU B CA 1
ATOM 2540 C C . LEU B 1 118 ? -16.641 -9.914 5.406 1 90.88 118 LEU B C 1
ATOM 2542 O O . LEU B 1 118 ? -16.281 -9.68 4.25 1 90.88 118 LEU B O 1
ATOM 2546 N N . LYS B 1 119 ? -16.531 -11.047 5.984 1 95.31 119 LYS B N 1
ATOM 2547 C CA . LYS B 1 119 ? -16.078 -12.188 5.207 1 95.31 119 LYS B CA 1
ATOM 2548 C C . LYS B 1 119 ? -17 -12.453 4.02 1 95.31 119 LYS B C 1
ATOM 2550 O O . LYS B 1 119 ? -16.531 -12.664 2.898 1 95.31 119 LYS B O 1
ATOM 2555 N N . LYS B 1 120 ? -18.266 -12.406 4.293 1 95.06 120 LYS B N 1
ATOM 2556 C CA . LYS B 1 120 ? -19.25 -12.641 3.244 1 95.06 120 LYS B CA 1
ATOM 2557 C C . LYS B 1 120 ? -19.156 -11.586 2.148 1 95.06 120 LYS B C 1
ATOM 2559 O O . LYS B 1 120 ? -19.172 -11.914 0.96 1 95.06 120 LYS B O 1
ATOM 2564 N N . LEU B 1 121 ? -19.031 -10.352 2.568 1 93.25 121 LEU B N 1
ATOM 2565 C CA . LEU B 1 121 ? -18.891 -9.258 1.614 1 93.25 121 LEU B CA 1
ATOM 2566 C C . LEU B 1 121 ? -17.625 -9.422 0.775 1 93.25 121 LEU B C 1
ATOM 2568 O O . LEU B 1 121 ? -17.641 -9.156 -0.429 1 93.25 121 LEU B O 1
ATOM 2572 N N . SER B 1 122 ? -16.578 -9.852 1.439 1 95.56 122 SER B N 1
ATOM 2573 C CA . SER B 1 122 ? -15.32 -10.07 0.73 1 95.56 122 SER B CA 1
ATOM 2574 C C . SER B 1 122 ? -15.469 -11.156 -0.33 1 95.56 122 SER B C 1
ATOM 2576 O O . SER B 1 122 ? -15.062 -10.969 -1.48 1 95.56 122 SER B O 1
ATOM 2578 N N . ILE B 1 123 ? -16.094 -12.242 0.034 1 97 123 ILE B N 1
ATOM 2579 C CA . ILE B 1 123 ? -16.234 -13.406 -0.833 1 97 123 ILE B CA 1
ATOM 2580 C C . ILE B 1 123 ? -17.156 -13.062 -2 1 97 123 ILE B C 1
ATOM 2582 O O . ILE B 1 123 ? -16.859 -13.398 -3.15 1 97 123 ILE B O 1
ATOM 2586 N N . GLU B 1 124 ? -18.172 -12.359 -1.713 1 95.69 124 GLU B N 1
ATOM 2587 C CA . GLU B 1 124 ? -19.25 -12.18 -2.695 1 95.69 124 GLU B CA 1
ATOM 2588 C C . GLU B 1 124 ? -18.969 -10.977 -3.59 1 95.69 124 GLU B C 1
ATOM 2590 O O . GLU B 1 124 ? -19.438 -10.93 -4.734 1 95.69 124 GLU B O 1
ATOM 2595 N N . GLU B 1 125 ? -18.219 -10.055 -3.078 1 94.88 125 GLU B N 1
ATOM 2596 C CA . GLU B 1 125 ? -18.141 -8.797 -3.816 1 94.88 125 GLU B CA 1
ATOM 2597 C C . GLU B 1 125 ? -16.703 -8.359 -4.02 1 94.88 125 GLU B C 1
ATOM 2599 O O . GLU B 1 125 ? -16.234 -8.234 -5.156 1 94.88 125 GLU B O 1
ATOM 2604 N N . ARG B 1 126 ? -15.977 -8.227 -2.947 1 95.06 126 ARG B N 1
ATOM 2605 C CA . ARG B 1 126 ? -14.695 -7.527 -3.014 1 95.06 126 ARG B CA 1
ATOM 2606 C C . ARG B 1 126 ? -13.664 -8.352 -3.781 1 95.06 126 ARG B C 1
ATOM 2608 O O . ARG B 1 126 ? -12.969 -7.824 -4.652 1 95.06 126 ARG B O 1
ATOM 2615 N N . ILE B 1 127 ? -13.562 -9.625 -3.424 1 97.94 127 ILE B N 1
ATOM 2616 C CA . ILE B 1 127 ? -12.562 -10.477 -4.055 1 97.94 127 ILE B CA 1
ATOM 2617 C C . ILE B 1 127 ? -12.883 -10.641 -5.539 1 97.94 127 ILE B C 1
ATOM 2619 O O . ILE B 1 127 ? -12.031 -10.391 -6.395 1 97.94 127 ILE B O 1
ATOM 2623 N N . PRO B 1 128 ? -14.117 -10.938 -5.957 1 97.75 128 PRO B N 1
ATOM 2624 C CA . PRO B 1 128 ? -14.438 -11.031 -7.383 1 97.75 128 PRO B CA 1
ATOM 2625 C C . PRO B 1 128 ? -14.172 -9.727 -8.133 1 97.75 128 PRO B C 1
ATOM 2627 O O . PRO B 1 128 ? -13.641 -9.742 -9.242 1 97.75 128 PRO B O 1
ATOM 2630 N N . LYS B 1 129 ? -14.5 -8.625 -7.512 1 96.81 129 LYS B N 1
ATOM 2631 C CA . LYS B 1 129 ? -14.289 -7.328 -8.148 1 96.81 129 LYS B CA 1
ATOM 2632 C C . LYS B 1 129 ? -12.805 -7.078 -8.398 1 96.81 129 LYS B C 1
ATOM 2634 O O . LYS B 1 129 ? -12.422 -6.633 -9.484 1 96.81 129 LYS B O 1
ATOM 2639 N N . THR B 1 130 ? -12.016 -7.363 -7.43 1 97.88 130 THR B N 1
ATOM 2640 C CA . THR B 1 130 ? -10.578 -7.133 -7.551 1 97.88 130 THR B CA 1
ATOM 2641 C C . THR B 1 130 ? -9.969 -8.047 -8.609 1 97.88 130 THR B C 1
ATOM 2643 O O . THR B 1 130 ? -9.117 -7.617 -9.391 1 97.88 130 THR B O 1
ATOM 2646 N N . PHE B 1 131 ? -10.391 -9.289 -8.68 1 98.56 131 PHE B N 1
ATOM 2647 C CA . PHE B 1 131 ? -9.93 -10.195 -9.727 1 98.56 131 PHE B CA 1
ATOM 2648 C C . PHE B 1 131 ? -10.383 -9.711 -11.102 1 98.56 131 PHE B C 1
ATOM 2650 O O . PHE B 1 131 ? -9.617 -9.766 -12.062 1 98.56 131 PHE B O 1
ATOM 2657 N N . GLY B 1 132 ? -11.617 -9.273 -11.172 1 98.38 132 GLY B N 1
ATOM 2658 C CA . GLY B 1 132 ? -12.102 -8.719 -12.43 1 98.38 132 GLY B CA 1
ATOM 2659 C C . GLY B 1 132 ? -11.289 -7.531 -12.914 1 98.38 132 GLY B C 1
ATOM 2660 O O . GLY B 1 132 ? -10.93 -7.457 -14.086 1 98.38 132 GLY B O 1
ATOM 2661 N N . ASN B 1 133 ? -11.047 -6.625 -12.016 1 98.25 133 ASN B N 1
ATOM 2662 C CA . ASN B 1 133 ? -10.242 -5.453 -12.344 1 98.25 133 ASN B CA 1
ATOM 2663 C C . ASN B 1 133 ? -8.836 -5.844 -12.797 1 98.25 133 ASN B C 1
ATOM 2665 O O . ASN B 1 133 ? -8.328 -5.312 -13.789 1 98.25 133 ASN B O 1
ATOM 2669 N N . LEU B 1 134 ? -8.234 -6.777 -12.07 1 98.56 134 LEU B N 1
ATOM 2670 C CA . LEU B 1 134 ? -6.895 -7.234 -12.438 1 98.56 134 LEU B CA 1
ATOM 2671 C C . LEU B 1 134 ? -6.902 -7.887 -13.82 1 98.56 134 LEU B C 1
ATOM 2673 O O . LEU B 1 134 ? -6.016 -7.633 -14.633 1 98.56 134 LEU B O 1
ATOM 2677 N N . ASP B 1 135 ? -7.875 -8.703 -14.039 1 98.56 135 ASP B N 1
ATOM 2678 C CA . ASP B 1 135 ? -7.984 -9.414 -15.312 1 98.56 135 ASP B CA 1
ATOM 2679 C C . ASP B 1 135 ? -8.094 -8.438 -16.484 1 98.56 135 ASP B C 1
ATOM 2681 O O . ASP B 1 135 ? -7.398 -8.578 -17.484 1 98.56 135 ASP B O 1
ATOM 2685 N N . LYS B 1 136 ? -8.938 -7.445 -16.312 1 97.69 136 LYS B N 1
ATOM 2686 C CA . LYS B 1 136 ? -9.109 -6.414 -17.328 1 97.69 136 LYS B CA 1
ATOM 2687 C C . LYS B 1 136 ? -7.816 -5.641 -17.547 1 97.69 136 LYS B C 1
ATOM 2689 O O . LYS B 1 136 ? -7.453 -5.348 -18.688 1 97.69 136 LYS B O 1
ATOM 2694 N N . TYR B 1 137 ? -7.152 -5.312 -16.484 1 97.81 137 TYR B N 1
ATOM 2695 C CA . TYR B 1 137 ? -5.906 -4.562 -16.562 1 97.81 137 TYR B CA 1
ATOM 2696 C C . TYR B 1 137 ? -4.84 -5.355 -17.312 1 97.81 137 TYR B C 1
ATOM 2698 O O . TYR B 1 137 ? -4.184 -4.832 -18.219 1 97.81 137 TYR B O 1
ATOM 2706 N N . LEU B 1 138 ? -4.664 -6.609 -16.969 1 98.12 138 LEU B N 1
ATOM 2707 C CA . LEU B 1 138 ? -3.658 -7.473 -17.578 1 98.12 138 LEU B CA 1
ATOM 2708 C C . LEU B 1 138 ? -3.965 -7.719 -19.047 1 98.12 138 LEU B C 1
ATOM 2710 O O . LEU B 1 138 ? -3.051 -7.855 -19.859 1 98.12 138 LEU B O 1
ATOM 2714 N N . ALA B 1 139 ? -5.23 -7.797 -19.375 1 97.38 139 ALA B N 1
ATOM 2715 C CA . ALA B 1 139 ? -5.645 -8.023 -20.766 1 97.38 139 ALA B CA 1
ATOM 2716 C C . ALA B 1 139 ? -5.129 -6.918 -21.672 1 97.38 139 ALA B C 1
ATOM 2718 O O . ALA B 1 139 ? -4.828 -7.164 -22.844 1 97.38 139 ALA B O 1
ATOM 2719 N N . LYS B 1 140 ? -4.938 -5.746 -21.172 1 95.25 140 LYS B N 1
ATOM 2720 C CA . LYS B 1 140 ? -4.543 -4.582 -21.953 1 95.25 140 LYS B CA 1
ATOM 2721 C C . LYS B 1 140 ? -3.027 -4.496 -22.094 1 95.25 140 LYS B C 1
ATOM 2723 O O . LYS B 1 140 ? -2.512 -3.775 -22.953 1 95.25 140 LYS B O 1
ATOM 2728 N N . LYS B 1 141 ? -2.24 -5.094 -21.266 1 92.75 141 LYS B N 1
ATOM 2729 C CA . LYS B 1 141 ? -0.789 -4.941 -21.203 1 92.75 141 LYS B CA 1
ATOM 2730 C C . LYS B 1 141 ? -0.104 -5.844 -22.234 1 92.75 141 LYS B C 1
ATOM 2732 O O . LYS B 1 141 ? 0.898 -5.457 -22.844 1 92.75 141 LYS B O 1
ATOM 2737 N N . GLY B 1 142 ? -0.589 -7.07 -22.406 1 89.06 142 GLY B N 1
ATOM 2738 C CA . GLY B 1 142 ? 0.009 -7.992 -23.359 1 89.06 142 GLY B CA 1
ATOM 2739 C C . GLY B 1 142 ? 1.399 -8.445 -22.969 1 89.06 142 GLY B C 1
ATOM 2740 O O . GLY B 1 142 ? 2.219 -8.781 -23.828 1 89.06 142 GLY B O 1
ATOM 2741 N N . THR B 1 143 ? 1.88 -8.336 -21.797 1 95.81 143 THR B N 1
ATOM 2742 C CA . THR B 1 143 ? 3.176 -8.758 -21.281 1 95.81 143 THR B CA 1
ATOM 2743 C C . THR B 1 143 ? 3.082 -10.148 -20.656 1 95.81 143 THR B C 1
ATOM 2745 O O . THR B 1 143 ? 1.986 -10.633 -20.359 1 95.81 143 THR B O 1
ATOM 2748 N N . THR B 1 144 ? 4.195 -10.789 -20.484 1 97.56 144 THR B N 1
ATOM 2749 C CA . THR B 1 144 ? 4.242 -12.125 -19.891 1 97.56 144 THR B CA 1
ATOM 2750 C C . THR B 1 144 ? 3.951 -12.055 -18.391 1 97.56 144 THR B C 1
ATOM 2752 O O . THR B 1 144 ? 3.227 -12.898 -17.859 1 97.56 144 THR B O 1
ATOM 2755 N N . PHE B 1 145 ? 4.559 -11.078 -17.781 1 98.69 145 PHE B N 1
ATOM 2756 C CA . PHE B 1 145 ? 4.391 -10.922 -16.344 1 98.69 145 PHE B CA 1
ATOM 2757 C C . PHE B 1 145 ? 3.623 -9.641 -16.031 1 98.69 145 PHE B C 1
ATOM 2759 O O . PHE B 1 145 ? 3.176 -8.938 -16.938 1 98.69 145 PHE B O 1
ATOM 2766 N N . SER B 1 146 ? 3.391 -9.359 -14.781 1 98.69 146 SER B N 1
ATOM 2767 C CA . SER B 1 146 ? 2.441 -8.328 -14.375 1 98.69 146 SER B CA 1
ATOM 2768 C C . SER B 1 146 ? 2.949 -6.934 -14.727 1 98.69 146 SER B C 1
ATOM 2770 O O . SER B 1 146 ? 2.156 -6.023 -14.969 1 98.69 146 SER B O 1
ATOM 2772 N N . ALA B 1 147 ? 4.289 -6.762 -14.688 1 98.38 147 ALA B N 1
ATOM 2773 C CA . ALA B 1 147 ? 4.867 -5.438 -14.891 1 98.38 147 ALA B CA 1
ATOM 2774 C C . ALA B 1 147 ? 5.816 -5.43 -16.078 1 98.38 147 ALA B C 1
ATOM 2776 O O . ALA B 1 147 ? 6.719 -4.594 -16.156 1 98.38 147 ALA B O 1
ATOM 2777 N N . GLY B 1 148 ? 5.684 -6.309 -16.984 1 97.88 148 GLY B N 1
ATOM 2778 C CA . GLY B 1 148 ? 6.547 -6.434 -18.156 1 97.88 148 GLY B CA 1
ATOM 2779 C C . GLY B 1 148 ? 6.867 -7.871 -18.516 1 97.88 148 GLY B C 1
ATOM 2780 O O . GLY B 1 148 ? 6.078 -8.773 -18.219 1 97.88 148 GLY B O 1
ATOM 2781 N N . ASN B 1 149 ? 8.008 -8.023 -19.188 1 97.88 149 ASN B N 1
ATOM 2782 C CA . ASN B 1 149 ? 8.328 -9.359 -19.688 1 97.88 149 ASN B CA 1
ATOM 2783 C C . ASN B 1 149 ? 9.438 -10.016 -18.891 1 97.88 149 ASN B C 1
ATOM 2785 O O . ASN B 1 149 ? 9.961 -11.062 -19.281 1 97.88 149 ASN B O 1
ATOM 2789 N N . GLU B 1 150 ? 9.82 -9.398 -17.828 1 97.12 150 GLU B N 1
ATOM 2790 C CA . GLU B 1 150 ? 10.766 -9.969 -16.875 1 97.12 150 GLU B CA 1
ATOM 2791 C C . GLU B 1 150 ? 10.141 -10.117 -15.492 1 97.12 150 GLU B C 1
ATOM 2793 O O . GLU B 1 150 ? 9.375 -9.25 -15.055 1 97.12 150 GLU B O 1
ATOM 2798 N N . LEU B 1 151 ? 10.5 -11.25 -14.867 1 98.06 151 LEU B N 1
ATOM 2799 C CA . LEU B 1 151 ? 10.016 -11.492 -13.516 1 98.06 151 LEU B CA 1
ATOM 2800 C C . LEU B 1 151 ? 10.508 -10.406 -12.562 1 98.06 151 LEU B C 1
ATOM 2802 O O . LEU B 1 151 ? 11.656 -9.977 -12.641 1 98.06 151 LEU B O 1
ATOM 2806 N N . SER B 1 152 ? 9.68 -9.938 -11.648 1 98.69 152 SER B N 1
ATOM 2807 C CA . SER B 1 152 ? 10.016 -8.875 -10.703 1 98.69 152 SER B CA 1
ATOM 2808 C C . SER B 1 152 ? 9.375 -9.125 -9.344 1 98.69 152 SER B C 1
ATOM 2810 O O . SER B 1 152 ? 8.625 -10.086 -9.172 1 98.69 152 SER B O 1
ATOM 2812 N N . VAL B 1 153 ? 9.625 -8.25 -8.375 1 98.88 153 VAL B N 1
ATOM 2813 C CA . VAL B 1 153 ? 9.055 -8.344 -7.035 1 98.88 153 VAL B CA 1
ATOM 2814 C C . VAL B 1 153 ? 7.531 -8.195 -7.109 1 98.88 153 VAL B C 1
ATOM 2816 O O . VAL B 1 153 ? 6.809 -8.719 -6.262 1 98.88 153 VAL B O 1
ATOM 2819 N N . ALA B 1 154 ? 7.027 -7.453 -8.133 1 98.94 154 ALA B N 1
ATOM 2820 C CA . ALA B 1 154 ? 5.582 -7.336 -8.32 1 98.94 154 ALA B CA 1
ATOM 2821 C C . ALA B 1 154 ? 4.953 -8.703 -8.57 1 98.94 154 ALA B C 1
ATOM 2823 O O . ALA B 1 154 ? 3.885 -9.008 -8.031 1 98.94 154 ALA B O 1
ATOM 2824 N N . ASP B 1 155 ? 5.621 -9.516 -9.32 1 98.94 155 ASP B N 1
ATOM 2825 C CA . ASP B 1 155 ? 5.117 -10.852 -9.633 1 98.94 155 ASP B CA 1
ATOM 2826 C C . ASP B 1 155 ? 5.156 -11.75 -8.398 1 98.94 155 ASP B C 1
ATOM 2828 O O . ASP B 1 155 ? 4.262 -12.57 -8.195 1 98.94 155 ASP B O 1
ATOM 2832 N N . PHE B 1 156 ? 6.199 -11.625 -7.586 1 98.88 156 PHE B N 1
ATOM 2833 C CA . PHE B 1 156 ? 6.273 -12.406 -6.359 1 98.88 156 PHE B CA 1
ATOM 2834 C C . PHE B 1 156 ? 5.09 -12.102 -5.449 1 98.88 156 PHE B C 1
ATOM 2836 O O . PHE B 1 156 ? 4.461 -13.016 -4.91 1 98.88 156 PHE B O 1
ATOM 2843 N N . LYS B 1 157 ? 4.754 -10.836 -5.289 1 98.88 157 LYS B N 1
ATOM 2844 C CA . LYS B 1 157 ? 3.635 -10.445 -4.434 1 98.88 157 LYS B CA 1
ATOM 2845 C C . LYS B 1 157 ? 2.311 -10.961 -4.992 1 98.88 157 LYS B C 1
ATOM 2847 O O . LYS B 1 157 ? 1.506 -11.539 -4.262 1 98.88 157 LYS B O 1
ATOM 2852 N N . LEU B 1 158 ? 2.113 -10.75 -6.316 1 98.94 158 LEU B N 1
ATOM 2853 C CA . LEU B 1 158 ? 0.858 -11.18 -6.926 1 98.94 158 LEU B CA 1
ATOM 2854 C C . LEU B 1 158 ? 0.726 -12.695 -6.891 1 98.94 158 LEU B C 1
ATOM 2856 O O . LEU B 1 158 ? -0.359 -13.219 -6.629 1 98.94 158 LEU B O 1
ATOM 2860 N N . TYR B 1 159 ? 1.797 -13.375 -7.113 1 98.88 159 TYR B N 1
ATOM 2861 C CA . TYR B 1 159 ? 1.782 -14.828 -7.047 1 98.88 159 TYR B CA 1
ATOM 2862 C C . TYR B 1 159 ? 1.337 -15.305 -5.668 1 98.88 159 TYR B C 1
ATOM 2864 O O . TYR B 1 159 ? 0.489 -16.188 -5.559 1 98.88 159 TYR B O 1
ATOM 2872 N N . THR B 1 160 ? 1.857 -14.742 -4.645 1 98.62 160 THR B N 1
ATOM 2873 C CA . THR B 1 160 ? 1.611 -15.195 -3.279 1 98.62 160 THR B CA 1
ATOM 2874 C C . THR B 1 160 ? 0.177 -14.891 -2.857 1 98.62 160 THR B C 1
ATOM 2876 O O . THR B 1 160 ? -0.504 -15.742 -2.289 1 98.62 160 THR B O 1
ATOM 2879 N N . ILE B 1 161 ? -0.326 -13.695 -3.172 1 98.75 161 ILE B N 1
ATOM 2880 C CA . ILE B 1 161 ? -1.686 -13.359 -2.764 1 98.75 161 ILE B CA 1
ATOM 2881 C C . ILE B 1 161 ? -2.684 -14.203 -3.559 1 98.75 161 ILE B C 1
ATOM 2883 O O . ILE B 1 161 ? -3.709 -14.633 -3.023 1 98.75 161 ILE B O 1
ATOM 2887 N N . ILE B 1 162 ? -2.408 -14.43 -4.875 1 98.75 162 ILE B N 1
ATOM 2888 C CA . ILE B 1 162 ? -3.285 -15.289 -5.664 1 98.75 162 ILE B CA 1
ATOM 2889 C C . ILE B 1 162 ? -3.242 -16.719 -5.117 1 98.75 162 ILE B C 1
ATOM 2891 O O . ILE B 1 162 ? -4.273 -17.391 -5.031 1 98.75 162 ILE B O 1
ATOM 2895 N N . THR B 1 163 ? -2.051 -17.188 -4.707 1 98.31 163 THR B N 1
ATOM 2896 C CA . THR B 1 163 ? -1.906 -18.5 -4.062 1 98.31 163 THR B CA 1
ATOM 2897 C C . THR B 1 163 ? -2.758 -18.578 -2.801 1 98.31 163 THR B C 1
ATOM 2899 O O . THR B 1 163 ? -3.422 -19.578 -2.553 1 98.31 163 THR B O 1
ATOM 2902 N N . LEU B 1 164 ? -2.779 -17.531 -2 1 98.06 164 LEU B N 1
ATOM 2903 C CA . LEU B 1 164 ? -3.613 -17.484 -0.805 1 98.06 164 LEU B CA 1
ATOM 2904 C C . LEU B 1 164 ? -5.082 -17.703 -1.16 1 98.06 164 LEU B C 1
ATOM 2906 O O . LEU B 1 164 ? -5.766 -18.516 -0.543 1 98.06 164 LEU B O 1
ATOM 2910 N N . PHE B 1 165 ? -5.57 -16.984 -2.219 1 98.12 165 PHE B N 1
ATOM 2911 C CA . PHE B 1 165 ? -6.977 -17.016 -2.6 1 98.12 165 PHE B CA 1
ATOM 2912 C C . PHE B 1 165 ? -7.359 -18.391 -3.125 1 98.12 165 PHE B C 1
ATOM 2914 O O . PHE B 1 165 ? -8.5 -18.828 -2.959 1 98.12 165 PHE B O 1
ATOM 2921 N N . LYS B 1 166 ? -6.441 -19.078 -3.697 1 96.38 166 LYS B N 1
ATOM 2922 C CA . LYS B 1 166 ? -6.785 -20.375 -4.273 1 96.38 166 LYS B CA 1
ATOM 2923 C C . LYS B 1 166 ? -6.363 -21.516 -3.352 1 96.38 166 LYS B C 1
ATOM 2925 O O . LYS B 1 166 ? -6.449 -22.688 -3.727 1 96.38 166 LYS B O 1
ATOM 2930 N N . SER B 1 167 ? -5.902 -21.266 -2.176 1 95.56 167 SER B N 1
ATOM 2931 C CA . SER B 1 167 ? -5.305 -22.25 -1.277 1 95.56 167 SER B CA 1
ATOM 2932 C C . SER B 1 167 ? -6.371 -23.141 -0.642 1 95.56 167 SER B C 1
ATOM 2934 O O . SER B 1 167 ? -6.059 -24.203 -0.107 1 95.56 167 SER B O 1
ATOM 2936 N N . GLY B 1 168 ? -7.602 -22.656 -0.524 1 94.88 168 GLY B N 1
ATOM 2937 C CA . GLY B 1 168 ? -8.656 -23.359 0.186 1 94.88 168 GLY B CA 1
ATOM 2938 C C . GLY B 1 168 ? -8.734 -22.984 1.655 1 94.88 168 GLY B C 1
ATOM 2939 O O . GLY B 1 168 ? -9.648 -23.422 2.363 1 94.88 168 GLY B O 1
ATOM 2940 N N . MET B 1 169 ? -7.883 -22.109 2.09 1 93.62 169 MET B N 1
ATOM 2941 C CA . MET B 1 169 ? -7.824 -21.766 3.512 1 93.62 169 MET B CA 1
ATOM 2942 C C . MET B 1 169 ? -8.852 -20.703 3.867 1 93.62 169 MET B C 1
ATOM 2944 O O . MET B 1 169 ? -9.203 -20.547 5.035 1 93.62 169 MET B O 1
ATOM 2948 N N . LEU B 1 170 ? -9.281 -19.953 2.854 1 95.75 170 LEU B N 1
ATOM 2949 C CA . LEU B 1 170 ? -10.305 -18.938 3.09 1 95.75 170 LEU B CA 1
ATOM 2950 C C . LEU B 1 170 ? -11.703 -19.547 2.984 1 95.75 170 LEU B C 1
ATOM 2952 O O . LEU B 1 170 ? -12.281 -19.594 1.897 1 95.75 170 LEU B O 1
ATOM 2956 N N . HIS B 1 171 ? -12.195 -19.938 4.129 1 93.88 171 HIS B N 1
ATOM 2957 C CA . HIS B 1 171 ? -13.461 -20.656 4.176 1 93.88 171 HIS B CA 1
ATOM 2958 C C . HIS B 1 171 ? -14.562 -19.891 3.453 1 93.88 171 HIS B C 1
ATOM 2960 O O . HIS B 1 171 ? -14.781 -18.703 3.717 1 93.88 171 HIS B O 1
ATOM 2966 N N . GLY B 1 172 ? -15.211 -20.594 2.553 1 95.19 172 GLY B N 1
ATOM 2967 C CA . GLY B 1 172 ? -16.312 -20 1.802 1 95.19 172 GLY B CA 1
ATOM 2968 C C . GLY B 1 172 ? -15.898 -19.531 0.42 1 95.19 172 GLY B C 1
ATOM 2969 O O . GLY B 1 172 ? -16.75 -19.281 -0.438 1 95.19 172 GLY B O 1
ATOM 2970 N N . LEU B 1 173 ? -14.633 -19.359 0.23 1 96.25 173 LEU B N 1
ATOM 2971 C CA . LEU B 1 173 ? -14.133 -18.953 -1.079 1 96.25 173 LEU B CA 1
ATOM 2972 C C . LEU B 1 173 ? -13.734 -20.172 -1.905 1 96.25 173 LEU B C 1
ATOM 2974 O O . LEU B 1 173 ? -13 -21.047 -1.426 1 96.25 173 LEU B O 1
ATOM 2978 N N . SER B 1 174 ? -14.227 -20.203 -3.133 1 95.62 174 SER B N 1
ATOM 2979 C CA . SER B 1 174 ? -13.875 -21.312 -4.016 1 95.62 174 SER B CA 1
ATOM 2980 C C . SER B 1 174 ? -12.383 -21.328 -4.324 1 95.62 174 SER B C 1
ATOM 2982 O O . SER B 1 174 ? -11.812 -20.297 -4.691 1 95.62 174 SER B O 1
ATOM 2984 N N . ALA B 1 175 ? -11.766 -22.469 -4.297 1 94.81 175 ALA B N 1
ATOM 2985 C CA . ALA B 1 175 ? -10.344 -22.625 -4.609 1 94.81 175 ALA B CA 1
ATOM 2986 C C . ALA B 1 175 ? -10.094 -22.438 -6.102 1 94.81 175 ALA B C 1
ATOM 2988 O O . ALA B 1 175 ? -8.945 -22.266 -6.523 1 94.81 175 ALA B O 1
ATOM 2989 N N . ASP B 1 176 ? -11.141 -22.422 -6.914 1 95.94 176 ASP B N 1
ATOM 2990 C CA . ASP B 1 176 ? -11.008 -22.297 -8.359 1 95.94 176 ASP B CA 1
ATOM 2991 C C . ASP B 1 176 ? -11.328 -20.859 -8.812 1 95.94 176 ASP B C 1
ATOM 2993 O O . ASP B 1 176 ? -11.555 -20.625 -10 1 95.94 176 ASP B O 1
ATOM 2997 N N . ILE B 1 177 ? -11.336 -19.953 -7.914 1 96.31 177 ILE B N 1
ATOM 2998 C CA . ILE B 1 177 ? -11.766 -18.594 -8.18 1 96.31 177 ILE B CA 1
ATOM 2999 C C . ILE B 1 177 ? -10.93 -18 -9.312 1 96.31 177 ILE B C 1
ATOM 3001 O O . ILE B 1 177 ? -11.445 -17.266 -10.156 1 96.31 177 ILE B O 1
ATOM 3005 N N . VAL B 1 178 ? -9.695 -18.344 -9.391 1 97.12 178 VAL B N 1
ATOM 3006 C CA . VAL B 1 178 ? -8.75 -17.75 -10.328 1 97.12 178 VAL B CA 1
ATOM 3007 C C . VAL B 1 178 ? -9.094 -18.172 -11.758 1 97.12 178 VAL B C 1
ATOM 3009 O O . VAL B 1 178 ? -8.867 -17.422 -12.711 1 97.12 178 VAL B O 1
ATOM 3012 N N . GLU B 1 179 ? -9.672 -19.344 -11.922 1 97 179 GLU B N 1
ATOM 3013 C CA . GLU B 1 179 ? -9.984 -19.906 -13.234 1 97 179 GLU B CA 1
ATOM 3014 C C . GLU B 1 179 ? -11.023 -19.062 -13.969 1 97 179 GLU B C 1
ATOM 3016 O O . GLU B 1 179 ? -11.141 -19.141 -15.195 1 97 179 GLU B O 1
ATOM 3021 N N . LYS B 1 180 ? -11.766 -18.281 -13.281 1 97.44 180 LYS B N 1
ATOM 3022 C CA . LYS B 1 180 ? -12.805 -17.422 -13.867 1 97.44 180 LYS B CA 1
ATOM 3023 C C . LYS B 1 180 ? -12.188 -16.203 -14.555 1 97.44 180 LYS B C 1
ATOM 3025 O O . LYS B 1 180 ? -12.875 -15.492 -15.281 1 97.44 180 LYS B O 1
ATOM 3030 N N . TYR B 1 181 ? -10.914 -16.016 -14.328 1 98.5 181 TYR B N 1
ATOM 3031 C CA . TYR B 1 181 ? -10.211 -14.836 -14.836 1 98.5 181 TYR B CA 1
ATOM 3032 C C . TYR B 1 181 ? -9 -15.242 -15.664 1 98.5 181 TYR B C 1
ATOM 3034 O O . TYR B 1 181 ? -7.895 -15.367 -15.141 1 98.5 181 TYR B O 1
ATOM 3042 N N . PRO B 1 182 ? -9.203 -15.344 -16.953 1 98.31 182 PRO B N 1
ATOM 3043 C CA . PRO B 1 182 ? -8.227 -16 -17.812 1 98.31 182 PRO B CA 1
ATOM 3044 C C . PRO B 1 182 ? -6.863 -15.32 -17.797 1 98.31 182 PRO B C 1
ATOM 3046 O O . PRO B 1 182 ? -5.828 -15.992 -17.859 1 98.31 182 PRO B O 1
ATOM 3049 N N . HIS B 1 183 ? -6.805 -13.984 -17.812 1 98.62 183 HIS B N 1
ATOM 3050 C CA . HIS B 1 183 ? -5.516 -13.297 -17.844 1 98.62 183 HIS B CA 1
ATOM 3051 C C . HIS B 1 183 ? -4.805 -13.398 -16.5 1 98.62 183 HIS B C 1
ATOM 3053 O O . HIS B 1 183 ? -3.572 -13.406 -16.438 1 98.62 183 HIS B O 1
ATOM 3059 N N . VAL B 1 184 ? -5.578 -13.461 -15.406 1 98.75 184 VAL B N 1
ATOM 3060 C CA . VAL B 1 184 ? -4.988 -13.695 -14.094 1 98.75 184 VAL B CA 1
ATOM 3061 C C . VAL B 1 184 ? -4.426 -15.117 -14.031 1 98.75 184 VAL B C 1
ATOM 3063 O O . VAL B 1 184 ? -3.32 -15.336 -13.531 1 98.75 184 VAL B O 1
ATOM 3066 N N . SER B 1 185 ? -5.23 -16.047 -14.516 1 98.5 185 SER B N 1
ATOM 3067 C CA . SER B 1 185 ? -4.793 -17.438 -14.562 1 98.5 185 SER B CA 1
ATOM 3068 C C . SER B 1 185 ? -3.508 -17.594 -15.367 1 98.5 185 SER B C 1
ATOM 3070 O O . SER B 1 185 ? -2.582 -18.281 -14.953 1 98.5 185 SER B O 1
ATOM 3072 N N . LYS B 1 186 ? -3.445 -16.953 -16.484 1 98.44 186 LYS B N 1
ATOM 3073 C CA . LYS B 1 186 ? -2.26 -16.984 -17.328 1 98.44 186 LYS B CA 1
ATOM 3074 C C . LYS B 1 186 ? -1.045 -16.422 -16.609 1 98.44 186 LYS B C 1
ATOM 3076 O O . LYS B 1 186 ? 0.046 -16.984 -16.672 1 98.44 186 LYS B O 1
ATOM 3081 N N . LEU B 1 187 ? -1.207 -15.281 -15.953 1 98.75 187 LEU B N 1
ATOM 3082 C CA . LEU B 1 187 ? -0.12 -14.688 -15.188 1 98.75 187 LEU B CA 1
ATOM 3083 C C . LEU B 1 187 ? 0.373 -15.648 -14.109 1 98.75 187 LEU B C 1
ATOM 3085 O O . LEU B 1 187 ? 1.576 -15.891 -13.984 1 98.75 187 LEU B O 1
ATOM 3089 N N . TYR B 1 188 ? -0.575 -16.172 -13.352 1 98.69 188 TYR B N 1
ATOM 3090 C CA . TYR B 1 188 ? -0.222 -17.094 -12.273 1 98.69 188 TYR B CA 1
ATOM 3091 C C . TYR B 1 188 ? 0.579 -18.281 -12.805 1 98.69 188 TYR B C 1
ATOM 3093 O O . TYR B 1 188 ? 1.604 -18.656 -12.234 1 98.69 188 TYR B O 1
ATOM 3101 N N . GLN B 1 189 ? 0.14 -18.859 -13.836 1 98.5 189 GLN B N 1
ATOM 3102 C CA . GLN B 1 189 ? 0.806 -20.016 -14.43 1 98.5 189 GLN B CA 1
ATOM 3103 C C . GLN B 1 189 ? 2.209 -19.656 -14.906 1 98.5 189 GLN B C 1
ATOM 3105 O O . GLN B 1 189 ? 3.146 -20.438 -14.75 1 98.5 189 GLN B O 1
ATOM 3110 N N . ALA B 1 190 ? 2.338 -18.484 -15.562 1 98.62 190 ALA B N 1
ATOM 3111 C CA . ALA B 1 190 ? 3.646 -18.047 -16.016 1 98.62 190 ALA B CA 1
ATOM 3112 C C . ALA B 1 190 ? 4.637 -17.953 -14.867 1 98.62 190 ALA B C 1
ATOM 3114 O O . ALA B 1 190 ? 5.793 -18.359 -14.992 1 98.62 190 ALA B O 1
ATOM 3115 N N . ILE B 1 191 ? 4.184 -17.422 -13.734 1 98.75 191 ILE B N 1
ATOM 3116 C CA . ILE B 1 191 ? 5.055 -17.297 -12.57 1 98.75 191 ILE B CA 1
ATOM 3117 C C . ILE B 1 191 ? 5.309 -18.656 -11.953 1 98.75 191 ILE B C 1
ATOM 3119 O O . ILE B 1 191 ? 6.449 -19 -11.625 1 98.75 191 ILE B O 1
ATOM 3123 N N . ASP B 1 192 ? 4.281 -19.453 -11.82 1 98.38 192 ASP B N 1
ATOM 3124 C CA . ASP B 1 192 ? 4.312 -20.734 -11.148 1 98.38 192 ASP B CA 1
ATOM 3125 C C . ASP B 1 192 ? 5.285 -21.688 -11.836 1 98.38 192 ASP B C 1
ATOM 3127 O O . ASP B 1 192 ? 5.891 -22.547 -11.188 1 98.38 192 ASP B O 1
ATOM 3131 N N . THR B 1 193 ? 5.445 -21.547 -13.094 1 98.19 193 THR B N 1
ATOM 3132 C CA . THR B 1 193 ? 6.277 -22.469 -13.859 1 98.19 193 THR B CA 1
ATOM 3133 C C . THR B 1 193 ? 7.66 -21.875 -14.102 1 98.19 193 THR B C 1
ATOM 3135 O O . THR B 1 193 ? 8.523 -22.516 -14.695 1 98.19 193 THR B O 1
ATOM 3138 N N . HIS B 1 194 ? 7.848 -20.625 -13.773 1 98 194 HIS B N 1
ATOM 3139 C CA . HIS B 1 194 ? 9.172 -20.016 -13.883 1 98 194 HIS B CA 1
ATOM 3140 C C . HIS B 1 194 ? 10.188 -20.75 -13.016 1 98 194 HIS B C 1
ATOM 3142 O O . HIS B 1 194 ? 9.867 -21.188 -11.906 1 98 194 HIS B O 1
ATOM 3148 N N . GLU B 1 195 ? 11.414 -20.844 -13.43 1 96.94 195 GLU B N 1
ATOM 3149 C CA . GLU B 1 195 ? 12.469 -21.609 -12.766 1 96.94 195 GLU B CA 1
ATOM 3150 C C . GLU B 1 195 ? 12.672 -21.141 -11.328 1 96.94 195 GLU B C 1
ATOM 3152 O O . GLU B 1 195 ? 12.922 -21.969 -10.438 1 96.94 195 GLU B O 1
ATOM 3157 N N . THR B 1 196 ? 12.617 -19.859 -11.078 1 96.56 196 THR B N 1
ATOM 3158 C CA . THR B 1 196 ? 12.781 -19.312 -9.727 1 96.56 196 THR B CA 1
ATOM 3159 C C . THR B 1 196 ? 11.75 -19.906 -8.781 1 96.56 196 THR B C 1
ATOM 3161 O O . THR B 1 196 ? 12.086 -20.328 -7.668 1 96.56 196 THR B O 1
ATOM 3164 N N . VAL B 1 197 ? 10.547 -19.969 -9.203 1 97.75 197 VAL B N 1
ATOM 3165 C CA . VAL B 1 197 ? 9.445 -20.391 -8.344 1 97.75 197 VAL B CA 1
ATOM 3166 C C . VAL B 1 197 ? 9.445 -21.906 -8.203 1 97.75 197 VAL B C 1
ATOM 3168 O O . VAL B 1 197 ? 9.242 -22.438 -7.113 1 97.75 197 VAL B O 1
ATOM 3171 N N . THR B 1 198 ? 9.703 -22.594 -9.273 1 97.5 198 THR B N 1
ATOM 3172 C CA . THR B 1 198 ? 9.75 -24.047 -9.195 1 97.5 198 THR B CA 1
ATOM 3173 C C . THR B 1 198 ? 10.883 -24.5 -8.281 1 97.5 198 THR B C 1
ATOM 3175 O O . THR B 1 198 ? 10.711 -25.422 -7.473 1 97.5 198 THR B O 1
ATOM 3178 N N . SER B 1 199 ? 12.008 -23.859 -8.406 1 97.06 199 SER B N 1
ATOM 3179 C CA . SER B 1 199 ? 13.133 -24.188 -7.531 1 97.06 199 SER B CA 1
ATOM 3180 C C . SER B 1 199 ? 12.82 -23.844 -6.078 1 97.06 199 SER B C 1
ATOM 3182 O O . SER B 1 199 ? 13.203 -24.578 -5.168 1 97.06 199 SER B O 1
ATOM 3184 N N . TRP B 1 200 ? 12.18 -22.719 -5.879 1 96.56 200 TRP B N 1
ATOM 3185 C CA . TRP B 1 200 ? 11.781 -22.328 -4.535 1 96.56 200 TRP B CA 1
ATOM 3186 C C . TRP B 1 200 ? 10.852 -23.359 -3.91 1 96.56 200 TRP B C 1
ATOM 3188 O O . TRP B 1 200 ? 11.023 -23.734 -2.75 1 96.56 200 TRP B O 1
ATOM 3198 N N . LYS B 1 201 ? 9.859 -23.828 -4.664 1 95.44 201 LYS B N 1
ATOM 3199 C CA . LYS B 1 201 ? 8.898 -24.812 -4.184 1 95.44 201 LYS B CA 1
ATOM 3200 C C . LYS B 1 201 ? 9.586 -26.125 -3.838 1 95.44 201 LYS B C 1
ATOM 3202 O O . LYS B 1 201 ? 9.211 -26.797 -2.875 1 95.44 201 LYS B O 1
ATOM 3207 N N . GLU B 1 202 ? 10.578 -26.438 -4.562 1 92.69 202 GLU B N 1
ATOM 3208 C CA . GLU B 1 202 ? 11.336 -27.656 -4.309 1 92.69 202 GLU B CA 1
ATOM 3209 C C . GLU B 1 202 ? 12.141 -27.547 -3.016 1 92.69 202 GLU B C 1
ATOM 3211 O O . GLU B 1 202 ? 12.289 -28.531 -2.291 1 92.69 202 GLU B O 1
ATOM 3216 N N . ASN B 1 203 ? 12.602 -26.344 -2.748 1 87.25 203 ASN B N 1
ATOM 3217 C CA . ASN B 1 203 ? 13.383 -26.109 -1.539 1 87.25 203 ASN B CA 1
ATOM 3218 C C . ASN B 1 203 ? 12.492 -26.031 -0.302 1 87.25 203 ASN B C 1
ATOM 3220 O O . ASN B 1 203 ? 12.922 -26.375 0.8 1 87.25 203 ASN B O 1
ATOM 3224 N N . GLU B 1 204 ? 11.367 -25.344 -0.464 1 75.81 204 GLU B N 1
ATOM 3225 C CA . GLU B 1 204 ? 10.43 -25.219 0.646 1 75.81 204 GLU B CA 1
ATOM 3226 C C . GLU B 1 204 ? 9.82 -26.578 1.005 1 75.81 204 GLU B C 1
ATOM 3228 O O . GLU B 1 204 ? 9.477 -26.812 2.164 1 75.81 204 GLU B O 1
ATOM 3233 N N . ALA B 1 205 ? 9.5 -27.234 -0.08 1 58.38 205 ALA B N 1
ATOM 3234 C CA . ALA B 1 205 ? 9 -28.594 0.096 1 58.38 205 ALA B CA 1
ATOM 3235 C C . ALA B 1 205 ? 10.031 -29.484 0.79 1 58.38 205 ALA B C 1
ATOM 3237 O O . ALA B 1 205 ? 9.688 -30.469 1.437 1 58.38 205 ALA B O 1
ATOM 3238 N N . LYS B 1 206 ? 11.281 -29.062 0.819 1 50.31 206 LYS B N 1
ATOM 3239 C CA . LYS B 1 206 ? 12.289 -29.859 1.52 1 50.31 206 LYS B CA 1
ATOM 3240 C C . LYS B 1 206 ? 12.391 -29.453 2.986 1 50.31 206 LYS B C 1
ATOM 3242 O O . LYS B 1 206 ? 12.586 -30.297 3.861 1 50.31 206 LYS B O 1
#

pLDDT: mean 96.08, std 5.29, range [50.31, 98.94]

Solvent-accessible surface area (backbone atoms only — not comparable to full-atom values): 21722 Å² total; per-residue (Å²): 129,82,46,38,35,40,36,28,62,87,49,80,32,32,76,46,47,22,46,50,49,47,34,55,65,49,68,49,76,68,44,75,46,71,39,51,71,71,58,38,68,76,46,28,89,76,32,65,65,50,50,74,36,32,42,27,42,64,87,69,48,72,39,38,40,57,70,22,45,35,47,53,48,12,58,75,50,61,30,36,52,88,48,68,67,51,29,40,37,28,33,32,43,42,48,50,35,52,54,56,52,58,46,52,42,54,78,75,55,80,92,50,95,38,34,66,58,43,41,49,46,18,58,74,43,46,44,54,49,52,49,51,30,48,19,56,52,49,63,73,66,76,48,65,37,86,48,32,81,58,84,33,43,30,42,33,40,41,44,19,46,52,44,27,57,38,62,52,75,50,80,91,43,57,46,61,58,53,71,78,26,65,49,47,40,49,37,44,50,52,50,57,67,31,67,62,46,46,53,46,50,55,57,70,74,97,130,81,45,38,36,39,36,27,61,87,50,80,31,32,75,48,48,21,46,51,49,48,34,54,64,48,67,50,75,66,45,78,47,72,38,52,73,71,58,39,69,75,46,28,87,76,33,66,64,50,50,74,37,31,43,27,41,63,86,69,47,71,41,38,40,58,70,22,44,35,48,53,48,11,56,74,51,62,30,36,52,88,48,67,67,50,30,41,37,27,35,32,44,42,47,50,36,50,53,56,51,57,45,52,44,56,78,74,53,79,91,52,97,37,33,66,57,44,40,49,46,17,58,72,42,46,45,55,50,52,48,51,29,49,19,57,52,50,62,72,65,76,47,64,36,85,47,32,79,58,84,33,44,30,44,33,40,42,45,20,46,53,44,27,58,40,62,54,75,50,82,92,42,57,47,61,58,52,71,79,28,64,51,48,39,50,37,44,49,50,50,58,67,31,68,64,45,44,52,46,51,57,57,68,72,98